Protein AF-A0A928RPJ3-F1 (afdb_monomer)

Foldseek 3Di:
DDDQDDDDDDDDPLLVVLLVLLVPDDLVLLLVLLVQLPDDPSPPDDSSVSSCSNSVCLVVVDATAQRDDDPDDPDPCVVVNQVVQVVNCVSSVHRRHNVVNPPDPPDPDDDDDDDDDQPPVQVVDQPDKDKAWAFWADPDPQWIWGQGPVPRAIETEHCVVPVLDDGLKIWIAIWGARDPVRHTYGDDTQDINPHGPVPDDNFFDDFDFDDFDDDQPPDGFLAEEEEADQDCLVVLVVLLVVQVSCVVVQAQEEEEEEQDEPVCPVVVVVSDHPYYNYHHNPDQLVVLVVSLVSVLVNLVSCSRRLGAYEYEYEDLVVSQVSPQV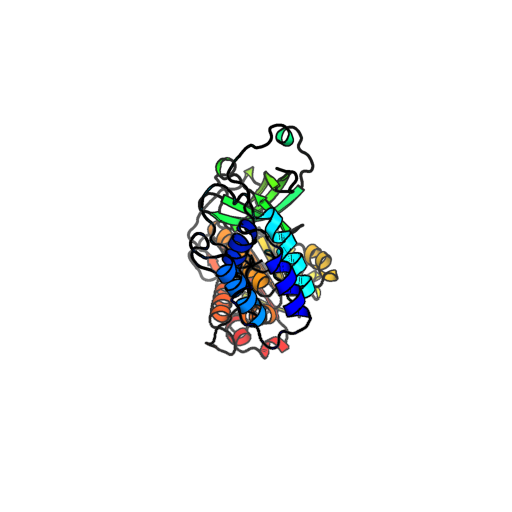VDPDDDDDQNGDPVSLVSLLSVNNSRGAGPSRHGYYYYYYDYPVLVVRPSCCVRRVVRHHYD

Mean predicted aligned error: 16.05 Å

Sequence (387 aa):
MAKPNYHYENLTKSQQECLALIESLGIYELRALARVFGGNSPTTLKRNDHIVIVMDKIISGEDLKPLPLRQGRPYKELSNIEGILTELSKIAGKDYTLNTNQSRPNSQFQKIVSFKQIEDKVVRQKLFPIEVRGIVCKKSETELYITNQDNGKMVLIENDRFSEIREYDYITGMAIIMNEDKEYLLDSITSINYQPADKYVCKEESYDMVVPSQKIDHILLGSRYLMPSKSFLEKSDEVKNLISKLKKNNVVCLALIPNVLYENFLSYASLGFSNCFLIKYDERPFAIYETLILFMEHIKRLQKQGVSVAAFIQDIPTLINTIDFSAKATSTFMGHNETTVEILKQLMLLARASENNYSTTLFSTFDDADMFDPLYVSSVYKISKKL

Secondary structure (DSSP, 8-state):
-PPP-----S--HHHHHHHHHHHHS-HHHHHHHHHHTT-S-TTSS-HHHHHHHHHHHHHHTPPPPPPP--SSSPPTTHHHHHHHHHHHHHHHTS---TTTTT-----S------S----TTTTTS--S-EEEEEEEEEEETTEEEEE-TTT--EEEE-TTT-TT--TT-EEEEEEEE-STT--EEEEEEEEETTEEGGG---------EE----EETTEETT-EEEEEBS-TTTTHHHHHHHHHHHHHTTPEEEEEEEEE-GGGHHHHHTT--SEEEEEETTS-HHHHHHHHHHHHHHHHHHHHTT--EEEEE--HHHHHHHHHHH---S-EETTEEHHHHHHHHHHHHT-EEETTS-EEEEEEEE-GGGGG-HHHHHHTGGGSEE-

pLDDT: mean 79.93, std 16.36, range [29.91, 97.94]

Nearest PDB structures (foldseek):
  6xav-assembly1_F  TM=6.182E-01  e=7.267E-16  Escherichia coli K-12
  5jji-assembly1_E  TM=6.262E-01  e=1.667E-15  Escherichia coli O157:H7
  3ice-assembly1_C  TM=5.863E-01  e=3.784E-16  Escherichia coli K-12
  6xav-assembly1_C  TM=6.063E-01  e=2.380E-15  Escherichia coli K-12
  7x2r-assembly1_D  TM=5.979E-01  e=3.605E-15  Escherichia coli 'BL21-Gold(DE3)pLysS AG'

Structure (mmCIF, N/CA/C/O backbone):
data_AF-A0A928RPJ3-F1
#
_entry.id   AF-A0A928RPJ3-F1
#
loop_
_atom_site.group_PDB
_atom_site.id
_atom_site.type_symbol
_atom_site.label_atom_id
_atom_site.label_alt_id
_atom_site.label_comp_id
_atom_site.label_asym_id
_atom_site.label_entity_id
_atom_site.label_seq_id
_atom_site.pdbx_PDB_ins_code
_atom_site.Cartn_x
_atom_site.Cartn_y
_atom_site.Cartn_z
_atom_site.occupancy
_atom_site.B_iso_or_equiv
_atom_site.auth_seq_id
_atom_site.auth_comp_id
_atom_site.auth_asym_id
_atom_site.auth_atom_id
_atom_site.pdbx_PDB_model_num
ATOM 1 N N . MET A 1 1 ? 7.965 51.926 53.973 1.00 41.88 1 MET A N 1
ATOM 2 C CA . MET A 1 1 ? 8.160 50.879 52.947 1.00 41.88 1 MET A CA 1
ATOM 3 C C . MET A 1 1 ? 9.657 50.687 52.767 1.00 41.88 1 MET A C 1
ATOM 5 O O . MET A 1 1 ? 10.344 51.668 52.516 1.00 41.88 1 MET A O 1
ATOM 9 N N . ALA A 1 2 ? 10.174 49.486 53.032 1.00 38.50 2 ALA A N 1
ATOM 10 C CA . ALA A 1 2 ? 11.599 49.187 52.881 1.00 38.50 2 ALA A CA 1
ATOM 11 C C . ALA A 1 2 ? 11.977 49.217 51.391 1.00 38.50 2 ALA A C 1
ATOM 13 O O . ALA A 1 2 ? 11.223 48.696 50.571 1.00 38.50 2 ALA A O 1
ATOM 14 N N . LYS A 1 3 ? 13.109 49.845 51.046 1.00 44.28 3 LYS A N 1
ATOM 15 C CA . LYS A 1 3 ? 13.616 49.875 49.668 1.00 44.28 3 LYS A CA 1
ATOM 16 C C . LYS A 1 3 ? 13.902 48.441 49.188 1.00 44.28 3 LYS A C 1
ATOM 18 O O . LYS A 1 3 ? 14.502 47.677 49.950 1.00 44.28 3 LYS A O 1
ATOM 23 N N . PRO A 1 4 ? 13.495 48.066 47.967 1.00 51.62 4 PRO A N 1
ATOM 24 C CA . PRO A 1 4 ? 13.903 46.798 47.382 1.00 51.62 4 PRO A CA 1
ATOM 25 C C . PRO A 1 4 ? 15.425 46.749 47.195 1.00 51.62 4 PRO A C 1
ATOM 27 O O . PRO A 1 4 ? 16.049 47.755 46.869 1.00 51.62 4 PRO A O 1
ATOM 30 N N . ASN A 1 5 ? 16.021 45.582 47.449 1.00 53.38 5 ASN A N 1
ATOM 31 C CA . ASN A 1 5 ? 17.474 45.374 47.473 1.00 53.38 5 ASN A CA 1
ATOM 32 C C . ASN A 1 5 ? 17.923 44.578 46.233 1.00 53.38 5 ASN A C 1
ATOM 34 O O . ASN A 1 5 ? 18.545 43.526 46.358 1.00 53.38 5 ASN A O 1
ATOM 38 N N . TYR A 1 6 ? 17.511 45.033 45.049 1.00 63.22 6 TYR A N 1
ATOM 39 C CA . TYR A 1 6 ? 17.921 44.502 43.747 1.00 63.22 6 TYR A CA 1
ATOM 40 C C . TYR A 1 6 ? 18.276 45.675 42.824 1.00 63.22 6 TYR A C 1
ATOM 42 O O . TYR A 1 6 ? 17.509 46.629 42.704 1.00 63.22 6 TYR A O 1
ATOM 50 N N . HIS A 1 7 ? 19.469 45.629 42.226 1.00 59.31 7 HIS A N 1
ATOM 51 C CA . HIS A 1 7 ? 20.034 46.715 41.422 1.00 59.31 7 HIS A CA 1
ATOM 52 C C . HIS A 1 7 ? 19.959 46.368 39.934 1.00 59.31 7 HIS A C 1
ATOM 54 O O . HIS A 1 7 ? 20.844 45.708 39.400 1.00 59.31 7 HIS A O 1
ATOM 60 N N . TYR A 1 8 ? 18.900 46.832 39.270 1.00 69.38 8 TYR A N 1
ATOM 61 C CA . TYR A 1 8 ? 18.801 46.820 37.813 1.00 69.38 8 TYR A CA 1
ATOM 62 C C . TYR A 1 8 ? 19.090 48.223 37.278 1.00 69.38 8 TYR A C 1
ATOM 64 O O . TYR A 1 8 ? 18.202 49.071 37.207 1.00 69.38 8 TYR A O 1
ATOM 72 N N . GLU A 1 9 ? 20.348 48.490 36.939 1.00 57.19 9 GLU A N 1
ATOM 73 C CA . GLU A 1 9 ? 20.735 49.731 36.267 1.00 57.19 9 GLU A CA 1
ATOM 74 C C . GLU A 1 9 ? 20.564 49.550 34.750 1.00 57.19 9 GLU A C 1
ATOM 76 O O . GLU A 1 9 ? 21.009 48.552 34.189 1.00 57.19 9 GLU A O 1
ATOM 81 N N . ASN A 1 10 ? 19.915 50.511 34.082 1.00 66.19 10 ASN A N 1
ATOM 82 C CA . ASN A 1 10 ? 19.700 50.539 32.623 1.00 66.19 10 ASN A CA 1
ATOM 83 C C . ASN A 1 10 ? 18.698 49.512 32.049 1.00 66.19 10 ASN A C 1
ATOM 85 O O . ASN A 1 10 ? 18.953 48.896 31.016 1.00 66.19 10 ASN A O 1
ATOM 89 N N . LEU A 1 11 ? 17.520 49.364 32.665 1.00 75.38 11 LEU A N 1
ATOM 90 C CA . LEU A 1 11 ? 16.413 48.612 32.057 1.00 75.38 11 LEU A CA 1
ATOM 91 C C . LEU A 1 11 ? 15.758 49.385 30.904 1.00 75.38 11 LEU A C 1
ATOM 93 O O . LEU A 1 11 ? 15.497 50.585 31.018 1.00 75.38 11 LEU A O 1
ATOM 97 N N . THR A 1 12 ? 15.413 48.674 29.829 1.00 79.62 12 THR A N 1
ATOM 98 C CA . THR A 1 12 ? 14.538 49.192 28.763 1.00 79.62 12 THR A CA 1
ATOM 99 C C . THR A 1 12 ? 13.136 49.497 29.300 1.00 79.62 12 THR A C 1
ATOM 101 O O . THR A 1 12 ? 12.725 48.964 30.330 1.00 79.62 12 THR A O 1
ATOM 104 N N . LYS A 1 13 ? 12.363 50.334 28.594 1.00 78.00 13 LYS A N 1
ATOM 105 C CA . LYS A 1 13 ? 11.001 50.709 29.015 1.00 78.00 13 LYS A CA 1
ATOM 106 C C . LYS A 1 13 ? 10.096 49.485 29.243 1.00 78.00 13 LYS A C 1
ATOM 108 O O . LYS A 1 13 ? 9.415 49.420 30.259 1.00 78.00 13 LYS A O 1
ATOM 113 N N . SER A 1 14 ? 10.161 48.488 28.362 1.00 76.19 14 SER A N 1
ATOM 114 C CA . SER A 1 14 ? 9.419 47.228 28.510 1.00 76.19 14 SER A CA 1
ATOM 115 C C . SER A 1 14 ? 9.875 46.416 29.727 1.00 76.19 14 SER A C 1
ATOM 117 O O . SER A 1 14 ? 9.049 45.878 30.455 1.00 76.19 14 SER A O 1
ATOM 119 N N . GLN A 1 15 ? 11.177 46.367 30.020 1.00 78.00 15 GLN A N 1
ATOM 120 C CA . GLN A 1 15 ? 11.690 45.688 31.217 1.00 78.00 15 GLN A CA 1
ATOM 121 C C . GLN A 1 15 ? 11.302 46.409 32.518 1.00 78.00 15 GLN A C 1
ATOM 123 O O . GLN A 1 15 ? 11.070 45.749 33.528 1.00 78.00 15 GLN A O 1
ATOM 128 N N . GLN A 1 16 ? 11.194 47.741 32.504 1.00 80.00 16 GLN A N 1
ATOM 129 C CA . GLN A 1 16 ? 10.686 48.516 33.643 1.00 80.00 16 GLN A CA 1
ATOM 130 C C . GLN A 1 16 ? 9.197 48.237 33.893 1.00 80.00 16 GLN A C 1
ATOM 132 O O . GLN A 1 16 ? 8.786 48.068 35.039 1.00 80.00 16 GLN A O 1
ATOM 137 N N . GLU A 1 17 ? 8.402 48.130 32.826 1.00 77.06 17 GLU A N 1
ATOM 138 C CA . GLU A 1 17 ? 6.983 47.765 32.899 1.00 77.06 17 GLU A CA 1
ATOM 139 C C . GLU A 1 17 ? 6.793 46.317 33.397 1.00 77.06 17 GLU A C 1
ATOM 141 O O . GLU A 1 17 ? 5.951 46.074 34.263 1.00 77.06 17 GLU A O 1
ATOM 146 N N . CYS A 1 18 ? 7.635 45.372 32.956 1.00 81.00 18 CYS A N 1
ATOM 147 C CA . CYS A 1 18 ? 7.667 44.008 33.498 1.00 81.00 18 CYS A CA 1
ATOM 148 C C . CYS A 1 18 ? 8.022 43.982 34.992 1.00 81.00 18 CYS A C 1
ATOM 150 O O . CYS A 1 18 ? 7.373 43.273 35.762 1.00 81.00 18 CYS A O 1
ATOM 152 N N . LEU A 1 19 ? 9.025 44.760 35.417 1.00 82.44 19 LEU A N 1
ATOM 153 C CA . LEU A 1 19 ? 9.426 44.840 36.823 1.00 82.44 19 LEU A CA 1
ATOM 154 C C . LEU A 1 19 ? 8.282 45.374 37.695 1.00 82.44 19 LEU A C 1
ATOM 156 O O . LEU A 1 19 ? 7.984 44.776 38.724 1.00 82.44 19 LEU A O 1
ATOM 160 N N . ALA A 1 20 ? 7.601 46.438 37.261 1.00 79.81 20 ALA A N 1
ATOM 161 C CA . ALA A 1 20 ? 6.464 47.007 37.985 1.00 79.81 20 ALA A CA 1
ATOM 162 C C . ALA A 1 20 ? 5.302 46.006 38.128 1.00 79.81 20 ALA A C 1
ATOM 164 O O . ALA A 1 20 ? 4.711 45.889 39.205 1.00 79.81 20 ALA A O 1
ATOM 165 N N . LEU A 1 21 ? 5.010 45.239 37.068 1.00 81.44 21 LEU A N 1
ATOM 166 C CA . LEU A 1 21 ? 4.014 44.168 37.113 1.00 81.44 21 LEU A CA 1
ATOM 167 C C . LEU A 1 21 ? 4.416 43.095 38.134 1.00 81.44 21 LEU A C 1
ATOM 169 O O . LEU A 1 21 ? 3.626 42.761 39.013 1.00 81.44 21 LEU A O 1
ATOM 173 N N . ILE A 1 22 ? 5.657 42.606 38.078 1.00 82.38 22 ILE A N 1
ATOM 174 C CA . ILE A 1 22 ? 6.170 41.563 38.978 1.00 82.38 22 ILE A CA 1
ATOM 175 C C . ILE A 1 22 ? 6.193 42.041 40.440 1.00 82.38 22 ILE A C 1
ATOM 177 O O . ILE A 1 22 ? 5.821 41.291 41.344 1.00 82.38 22 ILE A O 1
ATOM 181 N N . GLU A 1 23 ? 6.565 43.296 40.698 1.00 80.62 23 GLU A N 1
ATOM 182 C CA . GLU A 1 23 ? 6.556 43.886 42.041 1.00 80.62 23 GLU A CA 1
ATOM 183 C C . GLU A 1 23 ? 5.154 43.982 42.653 1.00 80.62 23 GLU A C 1
ATOM 185 O O . GLU A 1 23 ? 5.032 43.945 43.882 1.00 80.62 23 GLU A O 1
ATOM 190 N N 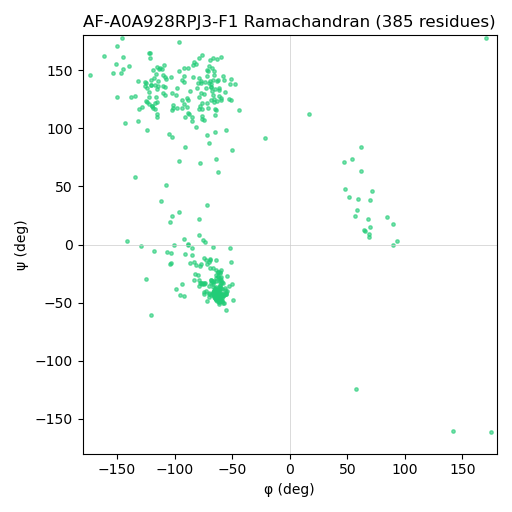. SER A 1 24 ? 4.107 44.054 41.826 1.00 80.06 24 SER A N 1
ATOM 191 C CA . SER A 1 24 ? 2.711 44.100 42.277 1.00 80.06 24 SER A CA 1
ATOM 192 C C . SER A 1 24 ? 2.148 42.733 42.702 1.00 80.06 24 SER A C 1
ATOM 194 O O . SER A 1 24 ? 1.183 42.681 43.465 1.00 80.06 24 SER A O 1
ATOM 196 N N . LEU A 1 25 ? 2.777 41.626 42.286 1.00 80.44 25 LEU A N 1
ATOM 197 C CA . LEU A 1 25 ? 2.265 40.265 42.496 1.00 80.44 25 LEU A CA 1
ATOM 198 C C . LEU A 1 25 ? 2.358 39.790 43.952 1.00 80.44 25 LEU A C 1
ATOM 200 O O . LEU A 1 25 ? 3.280 40.128 44.699 1.00 80.44 25 LEU A O 1
ATOM 204 N N . GLY A 1 26 ? 1.443 38.923 44.377 1.00 78.06 26 GLY A N 1
ATOM 205 C CA . GLY A 1 26 ? 1.494 38.261 45.679 1.00 78.06 26 GLY A CA 1
ATOM 206 C C . GLY A 1 26 ? 2.673 37.284 45.811 1.00 78.06 26 GLY A C 1
ATOM 207 O O . GLY A 1 26 ? 3.233 36.797 44.832 1.00 78.06 26 GLY A O 1
ATOM 208 N N . ILE A 1 27 ? 3.063 36.937 47.046 1.00 77.62 27 ILE A N 1
ATOM 209 C CA . ILE A 1 27 ? 4.177 35.992 47.281 1.00 77.62 27 ILE A CA 1
ATOM 210 C C . ILE A 1 27 ? 3.917 34.598 46.682 1.00 77.62 27 ILE A C 1
ATOM 212 O O . ILE A 1 27 ? 4.857 33.923 46.271 1.00 77.62 27 ILE A O 1
ATOM 216 N N . TYR A 1 28 ? 2.656 34.164 46.613 1.00 76.00 28 TYR A N 1
ATOM 217 C CA . TYR A 1 28 ? 2.278 32.880 46.016 1.00 76.00 28 TYR A CA 1
ATOM 218 C C . TYR A 1 28 ? 2.451 32.886 44.492 1.00 76.00 28 TYR A C 1
ATOM 220 O O . TYR A 1 28 ? 3.040 31.957 43.941 1.00 76.00 28 TYR A O 1
ATOM 228 N N . GLU A 1 29 ? 2.047 33.972 43.833 1.00 77.19 29 GLU A N 1
ATOM 229 C CA . GLU A 1 29 ? 2.198 34.170 42.387 1.00 77.19 29 GLU A CA 1
ATOM 230 C C . GLU A 1 29 ? 3.675 34.252 41.998 1.00 77.19 29 GLU A C 1
ATOM 232 O O . GLU A 1 29 ?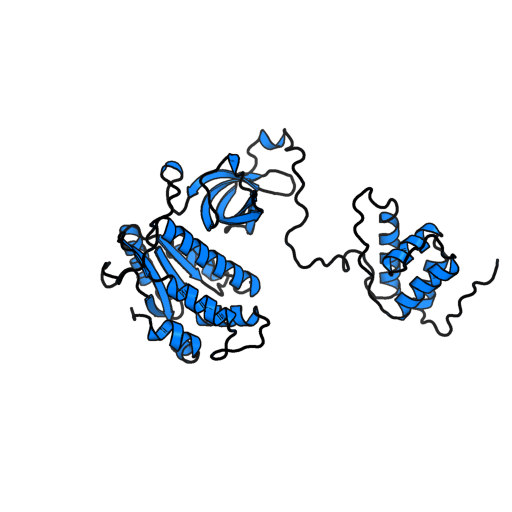 4.112 33.530 41.106 1.00 77.19 29 GLU A O 1
ATOM 237 N N . LEU A 1 30 ? 4.477 35.021 42.743 1.00 78.44 30 LEU A N 1
ATOM 238 C CA . LEU A 1 30 ? 5.928 35.113 42.539 1.00 78.44 30 LEU A CA 1
ATOM 239 C C . LEU A 1 30 ? 6.627 33.758 42.661 1.00 78.44 30 LEU A C 1
ATOM 241 O O . LEU A 1 30 ? 7.484 33.415 41.847 1.00 78.44 30 LEU A O 1
ATOM 245 N N . ARG A 1 31 ? 6.249 32.956 43.661 1.00 76.06 31 ARG A N 1
ATOM 246 C CA . ARG A 1 31 ? 6.790 31.602 43.835 1.00 76.06 31 ARG A CA 1
ATOM 247 C C . ARG A 1 31 ? 6.457 30.708 42.661 1.00 76.06 31 ARG A C 1
ATOM 249 O O . ARG A 1 31 ? 7.294 29.909 42.247 1.00 76.06 31 ARG A O 1
ATOM 256 N N . ALA A 1 32 ? 5.226 30.788 42.178 1.00 74.50 32 ALA A N 1
ATOM 257 C CA . ALA A 1 32 ? 4.769 29.939 41.103 1.00 74.50 32 ALA A CA 1
ATOM 258 C C . ALA A 1 32 ? 5.400 30.354 39.767 1.00 74.50 32 ALA A C 1
ATOM 260 O O . ALA A 1 32 ? 5.890 29.491 39.046 1.00 74.50 32 ALA A O 1
ATOM 261 N N . LEU A 1 33 ? 5.527 31.655 39.510 1.00 75.88 33 LEU A N 1
ATOM 262 C CA . LEU A 1 33 ? 6.205 32.201 38.339 1.00 75.88 33 LEU A CA 1
ATOM 263 C C . LEU A 1 33 ? 7.702 31.843 38.339 1.00 75.88 33 LEU A C 1
ATOM 265 O O . LEU A 1 33 ? 8.212 31.324 37.349 1.00 75.88 33 LEU A O 1
ATOM 269 N N . ALA A 1 34 ? 8.379 31.946 39.488 1.00 77.25 34 ALA A N 1
ATOM 270 C CA . ALA A 1 34 ? 9.760 31.484 39.637 1.00 77.25 34 ALA A CA 1
ATOM 271 C C . ALA A 1 34 ? 9.936 29.976 39.350 1.00 77.25 34 ALA A C 1
ATOM 273 O O . ALA A 1 34 ? 10.992 29.583 38.858 1.00 77.25 34 ALA A O 1
ATOM 274 N N . ARG A 1 35 ? 8.926 29.118 39.597 1.00 74.69 35 ARG A N 1
ATOM 275 C CA . ARG A 1 35 ? 8.983 27.694 39.185 1.00 74.69 35 ARG A CA 1
ATOM 276 C C . ARG A 1 35 ? 8.990 27.546 37.670 1.00 74.69 35 ARG A C 1
ATOM 278 O O . ARG A 1 35 ? 9.754 26.734 37.161 1.00 74.69 35 ARG A O 1
ATOM 285 N N . VAL A 1 36 ? 8.144 28.305 36.972 1.00 74.62 36 VAL A N 1
ATOM 286 C CA . VAL A 1 36 ? 8.021 28.244 35.506 1.00 74.62 36 VAL A CA 1
ATOM 287 C C . VAL A 1 36 ? 9.324 28.704 34.837 1.00 74.62 36 VAL A C 1
ATOM 289 O O . VAL A 1 36 ? 9.802 28.077 33.897 1.00 74.62 36 VAL A O 1
ATOM 292 N N . PHE A 1 37 ? 9.974 29.724 35.397 1.00 72.69 37 PHE A N 1
ATOM 293 C CA . PHE A 1 37 ? 11.289 30.200 34.951 1.00 72.69 37 PHE A CA 1
ATOM 294 C C . PHE A 1 37 ? 12.478 29.343 35.450 1.00 72.69 37 PHE A C 1
ATOM 296 O O . PHE A 1 37 ? 13.640 29.687 35.231 1.00 72.69 37 PHE A O 1
ATOM 303 N N . GLY A 1 38 ? 12.220 28.190 36.084 1.00 66.12 38 GLY A N 1
ATOM 304 C CA . GLY A 1 38 ? 13.245 27.190 36.398 1.00 66.12 38 GLY A CA 1
ATOM 305 C C . GLY A 1 38 ? 13.955 27.341 37.747 1.00 66.12 38 GLY A C 1
ATOM 306 O O . GLY A 1 38 ? 15.025 26.757 37.928 1.00 66.12 38 GLY A O 1
ATOM 307 N N . GLY A 1 39 ? 13.389 28.097 38.691 1.00 63.38 39 GLY A N 1
ATOM 308 C CA . GLY A 1 39 ? 13.894 28.214 40.058 1.00 63.38 39 GLY A CA 1
ATOM 309 C C . GLY A 1 39 ? 13.678 26.930 40.869 1.00 63.38 39 GLY A C 1
ATOM 310 O O . GLY A 1 39 ? 12.542 26.520 41.124 1.00 63.38 39 GLY A O 1
ATOM 311 N N . ASN A 1 40 ? 14.769 26.303 41.315 1.00 56.88 40 ASN A N 1
ATOM 312 C CA . ASN A 1 40 ? 14.716 25.138 42.201 1.00 56.88 40 ASN A CA 1
ATOM 313 C C . ASN A 1 40 ? 14.196 25.554 43.592 1.00 56.88 40 ASN A C 1
ATOM 315 O O . ASN A 1 40 ? 14.759 26.433 44.234 1.00 56.88 40 ASN A O 1
ATOM 319 N N . SER A 1 41 ? 13.131 24.899 44.068 1.00 57.41 41 SER A N 1
ATOM 320 C CA . SER A 1 41 ? 12.562 25.048 45.424 1.00 57.41 41 SER A CA 1
ATOM 321 C C . SER A 1 41 ? 12.201 26.485 45.864 1.00 57.41 41 SER A C 1
ATOM 323 O O . SER A 1 41 ? 12.810 27.042 46.774 1.00 57.41 41 SER A O 1
ATOM 325 N N . PRO A 1 42 ? 11.112 27.073 45.334 1.00 58.88 42 PRO A N 1
ATOM 326 C CA . PRO A 1 42 ? 10.729 28.453 45.641 1.00 58.88 42 PRO A CA 1
ATOM 327 C C . PRO A 1 42 ? 10.094 28.665 47.023 1.00 58.88 42 PRO A C 1
ATOM 329 O O . PRO A 1 42 ? 9.643 29.756 47.342 1.00 58.88 42 PRO A O 1
ATOM 332 N N . THR A 1 43 ? 9.997 27.648 47.874 1.00 60.22 43 THR A N 1
ATOM 333 C CA . THR A 1 43 ? 9.373 27.801 49.198 1.00 60.22 43 THR A CA 1
ATOM 334 C C . THR A 1 43 ? 10.306 28.403 50.248 1.00 60.22 43 THR A C 1
ATOM 336 O O . THR A 1 43 ? 9.811 28.894 51.258 1.00 60.22 43 THR A O 1
ATOM 339 N N . THR A 1 44 ? 11.623 28.399 50.017 1.00 62.84 44 THR A N 1
ATOM 340 C CA . THR A 1 44 ? 12.648 28.868 50.972 1.00 62.84 44 THR A CA 1
ATOM 341 C C . THR A 1 44 ? 13.224 30.250 50.652 1.00 62.84 44 THR A C 1
ATOM 343 O O . THR A 1 44 ? 13.981 30.786 51.456 1.00 62.84 44 THR A O 1
ATOM 346 N N . LEU A 1 45 ? 12.887 30.829 49.499 1.00 73.06 45 LEU A N 1
ATOM 347 C CA . LEU A 1 45 ? 13.436 32.102 49.023 1.00 73.06 45 LEU A CA 1
ATOM 348 C C . LEU A 1 45 ? 12.624 33.306 49.524 1.00 73.06 45 LEU A C 1
ATOM 350 O O . LEU A 1 45 ? 11.420 33.201 49.793 1.00 73.06 45 LEU A O 1
ATOM 354 N N . LYS A 1 46 ? 13.285 34.463 49.663 1.00 79.56 46 LYS A N 1
ATOM 355 C CA . LYS A 1 46 ? 12.610 35.723 50.002 1.00 79.56 46 LYS A CA 1
ATOM 356 C C . LYS A 1 46 ? 11.951 36.307 48.751 1.00 79.56 46 LYS A C 1
ATOM 358 O O . LYS A 1 46 ? 12.318 35.992 47.625 1.00 79.56 46 LYS A O 1
ATOM 363 N N . ARG A 1 47 ? 10.982 37.209 48.952 1.00 81.19 47 ARG A N 1
ATOM 364 C CA . ARG A 1 47 ? 10.260 37.898 47.864 1.00 81.19 47 ARG A CA 1
ATOM 365 C C . ARG A 1 47 ? 11.214 38.494 46.822 1.00 81.19 47 ARG A C 1
ATOM 367 O O . ARG A 1 47 ? 11.018 38.269 45.638 1.00 81.19 47 ARG A O 1
ATOM 374 N N . ASN A 1 48 ? 12.248 39.196 47.279 1.00 82.44 48 ASN A N 1
ATOM 375 C CA . ASN A 1 48 ? 13.231 39.843 46.410 1.00 82.44 48 ASN A CA 1
ATOM 376 C C . ASN A 1 48 ? 13.988 38.829 45.544 1.00 82.44 48 ASN A C 1
ATOM 378 O O . ASN A 1 48 ? 14.171 39.070 44.359 1.00 82.44 48 ASN A O 1
ATOM 382 N N . ASP A 1 49 ? 14.341 37.669 46.097 1.00 78.88 49 ASP A N 1
ATOM 383 C CA . ASP A 1 49 ? 15.053 36.622 45.359 1.00 78.88 49 ASP A CA 1
ATOM 384 C C . ASP A 1 49 ? 14.174 36.029 44.243 1.00 78.88 49 ASP A C 1
ATOM 386 O O . ASP A 1 49 ? 14.668 35.694 43.171 1.00 78.88 49 ASP A O 1
ATOM 390 N N . HIS A 1 50 ? 12.853 35.940 44.456 1.00 79.31 50 HIS A N 1
ATOM 391 C CA . HIS A 1 50 ? 11.919 35.531 43.401 1.00 79.31 50 HIS A CA 1
ATOM 392 C C . HIS A 1 50 ? 11.849 36.536 42.258 1.00 79.31 50 HIS A C 1
ATOM 394 O O . HIS A 1 50 ? 11.849 36.130 41.100 1.00 79.31 50 HIS A O 1
ATOM 400 N N . ILE A 1 51 ? 11.790 37.829 42.585 1.00 82.44 51 ILE A N 1
ATOM 401 C CA . ILE A 1 51 ? 11.758 38.903 41.588 1.00 82.44 51 ILE A CA 1
ATOM 402 C C . ILE A 1 51 ? 13.039 38.856 40.753 1.00 82.44 51 ILE A C 1
ATOM 404 O O . ILE A 1 51 ? 12.957 38.901 39.529 1.00 82.44 51 ILE A O 1
ATOM 408 N N . VAL A 1 52 ? 14.191 38.663 41.404 1.00 81.62 52 VAL A N 1
ATOM 409 C CA . VAL A 1 52 ? 15.488 38.584 40.724 1.00 81.62 52 VAL A CA 1
ATOM 410 C C . VAL A 1 52 ? 15.551 37.409 39.751 1.00 81.62 52 VAL A C 1
ATOM 412 O O . VAL A 1 52 ? 15.854 37.602 38.581 1.00 81.62 52 VAL A O 1
ATOM 415 N N . ILE A 1 53 ? 15.167 36.202 40.184 1.00 80.31 53 ILE A N 1
ATOM 416 C CA . ILE A 1 53 ? 15.177 35.007 39.318 1.00 80.31 53 ILE A CA 1
ATOM 417 C C . ILE A 1 53 ? 14.341 35.215 38.052 1.00 80.31 53 ILE A C 1
ATOM 419 O O . ILE A 1 53 ? 14.742 34.800 36.967 1.00 80.31 53 ILE A O 1
ATOM 423 N N . VAL A 1 54 ? 13.165 35.826 38.189 1.00 79.94 54 VAL A N 1
ATOM 424 C CA . VAL A 1 54 ? 12.261 36.054 37.060 1.00 79.94 54 VAL A CA 1
ATOM 425 C C . VAL A 1 54 ? 12.817 37.132 36.134 1.00 79.94 54 VAL A C 1
ATOM 427 O O . VAL A 1 54 ? 12.881 36.927 34.924 1.00 79.94 54 VAL A O 1
ATOM 430 N N . MET A 1 55 ? 13.239 38.265 36.693 1.00 81.62 55 MET A N 1
ATOM 431 C CA . MET A 1 55 ? 13.743 39.393 35.914 1.00 81.62 55 MET A CA 1
ATOM 432 C C . MET A 1 55 ? 15.046 39.059 35.192 1.00 81.62 55 MET A C 1
ATOM 434 O O . MET A 1 55 ? 15.175 39.396 34.019 1.00 81.62 55 MET A O 1
ATOM 438 N N . ASP A 1 56 ? 15.960 38.324 35.824 1.00 80.62 56 ASP A N 1
ATOM 439 C CA . ASP A 1 56 ? 17.206 37.885 35.191 1.00 80.62 56 ASP A CA 1
ATOM 440 C C . ASP A 1 56 ? 16.931 36.994 33.974 1.00 80.62 56 ASP A C 1
ATOM 442 O O . ASP A 1 56 ? 17.614 37.108 32.958 1.00 80.62 56 ASP A O 1
ATOM 446 N N . LYS A 1 57 ? 15.889 36.153 34.034 1.00 78.81 57 LYS A N 1
ATOM 447 C CA . LYS A 1 57 ? 15.475 35.293 32.914 1.00 78.81 57 LYS A CA 1
ATOM 448 C C . LYS A 1 57 ? 14.769 36.053 31.796 1.00 78.81 57 LYS A C 1
ATOM 450 O O . LYS A 1 57 ? 14.942 35.716 30.626 1.00 78.81 57 LYS A O 1
ATOM 455 N N . ILE A 1 58 ? 14.000 37.086 32.136 1.00 78.12 58 ILE A N 1
ATOM 456 C CA . ILE A 1 58 ? 13.404 37.992 31.145 1.00 78.12 58 ILE A CA 1
ATOM 457 C C . ILE A 1 58 ? 14.506 38.793 30.439 1.00 78.12 58 ILE A C 1
ATOM 459 O O . ILE A 1 58 ? 14.481 38.918 29.217 1.00 78.12 58 ILE A O 1
ATOM 463 N N . ILE A 1 59 ? 15.499 39.291 31.183 1.00 78.69 59 ILE A N 1
ATOM 464 C CA . ILE A 1 59 ? 16.638 40.040 30.633 1.00 78.69 59 ILE A CA 1
ATOM 465 C C . ILE A 1 59 ? 17.526 39.138 29.768 1.00 78.69 59 ILE A C 1
ATOM 467 O O . ILE A 1 59 ? 17.942 39.562 28.692 1.00 78.69 59 ILE A O 1
ATOM 471 N N . SER A 1 60 ? 17.798 37.901 30.199 1.00 74.12 60 SER A N 1
ATOM 472 C CA . SER A 1 60 ? 18.628 36.960 29.437 1.00 74.12 60 SER A CA 1
ATOM 473 C C . SER A 1 60 ? 17.934 36.390 28.199 1.00 74.12 60 SER A C 1
ATOM 475 O O . SER A 1 60 ? 18.595 35.793 27.350 1.00 74.12 60 SER A O 1
ATOM 477 N N . GLY A 1 61 ? 16.615 36.568 28.076 1.00 64.88 61 GLY A N 1
ATOM 478 C CA . GLY A 1 61 ? 15.840 36.058 26.951 1.00 64.88 61 GLY A CA 1
ATOM 479 C C . GLY A 1 61 ? 15.753 34.531 26.919 1.00 64.88 61 GLY A C 1
ATOM 480 O O . GLY A 1 61 ? 15.496 33.973 25.855 1.00 64.88 61 GLY A O 1
ATOM 481 N N . GLU A 1 62 ? 15.947 33.848 28.049 1.00 66.38 62 GLU A N 1
ATOM 482 C CA . GLU A 1 62 ? 15.808 32.390 28.139 1.00 66.38 62 GLU A CA 1
ATOM 483 C C . GLU A 1 62 ? 14.340 31.938 28.011 1.00 66.38 62 GLU A C 1
ATOM 485 O O . GLU A 1 62 ? 13.401 32.690 28.292 1.00 66.38 62 GLU A O 1
ATOM 490 N N . ASP A 1 63 ? 14.137 30.705 27.542 1.00 62.62 63 ASP A N 1
ATOM 491 C CA . ASP A 1 63 ? 12.816 30.075 27.446 1.00 62.62 63 ASP A CA 1
ATOM 492 C C . ASP A 1 63 ? 12.388 29.456 28.784 1.00 62.62 63 ASP A C 1
ATOM 494 O O . ASP A 1 63 ? 13.210 29.142 29.652 1.00 62.62 63 ASP A O 1
ATOM 498 N N . LEU A 1 64 ? 11.075 29.285 28.965 1.00 65.88 64 LEU A N 1
ATOM 499 C CA . LEU A 1 64 ? 10.531 28.693 30.185 1.00 65.88 64 LEU A CA 1
ATOM 500 C C . LEU A 1 64 ? 10.937 27.225 30.288 1.00 65.88 64 LEU A C 1
ATOM 502 O O . LEU A 1 64 ? 10.912 26.482 29.306 1.00 65.88 64 LEU A O 1
ATOM 506 N N . LYS A 1 65 ? 11.246 26.770 31.505 1.00 63.25 65 LYS A N 1
ATOM 507 C CA . LYS A 1 65 ? 11.513 25.347 31.715 1.00 63.25 65 LYS A CA 1
ATOM 508 C C . LYS A 1 65 ? 10.192 24.580 31.802 1.00 63.25 65 LYS A C 1
ATOM 510 O O . LYS A 1 65 ? 9.263 25.041 32.471 1.00 63.25 65 LYS A O 1
ATOM 515 N N . PRO A 1 66 ? 10.103 23.386 31.190 1.00 56.56 66 PRO A N 1
ATOM 516 C CA . PRO A 1 66 ? 8.918 22.553 31.303 1.00 56.56 66 PRO A CA 1
ATOM 517 C C . PRO A 1 66 ? 8.671 22.208 32.775 1.00 56.56 66 PRO A C 1
ATOM 519 O O . PRO A 1 66 ? 9.554 21.703 33.474 1.00 56.56 66 PRO A O 1
ATOM 522 N N . LEU A 1 67 ? 7.459 22.497 33.255 1.00 58.34 67 LEU A N 1
ATOM 523 C CA . LEU A 1 67 ? 7.048 22.151 34.612 1.00 58.34 67 LEU A CA 1
ATOM 524 C C . LEU A 1 67 ? 7.107 20.622 34.776 1.00 58.34 67 LEU A C 1
ATOM 526 O O . LEU A 1 67 ? 6.500 19.903 33.976 1.00 58.34 67 LEU A O 1
ATOM 530 N N . PRO A 1 68 ? 7.791 20.090 35.805 1.00 53.72 68 PRO A N 1
ATOM 531 C CA . PRO A 1 68 ? 7.808 18.654 36.033 1.00 53.72 68 PRO A CA 1
ATOM 532 C C . PRO A 1 68 ? 6.388 18.160 36.345 1.00 53.72 68 PRO A C 1
ATOM 534 O O . PRO A 1 68 ? 5.743 18.623 37.289 1.00 53.72 68 PRO A O 1
ATOM 537 N N . LEU A 1 69 ? 5.905 17.197 35.556 1.00 48.84 69 LEU A N 1
ATOM 538 C CA . LEU A 1 69 ? 4.647 16.490 35.798 1.00 48.84 69 LEU A CA 1
ATOM 539 C C . LEU A 1 69 ? 4.772 15.682 37.098 1.00 48.84 69 LEU A C 1
ATOM 541 O O . LEU A 1 69 ? 5.291 14.567 37.094 1.00 48.84 69 LEU A O 1
ATOM 545 N N . ARG A 1 70 ? 4.297 16.213 38.230 1.00 46.59 70 ARG A N 1
ATOM 546 C CA . ARG A 1 70 ? 4.085 15.375 39.418 1.00 46.59 70 ARG A CA 1
ATOM 547 C C . ARG A 1 70 ? 2.843 14.511 39.210 1.00 46.59 70 ARG A C 1
ATOM 549 O O . ARG A 1 70 ? 1.775 15.026 38.889 1.00 46.59 70 ARG A O 1
ATOM 556 N N . GLN A 1 71 ? 2.974 13.206 39.439 1.00 38.53 71 GLN A N 1
ATOM 557 C CA . GLN A 1 71 ? 1.823 12.320 39.596 1.00 38.53 71 GLN A CA 1
ATOM 558 C C . GLN A 1 71 ? 1.056 12.736 40.860 1.00 38.53 71 GLN A C 1
ATOM 560 O O . GLN A 1 71 ? 1.607 12.706 41.959 1.00 38.53 71 GLN A O 1
ATOM 565 N N . GLY A 1 72 ? -0.195 13.173 40.707 1.00 54.25 72 GLY A N 1
ATOM 566 C CA . GLY A 1 72 ? -1.053 13.556 41.827 1.00 54.25 72 GLY A CA 1
ATOM 567 C C . GLY A 1 72 ? -1.935 14.771 41.549 1.00 54.25 72 GLY A C 1
ATOM 568 O O . GLY A 1 72 ? -2.210 15.120 40.403 1.00 54.25 72 GLY A O 1
ATOM 569 N N . ARG A 1 73 ? -2.419 15.388 42.635 1.00 45.00 73 ARG A N 1
ATOM 570 C CA . ARG A 1 73 ? -3.408 16.476 42.624 1.00 45.00 73 ARG A CA 1
ATOM 571 C C . ARG A 1 73 ? -2.917 17.662 41.766 1.00 45.00 73 ARG A C 1
ATOM 573 O O . ARG A 1 73 ? -1.785 18.099 41.976 1.00 45.00 73 ARG A O 1
ATOM 580 N N . PRO A 1 74 ? -3.740 18.201 40.845 1.00 50.47 74 PRO A N 1
ATOM 581 C CA . PRO A 1 74 ? -3.357 19.352 40.029 1.00 50.47 74 PRO A CA 1
ATOM 582 C C . PRO A 1 74 ? -2.993 20.555 40.908 1.00 50.47 74 PRO A C 1
ATOM 584 O O . PRO A 1 74 ? -3.578 20.758 41.977 1.00 50.47 74 PRO A O 1
ATOM 587 N N . TYR A 1 75 ? -2.009 21.345 40.469 1.00 53.81 75 TYR A N 1
ATOM 588 C CA . TYR A 1 75 ? -1.613 22.565 41.170 1.00 53.81 75 TYR A CA 1
ATOM 589 C C . TYR A 1 75 ? -2.808 23.517 41.243 1.00 53.81 75 TYR A C 1
ATOM 591 O O . TYR A 1 75 ? -3.371 23.899 40.222 1.00 53.81 75 TYR A O 1
ATOM 599 N N . LYS A 1 76 ? -3.166 23.931 42.459 1.00 53.62 76 LYS A N 1
ATOM 600 C CA . LYS A 1 76 ? -4.333 24.780 42.746 1.00 53.62 76 LYS A CA 1
ATOM 601 C C . LYS A 1 76 ? -4.216 26.215 42.186 1.00 53.62 76 LYS A C 1
ATOM 603 O O . LYS A 1 76 ? -5.142 26.994 42.348 1.00 53.62 76 LYS A O 1
ATOM 608 N N . GLU A 1 77 ? -3.092 26.566 41.554 1.00 54.28 77 GLU A N 1
ATOM 609 C CA . GLU A 1 77 ? -2.692 27.954 41.260 1.00 54.28 77 GLU A CA 1
ATOM 610 C C . GLU A 1 77 ? -2.305 28.210 39.787 1.00 54.28 77 GLU A C 1
ATOM 612 O O . GLU A 1 77 ? -1.987 29.343 39.441 1.00 54.28 77 GLU A O 1
ATOM 617 N N . LEU A 1 78 ? -2.328 27.202 38.899 1.00 55.72 78 LEU A N 1
ATOM 618 C CA . LEU A 1 78 ? -1.869 27.372 37.504 1.00 55.72 78 LEU A CA 1
ATOM 619 C C . LEU A 1 78 ? -2.764 28.305 36.672 1.00 55.72 78 LEU A C 1
ATOM 621 O O . LEU A 1 78 ? -2.249 29.032 35.827 1.00 55.72 78 LEU A O 1
ATOM 625 N N . SER A 1 79 ? -4.068 28.343 36.953 1.00 55.44 79 SER A N 1
ATOM 626 C CA . SER A 1 79 ? -5.047 29.134 36.195 1.00 55.44 79 SER A CA 1
ATOM 627 C C . SER A 1 79 ? -4.802 30.646 36.277 1.00 55.44 79 SER A C 1
ATOM 629 O O . SER A 1 79 ? -5.064 31.363 35.319 1.00 55.44 79 SER A O 1
ATOM 631 N N . ASN A 1 80 ? -4.265 31.137 37.400 1.00 63.34 80 ASN A N 1
ATOM 632 C CA . ASN A 1 80 ? -3.974 32.565 37.576 1.00 63.34 80 ASN A CA 1
ATOM 633 C C . ASN A 1 80 ? -2.635 32.967 36.934 1.00 63.34 80 ASN A C 1
ATOM 635 O O . ASN A 1 80 ? -2.450 34.118 36.553 1.00 63.34 80 ASN A O 1
ATOM 639 N N . ILE A 1 81 ? -1.703 32.020 36.785 1.00 70.25 81 ILE A N 1
ATOM 640 C CA . ILE A 1 81 ? -0.358 32.281 36.250 1.00 70.25 81 ILE A CA 1
ATOM 641 C C . ILE A 1 81 ? -0.395 32.457 34.735 1.00 70.25 81 ILE A C 1
ATOM 643 O O . ILE A 1 81 ? 0.367 33.254 34.202 1.00 70.25 81 ILE A O 1
ATOM 647 N N . GLU A 1 82 ? -1.289 31.754 34.039 1.00 70.00 82 GLU A N 1
ATOM 648 C CA . GLU A 1 82 ? -1.441 31.882 32.587 1.00 70.00 82 GLU A CA 1
ATOM 649 C C . GLU A 1 82 ? -1.846 33.308 32.175 1.00 70.00 82 GLU A C 1
ATOM 651 O O . GLU A 1 82 ? -1.298 33.851 31.214 1.00 70.00 82 GLU A O 1
ATOM 656 N N . GLY A 1 83 ? -2.709 33.965 32.960 1.00 70.31 83 GLY A N 1
ATOM 657 C CA . GLY A 1 83 ? -3.043 35.381 32.776 1.00 70.31 83 GLY A CA 1
ATOM 658 C C . GLY A 1 83 ? -1.826 36.297 32.938 1.00 70.31 83 GLY A C 1
ATOM 659 O O . GLY A 1 83 ? -1.550 37.116 32.063 1.00 70.31 83 GLY A O 1
ATOM 660 N N . ILE A 1 84 ? -1.037 36.088 33.997 1.00 73.75 84 ILE A N 1
ATOM 661 C CA . ILE A 1 84 ? 0.177 36.874 34.280 1.00 73.75 84 ILE A CA 1
ATOM 662 C C . ILE A 1 84 ? 1.239 36.669 33.186 1.00 73.75 84 ILE A C 1
ATOM 664 O O . ILE A 1 84 ? 1.851 37.628 32.722 1.00 73.75 84 ILE A O 1
ATOM 668 N N . LEU A 1 85 ? 1.445 35.430 32.731 1.00 75.06 85 LEU A N 1
ATOM 669 C CA . LEU A 1 85 ? 2.375 35.113 31.642 1.00 75.06 85 LEU A CA 1
ATOM 670 C C . LEU A 1 85 ? 1.933 35.740 30.318 1.00 75.06 85 LEU A C 1
ATOM 672 O O . LEU A 1 85 ? 2.775 36.207 29.555 1.00 75.06 85 LEU A O 1
ATOM 676 N N . THR A 1 86 ? 0.627 35.799 30.056 1.00 76.38 86 THR A N 1
ATOM 677 C CA . THR A 1 86 ? 0.078 36.457 28.862 1.00 76.38 86 THR A CA 1
ATOM 678 C C . THR A 1 86 ? 0.339 37.964 28.889 1.00 76.38 86 THR A C 1
ATOM 680 O O . THR A 1 86 ? 0.721 38.540 27.871 1.00 76.38 86 THR A O 1
ATOM 683 N N . GLU A 1 87 ? 0.177 38.613 30.043 1.00 76.38 87 GLU A N 1
ATOM 684 C CA . GLU A 1 87 ? 0.503 40.036 30.202 1.00 76.38 87 GLU A CA 1
ATOM 685 C C . GLU A 1 87 ? 2.005 40.299 30.063 1.00 76.38 87 GLU A C 1
ATOM 687 O O . GLU A 1 87 ? 2.398 41.175 29.293 1.00 76.38 87 GLU A O 1
ATOM 692 N N . LEU A 1 88 ? 2.852 39.481 30.696 1.00 75.69 88 LEU A N 1
ATOM 693 C CA . LEU A 1 88 ? 4.306 39.557 30.525 1.00 75.69 88 LEU A CA 1
ATOM 694 C C . LEU A 1 88 ? 4.723 39.355 29.064 1.00 75.69 88 LEU A C 1
ATOM 696 O O . LEU A 1 88 ? 5.605 40.059 28.581 1.00 75.69 88 LEU A O 1
ATOM 700 N N . SER A 1 89 ? 4.059 38.450 28.341 1.00 76.75 89 SER A N 1
ATOM 701 C CA . SER A 1 89 ? 4.340 38.199 26.923 1.00 76.75 89 SER A CA 1
ATOM 702 C C . SER A 1 89 ? 4.031 39.409 26.047 1.00 76.75 89 SER A C 1
ATOM 704 O O . SER A 1 89 ? 4.795 39.736 25.139 1.00 76.75 89 SER A O 1
ATOM 706 N N . LYS A 1 90 ? 2.931 40.113 26.344 1.00 75.44 90 LYS A N 1
ATOM 707 C CA . LYS A 1 90 ? 2.554 41.351 25.648 1.00 75.44 90 LYS A CA 1
ATOM 708 C C . LYS A 1 90 ? 3.544 42.483 25.913 1.00 75.44 90 LYS A C 1
ATOM 710 O O . LYS A 1 90 ? 3.876 43.207 24.982 1.00 75.44 90 LYS A O 1
ATOM 715 N N . ILE A 1 91 ? 4.011 42.630 27.155 1.00 73.81 91 ILE A N 1
ATOM 716 C CA . ILE A 1 91 ? 4.928 43.713 27.549 1.00 73.81 91 ILE A CA 1
ATOM 717 C C . ILE A 1 91 ? 6.347 43.452 27.021 1.00 73.81 91 ILE A C 1
ATOM 719 O O . ILE A 1 91 ? 7.000 44.358 26.506 1.00 73.81 91 ILE A O 1
ATOM 723 N N . ALA A 1 92 ? 6.826 42.210 27.110 1.00 67.25 92 ALA A N 1
ATOM 724 C CA . ALA A 1 92 ? 8.175 41.833 26.694 1.00 67.25 92 ALA A CA 1
ATOM 725 C C . ALA A 1 92 ? 8.310 41.558 25.184 1.00 67.25 92 ALA A C 1
ATOM 727 O O . ALA A 1 92 ? 9.429 41.487 24.680 1.00 67.25 92 ALA A O 1
ATOM 728 N N . GLY A 1 93 ? 7.198 41.378 24.459 1.00 62.81 93 GLY A N 1
ATOM 729 C CA . GLY A 1 93 ? 7.201 41.045 23.029 1.00 62.81 93 GLY A CA 1
ATOM 730 C C . GLY A 1 93 ? 7.693 39.625 22.710 1.00 62.81 93 GLY A C 1
ATOM 731 O O . GLY A 1 93 ? 8.001 39.334 21.556 1.00 62.81 93 GLY A O 1
ATOM 732 N N . LYS A 1 94 ? 7.773 38.744 23.716 1.00 70.56 94 LYS A N 1
ATOM 733 C CA . LYS A 1 94 ? 8.187 37.337 23.603 1.00 70.56 94 LYS A CA 1
ATOM 734 C C . LYS A 1 94 ? 7.105 36.444 24.206 1.00 70.56 94 LYS A C 1
ATOM 736 O O . LYS A 1 94 ? 6.578 36.761 25.265 1.00 70.56 94 LYS A O 1
ATOM 741 N N . ASP A 1 95 ? 6.766 35.342 23.543 1.00 69.50 95 ASP A N 1
ATOM 742 C CA . ASP A 1 95 ? 5.710 34.436 24.004 1.00 69.50 95 ASP A CA 1
ATOM 743 C C . ASP A 1 95 ? 6.186 33.568 25.183 1.00 69.50 95 ASP A C 1
ATOM 745 O O . ASP A 1 95 ? 6.997 32.655 25.024 1.00 69.50 95 ASP A O 1
ATOM 749 N N . TYR A 1 96 ? 5.671 33.869 26.373 1.00 66.88 96 TYR A N 1
ATOM 750 C CA . TYR A 1 96 ? 5.866 33.118 27.612 1.00 66.88 96 TYR A CA 1
ATOM 751 C C . TYR A 1 96 ? 4.628 32.284 27.982 1.00 66.88 96 TYR A C 1
ATOM 753 O O . TYR A 1 96 ? 4.465 31.894 29.139 1.00 66.88 96 TYR A O 1
ATOM 761 N N . THR A 1 97 ? 3.721 31.999 27.043 1.00 65.44 97 THR A N 1
ATOM 762 C CA . THR A 1 97 ? 2.583 31.116 27.324 1.00 65.44 97 THR A CA 1
ATOM 763 C C . THR A 1 97 ? 3.047 29.685 27.620 1.00 65.44 97 THR A C 1
ATOM 765 O O . THR A 1 97 ? 4.057 29.187 27.121 1.00 65.44 97 THR A O 1
ATOM 768 N N . LEU A 1 98 ? 2.293 28.974 28.462 1.00 62.16 98 LEU A N 1
ATOM 769 C CA . LEU A 1 98 ? 2.602 27.581 28.812 1.00 62.16 98 LEU A CA 1
ATOM 770 C C . LEU A 1 98 ? 2.385 26.609 27.633 1.00 62.16 98 LEU A C 1
ATOM 772 O O . LEU A 1 98 ? 2.829 25.463 27.707 1.00 62.16 98 LEU A O 1
ATOM 776 N N . ASN A 1 99 ? 1.729 27.056 26.557 1.00 56.50 99 ASN A N 1
ATOM 777 C CA . ASN A 1 99 ? 1.370 26.236 25.399 1.00 56.50 99 ASN A CA 1
ATOM 778 C C . ASN A 1 99 ? 2.557 25.983 24.457 1.00 56.50 99 ASN A C 1
ATOM 780 O O . ASN A 1 99 ? 2.676 24.889 23.910 1.00 56.50 99 ASN A O 1
ATOM 784 N N . THR A 1 100 ? 3.482 26.935 24.316 1.00 49.38 100 THR A N 1
ATOM 785 C CA . THR A 1 100 ? 4.674 26.799 23.455 1.00 49.38 100 THR A CA 1
ATOM 786 C C . THR A 1 100 ? 5.741 25.877 24.057 1.00 49.38 100 THR A C 1
ATOM 788 O O . THR A 1 100 ? 6.379 25.104 23.337 1.00 49.38 100 THR A O 1
ATOM 791 N N . ASN A 1 101 ? 5.868 25.853 25.388 1.00 45.25 101 ASN A N 1
ATOM 792 C CA . ASN A 1 101 ? 6.808 24.981 26.114 1.00 45.25 101 ASN A CA 1
ATOM 793 C C . ASN A 1 101 ? 6.232 23.597 26.473 1.00 45.25 101 ASN A C 1
ATOM 795 O O . ASN A 1 101 ? 6.928 22.748 27.031 1.00 45.25 101 ASN A O 1
ATOM 799 N N . GLN A 1 102 ? 4.972 23.340 26.106 1.00 46.72 102 GLN A N 1
ATOM 800 C CA . GLN A 1 102 ? 4.399 21.997 25.992 1.00 46.72 102 GLN A CA 1
ATOM 801 C C . GLN A 1 102 ? 4.448 21.478 24.551 1.00 46.72 102 GLN A C 1
ATOM 803 O O . GLN A 1 102 ? 3.644 20.619 24.181 1.00 46.72 102 GLN A O 1
ATOM 808 N N . SER A 1 103 ? 5.421 21.932 23.751 1.00 37.41 103 SER A N 1
ATOM 809 C CA . SER A 1 103 ? 5.860 21.221 22.549 1.00 37.41 103 SER A CA 1
ATOM 810 C C . SER A 1 103 ? 6.472 19.877 22.954 1.00 37.41 103 SER A C 1
ATOM 812 O O . SER A 1 103 ? 7.674 19.626 22.927 1.00 37.41 103 SER A O 1
ATOM 814 N N . ARG A 1 104 ? 5.584 18.958 23.340 1.00 35.53 104 ARG A N 1
ATOM 815 C CA . ARG A 1 104 ? 5.822 17.537 23.176 1.00 35.53 104 ARG A CA 1
ATOM 816 C C . ARG A 1 104 ? 6.237 17.342 21.714 1.00 35.53 104 ARG A C 1
ATOM 818 O O . ARG A 1 104 ? 5.666 18.011 20.845 1.00 35.53 104 ARG A O 1
ATOM 825 N N . PRO A 1 105 ? 7.186 16.437 21.414 1.00 29.91 105 PRO A N 1
ATOM 826 C CA . PRO A 1 105 ? 7.312 15.952 20.044 1.00 29.91 105 PRO A CA 1
ATOM 827 C C . PRO A 1 105 ? 5.903 15.590 19.580 1.00 29.91 105 PRO A C 1
ATOM 829 O O . PRO A 1 105 ? 5.144 15.082 20.403 1.00 29.91 105 PRO A O 1
ATOM 832 N N . ASN A 1 106 ? 5.545 15.925 18.337 1.00 31.66 106 ASN A N 1
ATOM 833 C CA . ASN A 1 106 ? 4.259 15.605 17.714 1.00 31.66 106 ASN A CA 1
ATOM 834 C C . ASN A 1 106 ? 3.943 14.110 17.878 1.00 31.66 106 ASN A C 1
ATOM 836 O O . ASN A 1 106 ? 4.151 13.298 16.987 1.00 31.66 106 ASN A O 1
ATOM 840 N N . SER A 1 107 ? 3.439 13.752 19.044 1.00 30.78 107 SER A N 1
ATOM 841 C CA . SER A 1 107 ? 2.722 12.547 19.318 1.00 30.78 107 SER A CA 1
ATOM 842 C C . SER A 1 107 ? 1.287 12.961 19.066 1.00 30.78 107 SER A C 1
ATOM 844 O O . SER A 1 107 ? 0.708 13.701 19.863 1.00 30.78 107 SER A O 1
ATOM 846 N N . GLN A 1 108 ? 0.691 12.450 17.994 1.00 34.47 108 GLN A N 1
ATOM 847 C CA . GLN A 1 108 ? -0.768 12.381 17.852 1.00 34.47 108 GLN A CA 1
ATOM 848 C C . GLN A 1 108 ? -1.457 11.713 19.066 1.00 34.47 108 GLN A C 1
ATOM 850 O O . GLN A 1 108 ? -2.676 11.670 19.149 1.00 34.47 108 GLN A O 1
ATOM 855 N N . PHE A 1 109 ? -0.696 11.236 20.051 1.00 36.09 109 PHE A N 1
ATOM 856 C CA . PHE A 1 109 ? -1.144 10.791 21.359 1.00 36.09 109 PHE A CA 1
ATOM 857 C C . PHE A 1 109 ? -1.444 11.967 22.308 1.00 36.09 109 PHE A C 1
ATOM 859 O O . PHE A 1 109 ? -0.764 12.186 23.317 1.00 36.09 109 PHE A O 1
ATOM 866 N N . GLN A 1 110 ? -2.523 12.703 22.027 1.00 32.66 110 GLN A N 1
ATOM 867 C CA . GLN A 1 110 ? -3.306 13.255 23.131 1.00 32.66 110 GLN A CA 1
ATOM 868 C C . GLN A 1 110 ? -3.890 12.083 23.931 1.00 32.66 110 GLN A C 1
ATOM 870 O O . GLN A 1 110 ? -4.233 11.035 23.388 1.00 32.66 110 GLN A O 1
ATOM 875 N N . LYS A 1 111 ? -3.897 12.240 25.257 1.00 35.88 111 LYS A N 1
ATOM 876 C CA . LYS A 1 111 ? -4.415 11.269 26.222 1.00 35.88 111 LYS A CA 1
ATOM 877 C C . LYS A 1 111 ? -5.868 10.922 25.881 1.00 35.88 111 LYS A C 1
ATOM 879 O O . LYS A 1 111 ? -6.766 11.636 26.309 1.00 35.88 111 LYS A O 1
ATOM 884 N N . ILE A 1 112 ? -6.082 9.804 25.202 1.00 33.94 112 ILE A N 1
ATOM 885 C CA . ILE A 1 112 ? -7.387 9.152 25.174 1.00 33.94 112 ILE A CA 1
ATOM 886 C C . ILE A 1 112 ? -7.473 8.338 26.462 1.00 33.94 112 ILE A C 1
ATOM 888 O O . ILE A 1 112 ? -6.765 7.353 26.658 1.00 33.94 112 ILE A O 1
ATOM 892 N N . VAL A 1 113 ? -8.199 8.933 27.404 1.00 33.06 113 VAL A N 1
ATOM 893 C CA . VAL A 1 113 ? -8.987 8.334 28.482 1.00 33.06 113 VAL A CA 1
ATOM 894 C C . VAL A 1 113 ? -8.667 6.864 28.790 1.00 33.06 113 VAL A C 1
ATOM 896 O O . VAL A 1 113 ? -9.010 5.951 28.049 1.00 33.06 113 VAL A O 1
ATOM 899 N N . SER A 1 114 ? -8.090 6.620 29.970 1.00 33.94 114 SER A N 1
ATOM 900 C CA . SER A 1 114 ? -8.184 5.313 30.625 1.00 33.94 114 SER A CA 1
ATOM 901 C C . SER A 1 114 ? -9.659 4.925 30.722 1.00 33.94 114 SER A C 1
ATOM 903 O O . SER A 1 114 ? -10.397 5.722 31.303 1.00 33.94 114 SER A O 1
ATOM 905 N N . PHE A 1 115 ? -10.049 3.750 30.209 1.00 43.66 115 PHE A N 1
ATOM 906 C CA . PHE A 1 115 ? -11.371 3.119 30.355 1.00 43.66 115 PHE A CA 1
ATOM 907 C C . PHE A 1 115 ? -12.141 3.642 31.580 1.00 43.66 115 PHE A C 1
ATOM 909 O O . PHE A 1 115 ? -11.988 3.157 32.703 1.00 43.66 115 PHE A O 1
ATOM 916 N N . LYS A 1 116 ? -12.949 4.681 31.374 1.00 38.12 116 LYS A N 1
ATOM 917 C CA . LYS A 1 116 ? -13.878 5.207 32.365 1.00 38.12 116 LYS A CA 1
ATOM 918 C C . LYS A 1 116 ? -15.126 5.627 31.625 1.00 38.12 116 LYS A C 1
ATOM 920 O O . LYS A 1 116 ? -15.151 6.672 30.995 1.00 38.12 116 LYS A O 1
ATOM 925 N N . GLN A 1 117 ? -16.132 4.775 31.786 1.00 40.06 117 GLN A N 1
ATOM 926 C CA . GLN A 1 117 ? -17.535 5.052 31.523 1.00 40.06 117 GLN A CA 1
ATOM 927 C C . GLN A 1 117 ? -17.810 5.389 30.061 1.00 40.06 117 GLN A C 1
ATOM 929 O O . GLN A 1 117 ? -17.952 6.543 29.678 1.00 40.06 117 GLN A O 1
ATOM 934 N N . ILE A 1 118 ? -17.974 4.326 29.270 1.00 43.56 118 ILE A N 1
ATOM 935 C CA . ILE A 1 118 ? -18.944 4.344 28.177 1.00 43.56 118 ILE A CA 1
ATOM 936 C C . ILE A 1 118 ? -20.215 4.980 28.753 1.00 43.56 118 ILE A C 1
ATOM 938 O O . ILE A 1 118 ? -20.794 4.453 29.707 1.00 43.56 118 ILE A O 1
ATOM 942 N N . GLU A 1 119 ? -20.615 6.143 28.249 1.00 40.88 119 GLU A N 1
ATOM 943 C CA . GLU A 1 119 ? -21.910 6.693 28.612 1.00 40.88 119 GLU A CA 1
ATOM 944 C C . GLU A 1 119 ? -22.979 5.742 28.062 1.00 40.88 119 GLU A C 1
ATOM 946 O O . GLU A 1 119 ? -23.188 5.655 26.851 1.00 40.88 119 GLU A O 1
ATOM 951 N N . ASP A 1 120 ? -23.688 5.041 28.952 1.00 45.50 120 ASP A N 1
ATOM 952 C CA . ASP A 1 120 ? -24.782 4.104 28.628 1.00 45.50 120 ASP A CA 1
ATOM 953 C C . ASP A 1 120 ? -25.864 4.702 27.700 1.00 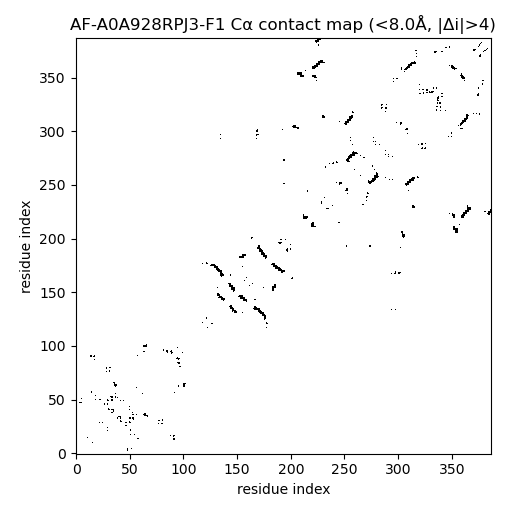45.50 120 ASP A C 1
ATOM 955 O O . ASP A 1 120 ? -26.696 3.980 27.141 1.00 45.50 120 ASP A O 1
ATOM 959 N N . LYS A 1 121 ? -25.884 6.031 27.533 1.00 41.81 121 LYS A N 1
ATOM 960 C CA . LYS A 1 121 ? -26.788 6.744 26.627 1.00 41.81 121 LYS A CA 1
ATOM 961 C C . LYS A 1 121 ? -26.309 6.788 25.171 1.00 41.81 121 LYS A C 1
ATOM 963 O O . LYS A 1 121 ? -27.172 6.763 24.297 1.00 41.81 121 LYS A O 1
ATOM 968 N N . VAL A 1 122 ? -25.003 6.789 24.892 1.00 45.28 122 VAL A N 1
ATOM 969 C CA . VAL A 1 122 ? -24.470 6.839 23.513 1.00 45.28 122 VAL A CA 1
ATOM 970 C C . VAL A 1 122 ? -24.604 5.474 22.826 1.00 45.28 122 VAL A C 1
ATOM 972 O O . VAL A 1 122 ? -24.977 5.400 21.660 1.00 45.28 122 VAL A O 1
ATOM 975 N N . VAL A 1 123 ? -24.466 4.375 23.578 1.00 46.56 123 VAL A N 1
ATOM 976 C CA . VAL A 1 123 ? -24.627 2.992 23.073 1.00 46.56 123 VAL A CA 1
ATOM 977 C C . VAL A 1 123 ? -26.046 2.703 22.557 1.00 46.56 123 VAL A C 1
ATOM 979 O O . VAL A 1 123 ? -26.247 1.822 21.722 1.00 46.56 123 VAL A O 1
ATOM 982 N N . ARG A 1 124 ? -27.064 3.441 23.021 1.00 44.31 124 ARG A N 1
ATOM 983 C CA . ARG A 1 124 ? -28.473 3.150 22.695 1.00 44.31 124 ARG A CA 1
ATOM 984 C C . ARG A 1 124 ? -28.963 3.746 21.382 1.00 44.31 124 ARG A C 1
ATOM 986 O O . ARG A 1 124 ? -30.052 3.387 20.939 1.00 44.31 124 ARG A O 1
ATOM 993 N N . GLN A 1 125 ? -28.188 4.606 20.732 1.00 45.34 125 GLN A N 1
ATOM 994 C CA . GLN A 1 125 ? -28.512 5.072 19.392 1.00 45.34 125 GLN A CA 1
ATOM 995 C C . GLN A 1 125 ? -27.264 4.920 18.530 1.00 45.34 125 GLN A C 1
ATOM 997 O O . GLN A 1 125 ? -26.256 5.561 18.791 1.00 45.34 125 GLN A O 1
ATOM 1002 N N . LYS A 1 126 ? -27.341 4.072 17.495 1.00 52.84 126 LYS A N 1
ATOM 1003 C CA . LYS A 1 126 ? -26.363 3.971 16.398 1.00 52.84 126 LYS A CA 1
ATOM 1004 C C . LYS A 1 126 ? -26.302 5.298 15.626 1.00 52.84 126 LYS A C 1
ATOM 1006 O O . LYS A 1 126 ? -26.723 5.377 14.475 1.00 52.84 126 LYS A O 1
ATOM 1011 N N . LEU A 1 127 ? -25.898 6.375 16.284 1.00 60.25 127 LEU A N 1
ATOM 1012 C CA . LEU A 1 127 ? -25.864 7.704 15.710 1.00 60.25 127 LEU A CA 1
ATOM 1013 C C . LEU A 1 127 ? -24.618 7.794 14.836 1.00 60.25 127 LEU A C 1
ATOM 1015 O O . LEU A 1 127 ? -23.493 7.681 15.309 1.00 60.25 127 LEU A O 1
ATOM 1019 N N . PHE A 1 128 ? -24.866 7.993 13.543 1.00 70.25 128 PHE A N 1
ATOM 1020 C CA . PHE A 1 128 ? -23.876 8.284 12.504 1.00 70.25 128 PHE A CA 1
ATOM 1021 C C . PHE A 1 128 ? -22.825 7.184 12.285 1.00 70.25 128 PHE A C 1
ATOM 1023 O O . PHE A 1 128 ? -21.630 7.436 12.466 1.00 70.25 128 PHE A O 1
ATOM 1030 N N . PRO A 1 129 ? -23.244 5.975 11.860 1.00 82.44 129 PRO A N 1
ATOM 1031 C CA . PRO A 1 129 ? -22.291 4.976 11.417 1.00 82.44 129 PRO A CA 1
ATOM 1032 C C . PRO A 1 129 ? -21.527 5.515 10.200 1.00 82.44 129 PRO A C 1
ATOM 1034 O O . PRO A 1 129 ? -22.124 6.067 9.274 1.00 82.44 129 PRO A O 1
ATOM 1037 N N . ILE A 1 130 ? -20.207 5.372 10.219 1.00 87.94 130 ILE A N 1
ATOM 1038 C CA . ILE A 1 130 ? -19.343 5.707 9.088 1.00 87.94 130 ILE A CA 1
ATOM 1039 C C . ILE A 1 130 ? -18.809 4.428 8.463 1.00 87.94 130 ILE A C 1
ATOM 1041 O O . ILE A 1 130 ? -18.509 3.465 9.171 1.00 87.94 130 ILE A O 1
ATOM 1045 N N . GLU A 1 131 ? -18.660 4.435 7.143 1.00 91.06 131 GLU A N 1
ATOM 1046 C CA . GLU A 1 131 ? -17.869 3.416 6.464 1.00 91.06 131 GLU A CA 1
ATOM 1047 C C . GLU A 1 131 ? -16.397 3.597 6.834 1.00 91.06 131 GLU A C 1
ATOM 1049 O O . GLU A 1 131 ? -15.864 4.715 6.887 1.00 91.06 131 GLU A O 1
ATOM 1054 N N . VAL A 1 132 ? -15.748 2.479 7.130 1.00 92.06 132 VAL A N 1
ATOM 1055 C CA . VAL A 1 132 ? -14.335 2.431 7.485 1.00 92.06 132 VAL A CA 1
ATOM 1056 C C . VAL A 1 132 ? -13.622 1.525 6.518 1.00 92.06 132 VAL A C 1
ATOM 1058 O O . VAL A 1 132 ? -14.058 0.399 6.277 1.00 92.06 132 VAL A O 1
ATOM 1061 N N . ARG A 1 133 ? -12.506 2.026 5.996 1.00 93.56 133 ARG A N 1
ATOM 1062 C CA . ARG A 1 133 ? -11.570 1.280 5.166 1.00 93.56 133 ARG A CA 1
ATOM 1063 C C . ARG A 1 133 ? -10.156 1.632 5.584 1.00 93.56 133 ARG A C 1
ATOM 1065 O O . ARG A 1 133 ? -9.810 2.809 5.648 1.00 93.56 133 ARG A O 1
ATOM 1072 N N . GLY A 1 134 ? -9.334 0.637 5.877 1.00 93.38 134 GLY A N 1
ATOM 1073 C CA . GLY A 1 134 ? -7.940 0.891 6.215 1.00 93.38 134 GLY A CA 1
ATOM 1074 C C . GLY A 1 134 ? -7.211 -0.330 6.740 1.00 93.38 134 GLY A C 1
ATOM 1075 O O . GLY A 1 134 ? -7.778 -1.416 6.856 1.00 93.38 134 GLY A O 1
ATOM 1076 N N . ILE A 1 135 ? -5.926 -0.138 7.017 1.00 93.88 135 ILE A N 1
ATOM 1077 C CA . ILE A 1 135 ? -5.060 -1.176 7.567 1.00 93.88 135 ILE A CA 1
ATOM 1078 C C . ILE A 1 135 ? -5.064 -1.087 9.090 1.00 93.88 135 ILE A C 1
ATOM 1080 O O . ILE A 1 135 ? -5.023 0.003 9.661 1.00 93.88 135 ILE A O 1
ATOM 1084 N N . VAL A 1 136 ? -5.091 -2.252 9.724 1.00 93.06 136 VAL A N 1
ATOM 1085 C CA . VAL A 1 136 ? -4.953 -2.412 11.165 1.00 93.06 136 VAL A CA 1
ATOM 1086 C C . VAL A 1 136 ? -3.517 -2.137 11.589 1.00 93.06 136 VAL A C 1
ATOM 1088 O O . VAL A 1 136 ? -2.584 -2.823 11.174 1.00 93.06 136 VAL A O 1
ATOM 1091 N N . CYS A 1 137 ? -3.360 -1.176 12.482 1.00 90.00 137 CYS A N 1
ATOM 1092 C CA . CYS A 1 137 ? -2.116 -0.836 13.142 1.00 90.00 137 CYS A CA 1
ATOM 1093 C C . CYS A 1 137 ? -2.203 -1.202 14.624 1.00 90.00 137 CYS A C 1
ATOM 1095 O O . CYS A 1 137 ? -3.271 -1.163 15.243 1.00 90.00 137 CYS A O 1
ATOM 1097 N N . LYS A 1 138 ? -1.055 -1.524 15.216 1.00 85.44 138 LYS A N 1
ATOM 1098 C CA . LYS A 1 138 ? -0.943 -1.802 16.644 1.00 85.44 138 LYS A CA 1
ATOM 1099 C C . LYS A 1 138 ? -0.431 -0.566 17.377 1.00 85.44 138 LYS A C 1
ATOM 1101 O O . LYS A 1 138 ? 0.573 0.022 16.986 1.00 85.44 138 LYS A O 1
ATOM 1106 N N . LYS A 1 139 ? -1.122 -0.154 18.442 1.00 77.19 139 LYS A N 1
ATOM 1107 C CA . LYS A 1 139 ? -0.696 0.969 19.300 1.00 77.19 139 LYS A CA 1
ATOM 1108 C C . LYS A 1 139 ? 0.001 0.485 20.568 1.00 77.19 139 LYS A C 1
ATOM 1110 O O . LYS A 1 139 ? 0.967 1.092 21.021 1.00 77.19 139 LYS A O 1
ATOM 1115 N N . SER A 1 140 ? -0.496 -0.605 21.140 1.00 73.50 140 SER A N 1
ATOM 1116 C CA . SER A 1 140 ? 0.051 -1.273 22.322 1.00 73.50 140 SER A CA 1
ATOM 1117 C C . SER A 1 140 ? -0.169 -2.781 22.198 1.00 73.50 140 SER A C 1
ATOM 1119 O O . SER A 1 140 ? -0.770 -3.240 21.228 1.00 73.50 140 SER A O 1
ATOM 1121 N N . GLU A 1 141 ? 0.301 -3.583 23.156 1.00 69.06 141 GLU A N 1
ATOM 1122 C CA . GLU A 1 141 ? 0.083 -5.038 23.131 1.00 69.06 141 GLU A CA 1
ATOM 1123 C C . GLU A 1 141 ? -1.393 -5.439 23.011 1.00 69.06 141 GLU A C 1
ATOM 1125 O O . GLU A 1 141 ? -1.687 -6.484 22.433 1.00 69.06 141 GLU A O 1
ATOM 1130 N N . THR A 1 142 ? -2.301 -4.584 23.484 1.00 69.19 142 THR A N 1
ATOM 1131 C CA . THR A 1 142 ? -3.732 -4.865 23.622 1.00 69.19 142 THR A CA 1
ATOM 1132 C C . THR A 1 142 ? -4.634 -3.967 22.779 1.00 69.19 142 THR A C 1
ATOM 1134 O O . THR A 1 142 ? -5.839 -4.184 22.775 1.00 69.19 142 THR A O 1
ATOM 1137 N N . GLU A 1 143 ? -4.099 -2.954 22.091 1.00 80.81 143 GLU A N 1
ATOM 1138 C CA . GLU A 1 143 ? -4.905 -1.980 21.342 1.00 80.81 143 GLU A CA 1
ATOM 1139 C C . GLU A 1 143 ? -4.579 -2.012 19.849 1.00 80.81 143 GLU A C 1
ATOM 1141 O O . GLU A 1 143 ? -3.463 -1.676 19.427 1.00 80.81 143 GLU A O 1
ATOM 1146 N N . LEU A 1 144 ? -5.591 -2.369 19.059 1.00 88.62 144 LEU A N 1
ATOM 1147 C CA . LEU A 1 144 ? -5.589 -2.274 17.606 1.00 88.62 144 LEU A CA 1
ATOM 1148 C C . LEU A 1 144 ? -6.421 -1.066 17.158 1.00 88.62 144 LEU A C 1
ATOM 1150 O O . LEU A 1 144 ? -7.441 -0.724 17.761 1.00 88.62 144 LEU A O 1
ATOM 1154 N N . TYR A 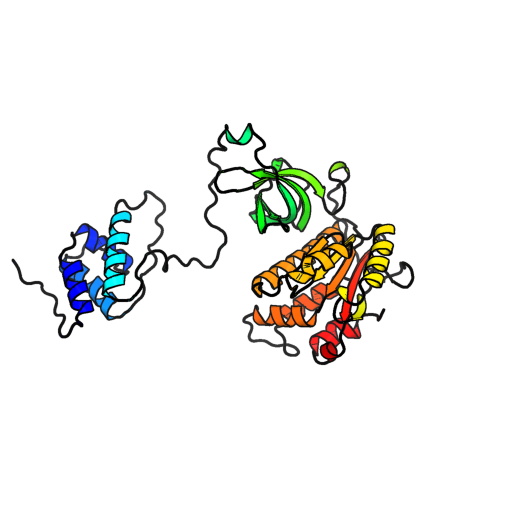1 145 ? -5.979 -0.410 16.091 1.00 91.19 145 TYR A N 1
ATOM 1155 C CA . TYR A 1 145 ? -6.683 0.726 15.503 1.00 91.19 145 TYR A CA 1
ATOM 1156 C C . TYR A 1 145 ? -6.535 0.745 13.982 1.00 91.19 145 TYR A C 1
ATOM 1158 O O . TYR A 1 145 ? -5.632 0.127 13.428 1.00 91.19 145 TYR A O 1
ATOM 1166 N N . ILE A 1 146 ? -7.416 1.474 13.306 1.00 91.38 146 ILE A N 1
ATOM 1167 C CA . ILE A 1 146 ? -7.350 1.759 11.872 1.00 91.38 146 ILE A CA 1
ATOM 1168 C C . ILE A 1 146 ? -7.365 3.271 11.687 1.00 91.38 146 ILE A C 1
ATOM 1170 O O . ILE A 1 146 ? -8.207 3.961 12.262 1.00 91.38 146 ILE A O 1
ATOM 1174 N N . THR A 1 147 ? -6.487 3.787 10.833 1.00 88.19 147 THR A N 1
ATOM 1175 C CA . THR A 1 147 ? -6.654 5.131 10.267 1.00 88.19 147 THR A CA 1
ATOM 1176 C C . THR A 1 147 ? -7.510 5.008 9.013 1.00 88.19 147 THR A C 1
ATOM 1178 O O . THR A 1 147 ? -7.091 4.395 8.031 1.00 88.19 147 THR A O 1
ATOM 1181 N N . ASN A 1 148 ? -8.731 5.544 9.051 1.00 85.31 148 ASN A N 1
ATOM 1182 C CA . ASN A 1 148 ? -9.672 5.438 7.941 1.00 85.31 148 ASN A CA 1
ATOM 1183 C C . ASN A 1 148 ? -9.149 6.212 6.723 1.00 85.31 148 ASN A C 1
ATOM 1185 O O . ASN A 1 148 ? -8.926 7.420 6.802 1.00 85.31 148 ASN A O 1
ATOM 1189 N N . GLN A 1 149 ? -8.987 5.530 5.591 1.00 85.12 149 GLN A N 1
ATOM 1190 C CA . GLN A 1 149 ? -8.461 6.103 4.351 1.00 85.12 149 GLN A CA 1
ATOM 1191 C C . GLN A 1 149 ? -9.350 7.223 3.792 1.00 85.12 149 GLN A C 1
ATOM 1193 O O . GLN A 1 149 ? -8.849 8.138 3.144 1.00 85.12 149 GLN A O 1
ATOM 1198 N N . ASP A 1 150 ? -10.656 7.186 4.071 1.00 81.38 150 ASP A N 1
ATOM 1199 C CA . ASP A 1 150 ? -11.615 8.122 3.478 1.00 81.38 150 ASP A CA 1
ATOM 1200 C C . ASP A 1 150 ? -11.614 9.502 4.144 1.00 81.38 150 ASP A C 1
ATOM 1202 O O . ASP A 1 150 ? -11.917 10.512 3.511 1.00 81.38 150 ASP A O 1
ATOM 1206 N N . ASN A 1 151 ? -11.299 9.566 5.439 1.00 79.25 151 ASN A N 1
ATOM 1207 C CA . ASN A 1 151 ? -11.420 10.799 6.221 1.00 79.25 151 ASN A CA 1
ATOM 1208 C C . ASN A 1 151 ? -10.295 11.021 7.244 1.00 79.25 151 ASN A C 1
ATOM 1210 O O . ASN A 1 151 ? -10.348 11.992 7.997 1.00 79.25 151 ASN A O 1
ATOM 1214 N N . GLY A 1 152 ? -9.296 10.137 7.289 1.00 82.19 152 GLY A N 1
ATOM 1215 C CA . GLY A 1 152 ? -8.147 10.211 8.193 1.00 82.19 152 GLY A CA 1
ATOM 1216 C C . GLY A 1 152 ? -8.474 9.980 9.669 1.00 82.19 152 GLY A C 1
ATOM 1217 O O . GLY A 1 152 ? -7.606 10.170 10.519 1.00 82.19 152 GLY A O 1
ATOM 1218 N N . LYS A 1 153 ? -9.713 9.608 10.011 1.00 84.94 153 LYS A N 1
ATOM 1219 C CA . LYS A 1 153 ? -10.124 9.432 11.406 1.00 84.94 153 LYS A CA 1
ATOM 1220 C C . LYS A 1 153 ? -9.636 8.102 11.958 1.00 84.94 153 LYS A C 1
ATOM 1222 O O . LYS A 1 153 ? -9.650 7.091 11.259 1.00 84.94 153 LYS A O 1
ATOM 1227 N N . MET A 1 154 ? -9.257 8.105 13.232 1.00 86.62 154 MET A N 1
ATOM 1228 C CA . MET A 1 154 ? -8.878 6.885 13.936 1.00 86.62 154 MET A CA 1
ATOM 1229 C C . MET A 1 154 ? -10.115 6.117 14.400 1.00 86.62 154 MET A C 1
ATOM 1231 O O . MET A 1 154 ? -11.050 6.692 14.958 1.00 86.62 154 MET A O 1
ATOM 1235 N N . VAL A 1 155 ? -10.087 4.811 14.169 1.00 89.25 155 VAL A N 1
ATOM 1236 C CA . VAL A 1 155 ? -11.129 3.857 14.537 1.00 89.25 155 VAL A CA 1
ATOM 1237 C C . VAL A 1 155 ? -10.494 2.797 15.421 1.00 89.25 155 VAL A C 1
ATOM 1239 O O . VAL A 1 155 ? -9.544 2.134 15.012 1.00 89.25 155 VAL A O 1
ATOM 1242 N N . LEU A 1 156 ? -11.002 2.648 16.635 1.00 89.56 156 LEU A N 1
ATOM 1243 C CA . LEU A 1 156 ? -10.525 1.672 17.603 1.00 89.56 156 LEU A CA 1
ATOM 1244 C C . LEU A 1 156 ? -11.165 0.306 17.355 1.00 89.56 156 LEU A C 1
ATOM 1246 O O . LEU A 1 156 ? -12.335 0.211 16.976 1.00 89.56 156 LEU A O 1
ATOM 1250 N N . ILE A 1 157 ? -10.384 -0.748 17.578 1.00 87.75 157 ILE A N 1
ATOM 1251 C CA . ILE A 1 157 ? -10.816 -2.139 17.462 1.00 87.75 157 ILE A CA 1
ATOM 1252 C C . ILE A 1 157 ? -10.739 -2.782 18.845 1.00 87.75 157 ILE A C 1
ATOM 1254 O O . ILE A 1 157 ? -9.673 -2.842 19.457 1.00 87.75 157 ILE A O 1
ATOM 1258 N N . GLU A 1 158 ? -11.867 -3.300 19.321 1.00 80.94 158 GLU A N 1
ATOM 1259 C CA . GLU A 1 158 ? -11.906 -4.133 20.521 1.00 80.94 158 GLU A CA 1
ATOM 1260 C C . GLU A 1 158 ? -11.384 -5.537 20.201 1.00 80.94 158 GLU A C 1
ATOM 1262 O O . GLU A 1 158 ? -12.038 -6.311 19.496 1.00 80.94 158 GLU A O 1
ATOM 1267 N N . ASN A 1 159 ? -10.209 -5.875 20.739 1.00 71.38 159 ASN A N 1
ATOM 1268 C CA . ASN A 1 159 ? -9.556 -7.166 20.499 1.00 71.38 159 ASN A CA 1
ATOM 1269 C C . ASN A 1 159 ? -10.435 -8.368 20.876 1.00 71.38 159 ASN A C 1
ATOM 1271 O O . ASN A 1 159 ? -10.430 -9.368 20.161 1.00 71.38 159 ASN A O 1
ATOM 1275 N N . ASP A 1 160 ? -11.213 -8.267 21.957 1.00 74.06 160 ASP A N 1
ATOM 1276 C CA . ASP A 1 160 ? -12.057 -9.369 22.438 1.00 74.06 160 ASP A CA 1
ATOM 1277 C C . ASP A 1 160 ? -13.195 -9.702 21.462 1.00 74.06 160 ASP A C 1
ATOM 1279 O O . ASP A 1 160 ? -13.588 -10.861 21.328 1.00 74.06 160 ASP A O 1
ATOM 1283 N N . ARG A 1 161 ? -13.710 -8.693 20.745 1.00 72.50 161 ARG A N 1
ATOM 1284 C CA . ARG A 1 161 ? -14.809 -8.851 19.780 1.00 72.50 161 ARG A CA 1
ATOM 1285 C C . ARG A 1 161 ? -14.326 -9.399 18.438 1.00 72.50 161 ARG A C 1
ATOM 1287 O O . ARG A 1 161 ? -15.101 -10.035 17.728 1.00 72.50 161 ARG A O 1
ATOM 1294 N N . PHE A 1 162 ? -13.059 -9.172 18.098 1.00 80.19 162 PHE A N 1
ATOM 1295 C CA . PHE A 1 162 ? -12.488 -9.516 16.799 1.00 80.19 162 PHE A CA 1
ATOM 1296 C C . PHE A 1 162 ? -11.119 -10.197 16.931 1.00 80.19 162 PHE A C 1
ATOM 1298 O O . PHE A 1 162 ? -10.112 -9.751 16.378 1.00 80.19 162 PHE A O 1
ATOM 1305 N N . SER A 1 163 ? -11.093 -11.317 17.650 1.00 78.56 163 SER A N 1
ATOM 1306 C CA . SER A 1 163 ? -9.871 -12.049 18.008 1.00 78.56 163 SER A CA 1
ATOM 1307 C C . SER A 1 163 ? -9.089 -12.630 16.821 1.00 78.56 163 SER A C 1
ATOM 1309 O O . SER A 1 163 ? -7.937 -13.036 16.986 1.00 78.56 163 SER A O 1
ATOM 1311 N N . GLU A 1 164 ? -9.673 -12.669 15.625 1.00 84.19 164 GLU A N 1
ATOM 1312 C CA . GLU A 1 164 ? -9.041 -13.161 14.394 1.00 84.19 164 GLU A CA 1
ATOM 1313 C C . GLU A 1 164 ? -8.240 -12.084 13.649 1.00 84.19 164 GLU A C 1
ATOM 1315 O O . GLU A 1 164 ? -7.413 -12.415 12.796 1.00 84.19 164 GLU A O 1
ATOM 1320 N N . ILE A 1 165 ? -8.449 -10.806 13.979 1.00 88.44 165 ILE A N 1
ATOM 1321 C CA . ILE A 1 165 ? -7.728 -9.695 13.358 1.00 88.44 165 ILE A CA 1
ATOM 1322 C C . ILE A 1 165 ? -6.271 -9.708 13.813 1.00 88.44 165 ILE A C 1
ATOM 1324 O O . ILE A 1 165 ? -5.947 -9.924 14.986 1.00 88.44 165 ILE A O 1
ATOM 1328 N N . ARG A 1 166 ? -5.369 -9.449 12.873 1.00 89.69 166 ARG A N 1
ATOM 1329 C CA . ARG A 1 166 ? -3.944 -9.258 13.119 1.00 89.69 166 ARG A CA 1
ATOM 1330 C C . ARG A 1 166 ? -3.490 -7.899 12.609 1.00 89.69 166 ARG A C 1
ATOM 1332 O O . ARG A 1 166 ? -4.170 -7.227 11.836 1.00 89.69 166 ARG A O 1
ATOM 1339 N N . GLU A 1 167 ? -2.310 -7.502 13.068 1.00 91.69 167 GLU A N 1
ATOM 1340 C CA . GLU A 1 167 ? -1.635 -6.321 12.548 1.00 91.69 167 GLU A CA 1
ATOM 1341 C C . GLU A 1 167 ? -1.432 -6.453 11.032 1.00 91.69 167 GLU A C 1
ATOM 1343 O O . GLU A 1 167 ? -1.146 -7.537 10.514 1.00 91.69 167 GLU A O 1
ATOM 1348 N N . TYR A 1 168 ? -1.608 -5.334 10.337 1.00 94.44 168 TYR A N 1
ATOM 1349 C CA . TYR A 1 168 ? -1.525 -5.194 8.888 1.00 94.44 168 TYR A CA 1
ATOM 1350 C C . TYR A 1 168 ? -2.644 -5.863 8.078 1.00 94.44 168 TYR A C 1
ATOM 1352 O O . TYR A 1 168 ? -2.574 -5.882 6.847 1.00 94.44 168 TYR A O 1
ATOM 1360 N N . ASP A 1 169 ? -3.703 -6.362 8.723 1.00 94.31 169 ASP A N 1
ATOM 1361 C CA . ASP A 1 169 ? -4.922 -6.762 8.017 1.00 94.31 169 ASP A CA 1
ATOM 1362 C C . ASP A 1 169 ? -5.637 -5.525 7.445 1.00 94.31 169 ASP A C 1
ATOM 1364 O O . ASP A 1 169 ? -5.737 -4.488 8.099 1.00 94.31 169 ASP A O 1
ATOM 1368 N N . TYR A 1 170 ? -6.149 -5.620 6.217 1.00 95.44 170 TYR A N 1
ATOM 1369 C CA . TYR A 1 170 ? -7.017 -4.595 5.635 1.00 95.44 170 TYR A CA 1
ATOM 1370 C C . TYR A 1 170 ? -8.473 -4.893 5.968 1.00 95.44 170 TYR A C 1
ATOM 1372 O O . TYR A 1 170 ? -8.964 -5.983 5.673 1.00 95.44 170 TYR A O 1
ATOM 1380 N N . ILE A 1 171 ? -9.175 -3.926 6.548 1.00 94.88 171 ILE A N 1
ATOM 1381 C CA . ILE A 1 171 ? -10.551 -4.090 7.014 1.00 94.88 171 ILE A CA 1
ATOM 1382 C C . ILE A 1 171 ? -11.463 -3.108 6.298 1.00 94.88 171 ILE A C 1
ATOM 1384 O O . ILE A 1 171 ? -11.134 -1.929 6.149 1.00 94.88 171 ILE A O 1
ATOM 1388 N N . THR A 1 172 ? -12.635 -3.604 5.898 1.00 95.12 172 THR A N 1
ATOM 1389 C CA . THR A 1 172 ? -13.775 -2.763 5.528 1.00 95.12 172 THR A CA 1
ATOM 1390 C C . THR A 1 172 ? -14.969 -3.081 6.418 1.00 95.12 172 THR A C 1
ATOM 1392 O O . THR A 1 172 ? -15.187 -4.242 6.777 1.00 95.12 172 THR A O 1
ATOM 1395 N N . GLY A 1 173 ? -15.736 -2.065 6.804 1.00 93.75 173 GLY A N 1
ATOM 1396 C CA . GLY A 1 173 ? -16.846 -2.243 7.733 1.00 93.75 173 GLY A CA 1
ATOM 1397 C C . GLY A 1 173 ? -17.507 -0.936 8.144 1.00 93.75 173 GLY A C 1
ATOM 1398 O O . GLY A 1 173 ? -17.336 0.092 7.487 1.00 93.75 173 GLY A O 1
ATOM 1399 N N . MET A 1 174 ? -18.240 -0.982 9.255 1.00 92.50 174 MET A N 1
ATOM 1400 C CA . MET A 1 174 ? -18.906 0.181 9.839 1.00 92.50 174 MET A CA 1
ATOM 1401 C C . MET A 1 174 ? -18.344 0.475 11.225 1.00 92.50 174 MET A C 1
ATOM 1403 O O . MET A 1 174 ? -18.193 -0.435 12.044 1.00 92.50 174 MET A O 1
ATOM 1407 N N . ALA A 1 175 ? -18.106 1.752 11.511 1.00 90.94 175 ALA A N 1
ATOM 1408 C CA . ALA A 1 175 ? -17.774 2.226 12.848 1.00 90.94 175 ALA A CA 1
ATOM 1409 C C . ALA A 1 175 ? -18.804 3.222 13.370 1.00 90.94 175 ALA A C 1
ATOM 1411 O O . ALA A 1 175 ? -19.410 3.970 12.603 1.00 90.94 175 ALA A O 1
ATOM 1412 N N . ILE A 1 176 ? -18.973 3.239 14.686 1.00 88.12 176 ILE A N 1
ATOM 1413 C CA . ILE A 1 176 ? -19.897 4.113 15.410 1.00 88.12 176 ILE A CA 1
ATOM 1414 C C . ILE A 1 176 ? -19.120 5.110 16.262 1.00 88.12 176 ILE A C 1
ATOM 1416 O O . ILE A 1 176 ? -18.003 4.831 16.693 1.00 88.12 176 ILE A O 1
ATOM 1420 N N . ILE A 1 177 ? -19.709 6.278 16.496 1.00 84.81 177 ILE A N 1
ATOM 1421 C CA . ILE A 1 177 ? -19.126 7.290 17.373 1.00 84.81 177 ILE A CA 1
ATOM 1422 C C . ILE A 1 177 ? -19.232 6.851 18.843 1.00 84.81 177 ILE A C 1
ATOM 1424 O O . ILE A 1 177 ? -20.283 6.382 19.276 1.00 84.81 177 ILE A O 1
ATOM 1428 N N . MET A 1 178 ? -18.149 6.992 19.605 1.00 75.25 178 MET A N 1
ATOM 1429 C CA . MET A 1 178 ? -18.108 6.650 21.032 1.00 75.25 178 MET A CA 1
ATOM 1430 C C . MET A 1 178 ? -18.399 7.837 21.944 1.00 75.25 178 MET A C 1
ATOM 1432 O O . MET A 1 178 ? -18.964 7.662 23.020 1.00 75.25 178 MET A O 1
ATOM 1436 N N . ASN A 1 179 ? -17.983 9.036 21.542 1.00 71.44 179 ASN A N 1
ATOM 1437 C CA . ASN A 1 179 ? -18.041 10.237 22.367 1.00 71.44 179 ASN A CA 1
ATOM 1438 C C . ASN A 1 179 ? -18.215 11.504 21.522 1.00 71.44 179 ASN A C 1
ATOM 1440 O O . ASN A 1 179 ? -18.106 11.491 20.295 1.00 71.44 179 ASN A O 1
ATOM 1444 N N . GLU A 1 180 ? -18.472 12.622 22.198 1.00 67.44 180 GLU A N 1
ATOM 1445 C CA . GLU A 1 180 ? -18.597 13.940 21.565 1.00 67.44 180 GLU A CA 1
ATOM 1446 C C . GLU A 1 180 ? -17.311 14.368 20.831 1.00 67.44 180 GLU A C 1
ATOM 1448 O O . GLU A 1 180 ? -17.380 15.108 19.846 1.00 67.44 180 GLU A O 1
ATOM 1453 N N . ASP A 1 181 ? -16.162 13.811 21.229 1.00 67.88 181 ASP A N 1
ATOM 1454 C CA . ASP A 1 181 ? -14.847 14.030 20.615 1.00 67.88 181 ASP A CA 1
ATOM 1455 C C . ASP A 1 181 ? -14.668 13.324 19.256 1.00 67.88 181 ASP A C 1
ATOM 1457 O O . ASP A 1 181 ? -13.620 13.442 18.618 1.00 67.88 181 ASP A O 1
ATOM 1461 N N . LYS A 1 182 ? -15.707 12.639 18.755 1.00 70.06 182 LYS A N 1
ATOM 1462 C CA . LYS A 1 182 ? -15.697 11.914 17.474 1.00 70.06 182 LYS A CA 1
ATOM 1463 C C . LYS A 1 182 ? -14.623 10.831 17.421 1.00 70.06 182 LYS A C 1
ATOM 1465 O O . LYS A 1 182 ? -14.014 10.613 16.373 1.00 70.06 182 LYS A O 1
ATOM 1470 N N . GLU A 1 183 ? -14.414 10.126 18.522 1.00 80.25 183 GLU A N 1
ATOM 1471 C CA . GLU A 1 183 ? -13.701 8.855 18.499 1.00 80.25 183 GLU A CA 1
ATOM 1472 C C . GLU A 1 183 ? -14.631 7.770 17.960 1.00 80.25 183 GLU A C 1
ATOM 1474 O O . GLU A 1 183 ? -15.830 7.765 18.245 1.00 80.25 183 GLU A O 1
ATOM 1479 N N . TYR A 1 184 ? -14.088 6.864 17.152 1.00 86.25 184 TYR A N 1
ATOM 1480 C CA . TYR A 1 184 ? -14.869 5.832 16.482 1.00 86.25 184 TYR A CA 1
ATOM 1481 C C . TYR A 1 184 ? -14.485 4.450 16.988 1.00 86.25 184 TYR A C 1
ATOM 1483 O O . TYR A 1 184 ? -13.304 4.163 17.174 1.00 86.25 184 TYR A O 1
ATOM 1491 N N . LEU A 1 185 ? -15.482 3.586 17.150 1.00 89.19 185 LEU A N 1
ATOM 1492 C CA . LEU A 1 185 ? -15.317 2.173 17.464 1.00 89.19 185 LEU A CA 1
ATOM 1493 C C . LEU A 1 185 ? -15.822 1.322 16.310 1.00 89.19 185 LEU A C 1
ATOM 1495 O O . LEU A 1 185 ? -16.916 1.561 15.795 1.00 89.19 185 LEU A O 1
ATOM 1499 N N . LEU A 1 186 ? -15.042 0.317 15.924 1.00 90.19 186 LEU A N 1
ATOM 1500 C CA . LEU A 1 186 ? -15.448 -0.658 14.922 1.00 90.19 186 LEU A CA 1
ATOM 1501 C C . LEU A 1 186 ? -16.652 -1.468 15.433 1.00 90.19 186 LEU A C 1
ATOM 1503 O O . LEU A 1 186 ? -16.546 -2.204 16.411 1.00 90.19 186 LEU A O 1
ATOM 1507 N N . ASP A 1 187 ? -17.800 -1.339 14.763 1.00 89.62 187 ASP A N 1
ATOM 1508 C CA . ASP A 1 187 ? -19.028 -2.053 15.134 1.00 89.62 187 ASP A CA 1
ATOM 1509 C C . ASP A 1 187 ? -19.198 -3.344 14.331 1.00 89.62 187 ASP A C 1
ATOM 1511 O O . ASP A 1 187 ? -19.549 -4.389 14.871 1.00 89.62 187 ASP A O 1
ATOM 1515 N N . SER A 1 188 ? -18.942 -3.301 13.026 1.00 91.31 188 SER A N 1
ATOM 1516 C CA . SER A 1 188 ? -19.094 -4.476 12.167 1.00 91.31 188 SER A CA 1
ATOM 1517 C C . SER A 1 188 ? -18.050 -4.507 11.068 1.00 91.31 188 SER A C 1
ATOM 1519 O O . SER A 1 188 ? -17.571 -3.467 10.620 1.00 91.31 188 SER A O 1
ATOM 1521 N N . ILE A 1 189 ? -17.713 -5.721 10.639 1.00 93.88 189 ILE A N 1
ATOM 1522 C CA . ILE A 1 189 ? -16.729 -5.984 9.594 1.00 93.88 189 ILE A CA 1
ATOM 1523 C C . ILE A 1 189 ? -17.438 -6.642 8.422 1.00 93.88 189 ILE A C 1
ATOM 1525 O O . ILE A 1 189 ? -18.114 -7.655 8.581 1.00 93.88 189 ILE A O 1
ATOM 1529 N N . THR A 1 190 ? -17.252 -6.062 7.245 1.00 94.38 190 THR A N 1
ATOM 1530 C CA . THR A 1 190 ? -17.769 -6.576 5.977 1.00 94.38 190 THR A CA 1
ATOM 1531 C C . THR A 1 190 ? -16.742 -7.489 5.316 1.00 94.38 190 THR A C 1
ATOM 1533 O O . THR A 1 190 ? -17.082 -8.570 4.833 1.00 94.38 190 THR A O 1
ATOM 1536 N N . SER A 1 191 ? -15.471 -7.080 5.307 1.00 94.44 191 SER A N 1
ATOM 1537 C CA . SER A 1 191 ? -14.391 -7.864 4.708 1.00 94.44 191 SER A CA 1
ATOM 1538 C C . SER A 1 191 ? -13.074 -7.697 5.451 1.00 94.44 191 SER A C 1
ATOM 1540 O O . SER A 1 191 ? -12.748 -6.587 5.877 1.00 94.44 191 SER A O 1
ATOM 1542 N N . ILE A 1 192 ? -12.272 -8.757 5.472 1.00 94.69 192 ILE A N 1
ATOM 1543 C CA . ILE A 1 192 ? -10.889 -8.754 5.950 1.00 94.69 192 ILE A CA 1
ATOM 1544 C C . ILE A 1 192 ? -10.001 -9.243 4.804 1.00 94.69 192 ILE A C 1
ATOM 1546 O O . ILE A 1 192 ? -10.275 -10.279 4.204 1.00 94.69 192 ILE A O 1
ATOM 1550 N N . ASN A 1 193 ? -8.964 -8.478 4.458 1.00 93.88 193 ASN A N 1
ATOM 1551 C CA . ASN A 1 193 ? -8.016 -8.783 3.380 1.00 93.88 193 ASN A CA 1
ATOM 1552 C C . ASN A 1 193 ? -8.696 -9.190 2.068 1.00 93.88 193 ASN A C 1
ATOM 1554 O O . ASN A 1 193 ? -8.330 -10.175 1.427 1.00 93.88 193 ASN A O 1
ATOM 1558 N N . TYR A 1 194 ? -9.697 -8.401 1.666 1.00 93.31 194 TYR A N 1
ATOM 1559 C CA . TYR A 1 194 ? -10.460 -8.583 0.424 1.00 93.31 194 TYR A CA 1
ATOM 1560 C C . TYR A 1 194 ? -11.293 -9.877 0.375 1.00 93.31 194 TYR A C 1
ATOM 1562 O O . TYR A 1 194 ? -11.830 -10.222 -0.677 1.00 93.31 194 TYR A O 1
ATOM 1570 N N . GLN A 1 195 ? -11.445 -10.567 1.508 1.00 91.81 195 GLN A N 1
ATOM 1571 C CA . GLN A 1 195 ? -12.338 -11.708 1.682 1.00 91.81 195 GLN A CA 1
ATOM 1572 C C . GLN A 1 195 ? -13.536 -11.299 2.547 1.00 91.81 195 GLN A C 1
ATOM 1574 O O . GLN A 1 195 ? -13.364 -10.528 3.494 1.00 91.81 195 GLN A O 1
ATOM 1579 N N . PRO A 1 196 ? -14.750 -11.795 2.257 1.00 92.75 196 PRO A N 1
ATOM 1580 C CA . PRO A 1 196 ? -15.892 -11.643 3.154 1.00 92.75 196 PRO A CA 1
ATOM 1581 C C . PRO A 1 196 ? -15.551 -12.105 4.576 1.00 92.75 196 PRO A C 1
ATOM 1583 O O . PRO A 1 196 ? -14.876 -13.122 4.742 1.00 92.75 196 PRO A O 1
ATOM 1586 N N . ALA A 1 197 ? -15.994 -11.357 5.590 1.00 90.44 197 ALA A N 1
ATOM 1587 C CA . ALA A 1 197 ? -15.624 -11.613 6.985 1.00 90.44 197 ALA A CA 1
ATOM 1588 C C . ALA A 1 197 ? -15.999 -13.029 7.464 1.00 90.44 197 ALA A C 1
ATOM 1590 O O . ALA A 1 197 ? -15.265 -13.630 8.235 1.00 90.44 197 ALA A O 1
ATOM 1591 N N . ASP A 1 198 ? -17.098 -13.589 6.954 1.00 88.00 198 ASP A N 1
ATOM 1592 C CA . ASP A 1 198 ? -17.579 -14.950 7.230 1.00 88.00 198 ASP A CA 1
ATOM 1593 C C . ASP A 1 198 ? -16.698 -16.057 6.629 1.00 88.00 198 ASP A C 1
ATOM 1595 O O . ASP A 1 198 ? -16.766 -17.209 7.053 1.00 88.00 198 ASP A O 1
ATOM 1599 N N . LYS A 1 199 ? -15.885 -15.722 5.625 1.00 88.62 199 LYS A N 1
ATOM 1600 C CA . LYS A 1 199 ? -14.985 -16.651 4.925 1.00 88.62 199 LYS A CA 1
ATOM 1601 C C . LYS A 1 199 ? -13.524 -16.451 5.291 1.00 88.62 199 LYS A C 1
ATOM 1603 O O . LYS A 1 199 ? -12.679 -17.218 4.829 1.00 88.62 199 LYS A O 1
ATOM 1608 N N . TYR A 1 200 ? -13.226 -15.415 6.065 1.00 89.31 200 TYR A N 1
ATOM 1609 C CA . TYR A 1 200 ? -11.871 -15.111 6.471 1.00 89.31 200 TYR A CA 1
ATOM 1610 C C . TYR A 1 200 ? -11.351 -16.203 7.405 1.00 89.31 200 TYR A C 1
ATOM 1612 O O . TYR A 1 200 ? -12.016 -16.612 8.350 1.00 89.31 200 TYR A O 1
ATOM 1620 N N . VAL A 1 201 ? -10.139 -16.679 7.128 1.00 84.25 201 VAL A N 1
ATOM 1621 C CA . VAL A 1 201 ? -9.426 -17.596 8.015 1.00 84.25 201 VAL A CA 1
ATOM 1622 C C . VAL A 1 201 ? -8.044 -17.019 8.244 1.00 84.25 201 VAL A C 1
ATOM 1624 O O . VAL A 1 201 ? -7.256 -16.883 7.306 1.00 84.25 201 VAL A O 1
ATOM 1627 N N . CYS A 1 202 ? -7.728 -16.708 9.500 1.00 83.25 202 CYS A N 1
ATOM 1628 C CA . CYS A 1 202 ? -6.397 -16.252 9.878 1.00 83.25 202 CYS A CA 1
ATOM 1629 C C . CYS A 1 202 ? -5.395 -17.415 9.780 1.00 83.25 202 CYS A C 1
ATOM 1631 O O . CYS A 1 202 ? -5.136 -18.119 10.755 1.00 83.25 202 CYS A O 1
ATOM 1633 N N . LYS A 1 203 ? -4.828 -17.612 8.587 1.00 83.56 203 LYS A N 1
ATOM 1634 C CA . LYS A 1 203 ? -3.735 -18.555 8.337 1.00 83.56 203 LYS A CA 1
ATOM 1635 C C . LYS A 1 203 ? -2.384 -17.848 8.386 1.00 83.56 203 LYS A C 1
ATOM 1637 O O . LYS A 1 203 ? -2.268 -16.668 8.041 1.00 83.56 203 LYS A O 1
ATOM 1642 N N . GLU A 1 204 ? -1.375 -18.598 8.808 1.00 83.00 204 GLU A N 1
ATOM 1643 C CA . GLU A 1 204 ? 0.034 -18.246 8.665 1.00 83.00 204 GLU A CA 1
ATOM 1644 C C . GLU A 1 204 ? 0.728 -19.386 7.926 1.00 83.00 204 GLU A C 1
ATOM 1646 O O . GLU A 1 204 ? 1.031 -20.429 8.500 1.00 83.00 204 GLU A O 1
ATOM 1651 N N . GLU A 1 205 ? 0.916 -19.208 6.625 1.00 77.44 205 GLU A N 1
ATOM 1652 C CA . GLU A 1 205 ? 1.674 -20.128 5.788 1.00 77.44 205 GLU A CA 1
ATOM 1653 C C . GLU A 1 205 ? 3.145 -19.702 5.727 1.00 77.44 205 GLU A C 1
ATOM 1655 O O . GLU A 1 205 ? 3.469 -18.505 5.726 1.00 77.44 205 GLU A O 1
ATOM 1660 N N . SER A 1 206 ? 4.052 -20.683 5.658 1.00 75.31 206 SER A N 1
ATOM 1661 C CA . SER A 1 206 ? 5.440 -20.406 5.304 1.00 75.31 206 SER A CA 1
ATOM 1662 C C . SER A 1 206 ? 5.487 -19.929 3.854 1.00 75.31 206 SER A C 1
ATOM 1664 O O . SER A 1 206 ? 4.919 -20.537 2.948 1.00 75.31 206 SER A O 1
ATOM 1666 N N . TYR A 1 207 ? 6.144 -18.793 3.626 1.00 75.25 207 TYR A N 1
ATOM 1667 C CA . TYR A 1 207 ? 6.318 -18.258 2.280 1.00 75.25 207 TYR A CA 1
ATOM 1668 C C . TYR A 1 207 ? 7.682 -18.682 1.737 1.00 75.25 207 TYR A C 1
ATOM 1670 O O . TYR A 1 207 ? 8.614 -17.876 1.654 1.00 75.25 207 TYR A O 1
ATOM 1678 N N . ASP A 1 208 ? 7.798 -19.966 1.408 1.00 81.50 208 ASP A N 1
ATOM 1679 C CA . ASP A 1 208 ? 9.025 -20.544 0.866 1.00 81.50 208 ASP A CA 1
ATOM 1680 C C . ASP A 1 208 ? 9.188 -20.144 -0.602 1.00 81.50 208 ASP A C 1
ATOM 1682 O O . ASP A 1 208 ? 8.297 -20.340 -1.430 1.00 81.50 208 ASP A O 1
ATOM 1686 N N . MET A 1 209 ? 10.309 -19.489 -0.907 1.00 84.00 209 MET A N 1
ATOM 1687 C CA . MET A 1 209 ? 10.526 -18.846 -2.198 1.00 84.00 209 MET A CA 1
ATOM 1688 C C . MET A 1 209 ? 10.911 -19.864 -3.270 1.00 84.00 209 MET A C 1
ATOM 1690 O O . MET A 1 209 ? 11.921 -20.552 -3.149 1.00 84.00 209 MET A O 1
ATOM 1694 N N . VAL A 1 210 ? 10.173 -19.853 -4.380 1.00 88.12 210 VAL A N 1
ATOM 1695 C CA . VAL A 1 210 ? 10.482 -20.638 -5.582 1.00 88.12 210 VAL A CA 1
ATOM 1696 C C . VAL A 1 210 ? 10.673 -19.768 -6.809 1.00 88.12 210 VAL A C 1
ATOM 1698 O O . VAL A 1 210 ? 10.291 -18.596 -6.855 1.00 88.12 210 VAL A O 1
ATOM 1701 N N . VAL A 1 211 ? 11.263 -20.370 -7.841 1.00 86.31 211 VAL A N 1
ATOM 1702 C CA . VAL A 1 211 ? 11.369 -19.749 -9.159 1.00 86.31 211 VAL A CA 1
ATOM 1703 C C . VAL A 1 211 ? 9.961 -19.592 -9.759 1.00 86.31 211 VAL A C 1
ATOM 1705 O O . VAL A 1 211 ? 9.249 -20.588 -9.898 1.00 86.31 211 VAL A O 1
ATOM 1708 N N . PRO A 1 212 ? 9.559 -18.370 -10.157 1.00 86.88 212 PRO A N 1
ATOM 1709 C CA . PRO A 1 212 ? 8.299 -18.112 -10.846 1.00 86.88 212 PRO A CA 1
ATOM 1710 C C . PRO A 1 212 ? 8.069 -19.012 -12.068 1.00 86.88 212 PRO A C 1
ATOM 1712 O O . PRO A 1 212 ? 8.873 -19.008 -13.002 1.00 86.88 212 PRO A O 1
ATOM 1715 N N . SER A 1 213 ? 6.946 -19.732 -12.100 1.00 87.00 213 SER A N 1
ATOM 1716 C CA . SER A 1 213 ? 6.577 -20.632 -13.208 1.00 87.00 213 SER A CA 1
ATOM 1717 C C . SER A 1 213 ? 5.203 -20.324 -13.817 1.00 87.00 213 SER A C 1
ATOM 1719 O O . SER A 1 213 ? 4.997 -20.523 -15.016 1.00 87.00 213 SER A O 1
ATOM 1721 N N . GLN A 1 214 ? 4.275 -19.790 -13.024 1.00 89.12 214 GLN A N 1
ATOM 1722 C CA . GLN A 1 214 ? 2.905 -19.517 -13.448 1.00 89.12 214 GLN A CA 1
ATOM 1723 C C . GLN A 1 214 ? 2.790 -18.270 -14.317 1.00 89.12 214 GLN A C 1
ATOM 1725 O O . GLN A 1 214 ? 3.379 -17.233 -14.011 1.00 89.12 214 GLN A O 1
ATOM 1730 N N . LYS A 1 215 ? 1.969 -18.347 -15.368 1.00 91.25 215 LYS A N 1
ATOM 1731 C CA . LYS A 1 215 ? 1.724 -17.229 -16.280 1.00 91.25 215 LYS A CA 1
ATOM 1732 C C . LYS A 1 215 ? 0.244 -16.906 -16.402 1.00 91.25 215 LYS A C 1
ATOM 1734 O O . LYS A 1 215 ? -0.580 -17.803 -16.549 1.00 91.25 215 LYS A O 1
ATOM 1739 N N . ILE A 1 216 ? -0.058 -15.614 -16.429 1.00 89.38 216 ILE A N 1
ATOM 1740 C CA . ILE A 1 216 ? -1.325 -15.068 -16.904 1.00 89.38 216 ILE A CA 1
ATOM 1741 C C . ILE A 1 216 ? -0.984 -14.244 -18.140 1.00 89.38 216 ILE A C 1
ATOM 1743 O O . ILE A 1 216 ? -0.320 -13.216 -18.023 1.00 89.38 216 ILE A O 1
ATOM 1747 N N . ASP A 1 217 ? -1.422 -14.693 -19.320 1.00 86.25 217 ASP A N 1
ATOM 1748 C CA . ASP A 1 217 ? -1.059 -14.052 -20.592 1.00 86.25 217 ASP A CA 1
ATOM 1749 C C . ASP A 1 217 ? 0.487 -14.022 -20.750 1.00 86.25 217 ASP A C 1
ATOM 1751 O O . ASP A 1 217 ? 1.147 -15.059 -20.630 1.00 86.25 217 ASP A O 1
ATOM 1755 N N . HIS A 1 218 ? 1.087 -12.851 -20.952 1.00 87.31 218 HIS A N 1
ATOM 1756 C CA . HIS A 1 218 ? 2.536 -12.637 -21.029 1.00 87.31 218 HIS A CA 1
ATOM 1757 C C . HIS A 1 218 ? 3.200 -12.367 -19.660 1.00 87.31 218 HIS A C 1
ATOM 1759 O O . HIS A 1 218 ? 4.419 -12.190 -19.575 1.00 87.31 218 HIS A O 1
ATOM 1765 N N . ILE A 1 219 ? 2.428 -12.365 -18.569 1.00 93.06 219 ILE A N 1
ATOM 1766 C CA . ILE A 1 219 ? 2.894 -12.005 -17.226 1.00 93.06 219 ILE A CA 1
ATOM 1767 C C . ILE A 1 219 ? 3.218 -13.265 -16.434 1.00 93.06 219 ILE A C 1
ATOM 1769 O O . ILE A 1 219 ? 2.347 -14.075 -16.139 1.00 93.06 219 ILE A O 1
ATOM 1773 N N . LEU A 1 220 ? 4.485 -13.408 -16.054 1.00 93.81 220 LEU A N 1
ATOM 1774 C CA . LEU A 1 220 ? 4.995 -14.437 -15.160 1.00 93.81 220 LEU A CA 1
ATOM 1775 C C . LEU A 1 220 ? 4.802 -13.977 -13.713 1.00 93.81 220 LEU A C 1
ATOM 1777 O O . LEU A 1 220 ? 5.485 -13.061 -13.244 1.00 93.81 220 LEU A O 1
ATOM 1781 N N . LEU A 1 221 ? 3.882 -14.626 -13.015 1.00 93.31 221 LEU A N 1
ATOM 1782 C CA . LEU A 1 221 ? 3.511 -14.286 -11.652 1.00 93.31 221 LEU A CA 1
ATOM 1783 C C . LEU A 1 221 ? 4.674 -14.501 -10.684 1.00 93.31 221 LEU A C 1
ATOM 1785 O O . LEU A 1 221 ? 5.345 -15.525 -10.739 1.00 93.31 221 LEU A O 1
ATOM 1789 N N . GLY A 1 222 ? 4.928 -13.530 -9.808 1.00 92.81 222 GLY A N 1
ATOM 1790 C CA . GLY A 1 222 ? 6.110 -13.512 -8.939 1.00 92.81 222 GLY A CA 1
ATOM 1791 C C . GLY A 1 222 ? 7.302 -12.743 -9.519 1.00 92.81 222 GLY A C 1
ATOM 1792 O O . GLY A 1 222 ? 8.374 -12.726 -8.918 1.00 92.81 222 GLY A O 1
ATOM 1793 N N . SER A 1 223 ? 7.145 -12.131 -10.700 1.00 95.06 223 SER A N 1
ATOM 1794 C CA . SER A 1 223 ? 8.183 -11.314 -11.348 1.00 95.06 223 SER A CA 1
ATOM 1795 C C . SER A 1 223 ? 8.020 -9.812 -11.070 1.00 95.06 223 SER A C 1
ATOM 1797 O O . SER A 1 223 ? 7.039 -9.359 -10.481 1.00 95.06 223 SER A O 1
ATOM 1799 N N . ARG A 1 224 ? 9.004 -9.035 -11.535 1.00 95.75 224 ARG A N 1
ATOM 1800 C CA . ARG A 1 224 ? 9.016 -7.567 -11.537 1.00 95.75 224 ARG A CA 1
ATOM 1801 C C . ARG A 1 224 ? 8.889 -7.074 -12.971 1.00 95.75 224 ARG A C 1
ATOM 1803 O O . ARG A 1 224 ? 9.568 -7.611 -13.851 1.00 95.75 224 ARG A O 1
ATOM 1810 N N . TYR A 1 225 ? 8.061 -6.067 -13.190 1.00 96.12 225 TYR A N 1
ATOM 1811 C CA . TYR A 1 225 ? 7.760 -5.506 -14.496 1.00 96.12 225 TYR A CA 1
ATOM 1812 C C . TYR A 1 225 ? 7.868 -3.985 -14.484 1.00 96.12 225 TYR A C 1
ATOM 1814 O O . TYR A 1 225 ? 7.440 -3.338 -13.532 1.00 96.12 225 TYR A O 1
ATOM 1822 N N . LEU A 1 226 ? 8.405 -3.433 -15.568 1.00 94.69 226 LEU A N 1
ATOM 1823 C CA . LEU A 1 226 ? 8.429 -2.009 -15.865 1.00 94.69 226 LEU A CA 1
ATOM 1824 C C . LEU A 1 226 ? 7.471 -1.696 -17.003 1.00 94.69 226 LEU A C 1
ATOM 1826 O O . LEU A 1 226 ? 7.542 -2.316 -18.065 1.00 94.69 226 LEU A O 1
ATOM 1830 N N . MET A 1 227 ? 6.610 -0.713 -16.773 1.00 93.81 227 MET A N 1
ATOM 1831 C CA . MET A 1 227 ? 5.705 -0.145 -17.760 1.00 93.81 227 MET A CA 1
ATOM 1832 C C . MET A 1 227 ? 6.293 1.181 -18.256 1.00 93.81 227 MET A C 1
ATOM 1834 O O . MET A 1 227 ? 6.421 2.096 -17.443 1.00 93.81 227 MET A O 1
ATOM 1838 N N . PRO A 1 228 ? 6.634 1.318 -19.553 1.00 90.69 228 PRO A N 1
ATOM 1839 C CA . PRO A 1 228 ? 7.181 2.562 -20.098 1.00 90.69 228 PRO A CA 1
ATOM 1840 C C . PRO A 1 228 ? 6.063 3.609 -20.171 1.00 90.69 228 PRO A C 1
ATOM 1842 O O . PRO A 1 228 ? 5.233 3.574 -21.085 1.00 90.69 228 PRO A O 1
ATOM 1845 N N . SER A 1 229 ? 5.971 4.435 -19.133 1.00 90.50 229 SER A N 1
ATOM 1846 C CA . SER A 1 229 ? 4.910 5.413 -18.867 1.00 90.50 229 SER A CA 1
ATOM 1847 C C . SER A 1 229 ? 5.314 6.238 -17.651 1.00 90.50 229 SER A C 1
ATOM 1849 O O . SER A 1 229 ? 5.871 5.669 -16.712 1.00 90.50 229 SER A O 1
ATOM 1851 N N . LYS A 1 230 ? 4.970 7.529 -17.599 1.00 88.25 230 LYS A N 1
ATOM 1852 C CA . LYS A 1 230 ? 5.231 8.359 -16.405 1.00 88.25 230 LYS A CA 1
ATOM 1853 C C . LYS A 1 230 ? 4.222 8.082 -15.302 1.00 88.25 230 LYS A C 1
ATOM 1855 O O . LYS A 1 230 ? 4.529 8.137 -14.116 1.00 88.25 230 LYS A O 1
ATOM 1860 N N . SER A 1 231 ? 2.996 7.760 -15.703 1.00 91.81 231 SER A N 1
ATOM 1861 C CA . SER A 1 231 ? 1.901 7.443 -14.794 1.00 91.81 231 SER A CA 1
ATOM 1862 C C . SER A 1 231 ? 1.071 6.275 -15.309 1.00 91.81 231 SER A C 1
ATOM 1864 O O . SER A 1 231 ? 0.949 6.059 -16.516 1.00 91.81 231 SER A O 1
ATOM 1866 N N . PHE A 1 232 ? 0.431 5.549 -14.392 1.00 93.69 232 PHE A N 1
ATOM 1867 C CA . PHE A 1 232 ? -0.597 4.571 -14.748 1.00 93.69 232 PHE A CA 1
ATOM 1868 C C . PHE A 1 232 ? -1.832 5.210 -15.405 1.00 93.69 232 PHE A C 1
ATOM 1870 O O . PHE A 1 232 ? -2.557 4.521 -16.121 1.00 93.69 232 PHE A O 1
ATOM 1877 N N . LEU A 1 233 ? -2.074 6.511 -15.202 1.00 93.31 233 LEU A N 1
ATOM 1878 C CA . LEU A 1 233 ? -3.188 7.223 -15.836 1.00 93.31 233 LEU A CA 1
ATOM 1879 C C . LEU A 1 233 ? -2.985 7.416 -17.341 1.00 93.31 233 LEU A C 1
ATOM 1881 O O . LEU A 1 233 ? -3.952 7.308 -18.093 1.00 93.31 233 LEU A O 1
ATOM 1885 N N . GLU A 1 234 ? -1.747 7.635 -17.793 1.00 92.81 234 GLU A N 1
ATOM 1886 C CA . GLU A 1 234 ? -1.427 7.787 -19.223 1.00 92.81 234 GLU A CA 1
ATOM 1887 C C . GLU A 1 234 ? -1.779 6.523 -20.020 1.00 92.81 234 GLU A C 1
ATOM 1889 O O . GLU A 1 234 ? -2.204 6.606 -21.169 1.00 92.81 234 GLU A O 1
ATOM 1894 N N . LYS A 1 235 ? -1.678 5.354 -19.377 1.00 92.31 235 LYS A N 1
ATOM 1895 C CA . LYS A 1 235 ? -2.042 4.043 -19.931 1.00 92.31 235 LYS A CA 1
ATOM 1896 C C . LYS A 1 235 ? -3.267 3.439 -19.245 1.00 92.31 235 LYS A C 1
ATOM 1898 O O . LYS A 1 235 ? -3.334 2.229 -19.028 1.00 92.31 235 LYS A O 1
ATOM 1903 N N . SER A 1 236 ? -4.241 4.277 -18.886 1.00 93.56 236 SER A N 1
ATOM 1904 C CA . SER A 1 236 ? -5.380 3.862 -18.057 1.00 93.56 236 SER A CA 1
ATOM 1905 C C . SER A 1 236 ? -6.151 2.658 -18.610 1.00 93.56 236 SER A C 1
ATOM 1907 O O . SER A 1 236 ? -6.499 1.770 -17.834 1.00 93.56 236 SER A O 1
ATOM 1909 N N . ASP A 1 237 ? -6.373 2.570 -19.924 1.00 94.00 237 ASP A N 1
ATOM 1910 C CA . ASP A 1 237 ? -7.082 1.440 -20.540 1.00 94.00 237 ASP A CA 1
ATOM 1911 C C . ASP A 1 237 ? -6.282 0.133 -20.464 1.00 94.00 237 ASP A C 1
ATOM 1913 O O . ASP A 1 237 ? -6.827 -0.916 -20.111 1.00 94.00 237 ASP A O 1
ATOM 1917 N N . GLU A 1 238 ? -4.976 0.181 -20.734 1.00 93.38 238 GLU A N 1
ATOM 1918 C CA . GLU A 1 238 ? -4.084 -0.978 -20.602 1.00 93.38 238 GLU A CA 1
ATOM 1919 C C . GLU A 1 238 ? -4.023 -1.456 -19.148 1.00 93.38 238 GLU A C 1
ATOM 1921 O O . GLU A 1 238 ? -4.165 -2.651 -18.877 1.00 93.38 238 GLU A O 1
ATOM 1926 N N . VAL A 1 239 ? -3.887 -0.518 -18.206 1.00 95.31 239 VAL A N 1
ATOM 1927 C CA . VAL A 1 239 ? -3.842 -0.791 -16.765 1.00 95.31 239 VAL A CA 1
ATOM 1928 C C . VAL A 1 239 ? -5.166 -1.385 -16.281 1.00 95.31 239 VAL A C 1
ATOM 1930 O O . VAL A 1 239 ? -5.155 -2.420 -15.616 1.00 95.31 239 VAL A O 1
ATOM 1933 N N . LYS A 1 240 ? -6.316 -0.816 -16.665 1.00 96.19 240 LYS A N 1
ATOM 1934 C CA . LYS A 1 240 ? -7.647 -1.363 -16.342 1.00 96.19 240 LYS A CA 1
ATOM 1935 C C . LYS A 1 240 ? -7.822 -2.775 -16.892 1.00 96.19 240 LYS A C 1
ATOM 1937 O O . LYS A 1 240 ? -8.271 -3.672 -16.174 1.00 96.19 240 LYS A O 1
ATOM 1942 N N . ASN A 1 241 ? -7.434 -2.996 -18.147 1.00 95.12 241 ASN A N 1
ATOM 1943 C CA . ASN A 1 241 ? -7.499 -4.311 -18.775 1.00 95.12 241 ASN A CA 1
ATOM 1944 C C . ASN A 1 241 ? -6.623 -5.324 -18.032 1.00 95.12 241 ASN A C 1
ATOM 1946 O O . ASN A 1 241 ? -7.088 -6.426 -17.728 1.00 95.12 241 ASN A O 1
ATOM 1950 N N . LEU A 1 242 ? -5.398 -4.942 -17.674 1.00 95.25 242 LEU A N 1
ATOM 1951 C CA . LEU A 1 242 ? -4.483 -5.767 -16.897 1.00 95.25 242 LEU A CA 1
ATOM 1952 C C . LEU A 1 242 ? -5.048 -6.108 -15.509 1.00 95.25 242 LEU A C 1
ATOM 1954 O O . LEU A 1 242 ? -5.135 -7.284 -15.153 1.00 95.25 242 LEU A O 1
ATOM 1958 N N . ILE A 1 243 ? -5.502 -5.108 -14.753 1.00 96.44 243 ILE A N 1
ATOM 1959 C CA . ILE A 1 243 ? -6.119 -5.298 -13.434 1.00 96.44 243 ILE A CA 1
ATOM 1960 C C . ILE A 1 243 ? -7.322 -6.240 -13.536 1.00 96.44 243 ILE A C 1
ATOM 1962 O O . ILE A 1 243 ? -7.457 -7.162 -12.733 1.00 96.44 243 ILE A O 1
ATOM 1966 N N . SER A 1 244 ? -8.174 -6.069 -14.552 1.00 95.81 244 SER A N 1
ATOM 1967 C CA . SER A 1 244 ? -9.341 -6.934 -14.750 1.00 95.81 244 SER A CA 1
ATOM 1968 C C . SER A 1 244 ? -8.950 -8.398 -14.994 1.00 95.81 244 SER A C 1
ATOM 1970 O O . SER A 1 244 ? -9.581 -9.304 -14.447 1.00 95.81 244 SER A O 1
ATOM 1972 N N . LYS A 1 245 ? -7.885 -8.648 -15.771 1.00 95.44 245 LYS A N 1
ATOM 1973 C CA . LYS A 1 245 ? -7.354 -9.995 -16.029 1.00 95.44 245 LYS A CA 1
ATOM 1974 C C . LYS A 1 245 ? -6.781 -10.617 -14.755 1.00 95.44 245 LYS A C 1
ATOM 1976 O O . LYS A 1 245 ? -7.053 -11.783 -14.478 1.00 95.44 245 LYS A O 1
ATOM 1981 N N . LEU A 1 246 ? -6.029 -9.848 -13.968 1.00 95.38 246 LEU A N 1
ATOM 1982 C CA . LEU A 1 246 ? -5.447 -10.302 -12.703 1.00 95.38 246 LEU A CA 1
ATOM 1983 C C . LEU A 1 246 ? -6.536 -10.645 -11.676 1.00 95.38 246 LEU A C 1
ATOM 1985 O O . LEU A 1 246 ? -6.532 -11.744 -11.121 1.00 95.38 246 LEU A O 1
ATOM 1989 N N . LYS A 1 247 ? -7.538 -9.775 -11.508 1.00 94.62 247 LYS A N 1
ATOM 1990 C CA . LYS A 1 247 ? -8.674 -10.018 -10.605 1.00 94.62 247 LYS A CA 1
ATOM 1991 C C . LYS A 1 247 ? -9.486 -11.257 -10.986 1.00 94.62 247 LYS A C 1
ATOM 1993 O O . LYS A 1 247 ? -9.874 -12.015 -10.103 1.00 94.62 247 LYS A O 1
ATOM 1998 N N . LYS A 1 248 ? -9.692 -11.520 -12.285 1.00 94.50 248 LYS A N 1
ATOM 1999 C CA . LYS A 1 248 ? -10.345 -12.758 -12.770 1.00 94.50 248 LYS A CA 1
ATOM 2000 C C . LYS A 1 248 ? -9.601 -14.038 -12.371 1.00 94.50 248 LYS A C 1
ATOM 2002 O O . LYS A 1 248 ? -10.216 -15.096 -12.333 1.00 94.50 248 LYS A O 1
ATOM 2007 N N . ASN A 1 249 ? -8.308 -13.941 -12.069 1.00 92.25 249 ASN A N 1
ATOM 2008 C CA . ASN A 1 249 ? -7.472 -15.044 -11.595 1.00 92.25 249 ASN A CA 1
ATOM 2009 C C . ASN A 1 249 ? -7.226 -14.975 -10.075 1.00 92.25 249 ASN A C 1
ATOM 2011 O O . ASN A 1 249 ? -6.226 -15.496 -9.591 1.00 92.25 249 ASN A O 1
ATOM 2015 N N . ASN A 1 250 ? -8.118 -14.322 -9.318 1.00 92.38 250 ASN A N 1
ATOM 2016 C CA . ASN A 1 250 ? -8.040 -14.178 -7.858 1.00 92.38 250 ASN A CA 1
ATOM 2017 C C . ASN A 1 250 ? -6.754 -13.496 -7.355 1.00 92.38 250 ASN A C 1
ATOM 2019 O O . ASN A 1 250 ? -6.294 -13.766 -6.247 1.00 92.38 250 ASN A O 1
ATOM 2023 N N . VAL A 1 251 ? -6.170 -12.602 -8.158 1.00 95.00 251 VAL A N 1
ATOM 2024 C CA . VAL A 1 251 ? -5.030 -11.780 -7.740 1.00 95.00 251 VAL A CA 1
ATOM 2025 C C . VAL A 1 251 ? -5.539 -10.447 -7.196 1.00 95.00 251 VAL A C 1
ATOM 2027 O O . VAL A 1 251 ? -6.244 -9.705 -7.885 1.00 95.00 251 VAL A O 1
ATOM 2030 N N . VAL A 1 252 ? -5.151 -10.116 -5.967 1.00 96.81 252 VAL A N 1
ATOM 2031 C CA . VAL A 1 252 ? -5.450 -8.829 -5.335 1.00 96.81 252 VAL A CA 1
ATOM 2032 C C . VAL A 1 252 ? -4.532 -7.759 -5.917 1.00 96.81 252 VAL A C 1
ATOM 2034 O O . VAL A 1 252 ? -3.318 -7.806 -5.747 1.00 96.81 252 VAL A O 1
ATOM 2037 N N . CYS A 1 253 ? -5.102 -6.767 -6.598 1.00 97.50 253 CYS A N 1
ATOM 2038 C CA . CYS A 1 253 ? -4.337 -5.640 -7.137 1.00 97.50 253 CYS A CA 1
ATOM 2039 C C . CYS A 1 253 ? -4.289 -4.487 -6.128 1.00 97.50 253 CYS A C 1
ATOM 2041 O O . CYS A 1 253 ? -5.348 -3.964 -5.778 1.00 97.50 253 CYS A O 1
ATOM 2043 N N . LEU A 1 254 ? -3.097 -4.077 -5.700 1.00 97.69 254 LEU A N 1
ATOM 2044 C CA . LEU A 1 254 ? -2.858 -2.949 -4.795 1.00 97.69 254 LEU A CA 1
ATOM 2045 C C . LEU A 1 254 ? -2.025 -1.890 -5.508 1.00 97.69 254 LEU A C 1
ATOM 2047 O O . LEU A 1 254 ? -1.117 -2.254 -6.252 1.00 97.69 254 LEU A O 1
ATOM 2051 N N . ALA A 1 255 ? -2.290 -0.610 -5.258 1.00 96.94 255 ALA A N 1
ATOM 2052 C CA . ALA A 1 255 ? -1.510 0.482 -5.834 1.00 96.94 255 ALA A CA 1
ATOM 2053 C C . ALA A 1 255 ? -0.856 1.354 -4.761 1.00 96.94 255 ALA A C 1
ATOM 2055 O O . ALA A 1 255 ? -1.523 1.711 -3.798 1.00 96.94 255 ALA A O 1
ATOM 2056 N N . LEU A 1 256 ? 0.406 1.734 -4.951 1.00 95.94 256 LEU A N 1
ATOM 2057 C CA . LEU A 1 256 ? 1.114 2.764 -4.194 1.00 95.94 256 LEU A CA 1
ATOM 2058 C C . LEU A 1 256 ? 1.486 3.889 -5.155 1.00 95.94 256 LEU A C 1
ATOM 2060 O O . LEU A 1 256 ? 2.226 3.667 -6.114 1.00 95.94 256 LEU A O 1
ATOM 2064 N N . ILE A 1 257 ? 0.939 5.079 -4.922 1.00 94.50 257 ILE A N 1
ATOM 2065 C CA . ILE A 1 257 ? 1.042 6.193 -5.862 1.00 94.50 257 ILE A CA 1
ATOM 2066 C C . ILE A 1 257 ? 1.466 7.444 -5.085 1.00 94.50 257 ILE A C 1
ATOM 2068 O O . ILE A 1 257 ? 0.652 7.988 -4.333 1.00 94.50 257 ILE A O 1
ATOM 2072 N N . PRO A 1 258 ? 2.732 7.880 -5.223 1.00 92.06 258 PRO A N 1
ATOM 2073 C CA . PRO A 1 258 ? 3.233 9.095 -4.604 1.00 92.06 258 PRO A CA 1
ATOM 2074 C C . PRO A 1 258 ? 2.755 10.356 -5.330 1.00 92.06 258 PRO A C 1
ATOM 2076 O O . PRO A 1 258 ? 2.353 10.300 -6.493 1.00 92.06 258 PRO A O 1
ATOM 2079 N N . ASN A 1 259 ? 2.871 11.503 -4.653 1.00 88.31 259 ASN A N 1
ATOM 2080 C CA . ASN A 1 259 ? 2.722 12.842 -5.231 1.00 88.31 259 ASN A CA 1
ATOM 2081 C C . ASN A 1 259 ? 1.433 13.053 -6.041 1.00 88.31 259 ASN A C 1
ATOM 2083 O O . ASN A 1 259 ? 1.422 13.688 -7.097 1.00 88.31 259 ASN A O 1
ATOM 2087 N N . VAL A 1 260 ? 0.319 12.528 -5.537 1.00 90.88 260 VAL A N 1
ATOM 2088 C CA . VAL A 1 260 ? -0.979 12.639 -6.198 1.00 90.88 260 VAL A CA 1
ATOM 2089 C C . VAL A 1 260 ? -1.554 14.035 -5.966 1.00 90.88 260 VAL A C 1
ATOM 2091 O O . VAL A 1 260 ? -1.811 14.444 -4.832 1.00 90.88 260 VAL A O 1
ATOM 2094 N N . LEU A 1 261 ? -1.782 14.761 -7.061 1.00 90.69 261 LEU A N 1
ATOM 2095 C CA . LEU A 1 261 ? -2.548 16.007 -7.062 1.00 90.69 261 LEU A CA 1
ATOM 2096 C C . LEU A 1 261 ? -4.038 15.727 -6.829 1.00 90.69 261 LEU A C 1
ATOM 2098 O O . LEU A 1 261 ? -4.545 14.677 -7.233 1.00 90.69 261 LEU A O 1
ATOM 2102 N N . TYR A 1 262 ? -4.746 16.669 -6.203 1.00 87.94 262 TYR A N 1
ATOM 2103 C CA . TYR A 1 262 ? -6.143 16.495 -5.788 1.00 87.94 262 TYR A CA 1
ATOM 2104 C C . TYR A 1 262 ? -7.068 16.090 -6.950 1.00 87.94 262 TYR A C 1
ATOM 2106 O O . TYR A 1 262 ? -7.891 15.186 -6.812 1.00 87.94 262 TYR A O 1
ATOM 2114 N N . GLU A 1 263 ? -6.880 16.688 -8.125 1.00 89.88 263 GLU A N 1
ATOM 2115 C CA . GLU A 1 263 ? -7.636 16.406 -9.348 1.00 89.88 263 GLU A CA 1
ATOM 2116 C C . GLU A 1 263 ? -7.513 14.954 -9.838 1.00 89.88 263 GLU A C 1
ATOM 2118 O O . GLU A 1 263 ? -8.419 14.439 -10.494 1.00 89.88 263 GLU A O 1
ATOM 2123 N N . ASN A 1 264 ? -6.427 14.261 -9.487 1.00 90.94 264 ASN A N 1
ATOM 2124 C CA . ASN A 1 264 ? -6.147 12.912 -9.971 1.00 90.94 264 ASN A CA 1
ATOM 2125 C C . ASN A 1 264 ? -6.700 11.808 -9.058 1.00 90.94 264 ASN A C 1
ATOM 2127 O O . ASN A 1 264 ? -6.696 10.641 -9.453 1.00 90.94 264 ASN A O 1
ATOM 2131 N N . PHE A 1 265 ? -7.220 12.141 -7.869 1.00 87.56 265 PHE A N 1
ATOM 2132 C CA . PHE A 1 265 ? -7.732 11.156 -6.904 1.00 87.56 265 PHE A CA 1
ATOM 2133 C C . PHE A 1 265 ? -8.832 10.272 -7.496 1.00 87.56 265 PHE A C 1
ATOM 2135 O O . PHE A 1 265 ? -8.758 9.043 -7.432 1.00 87.56 265 PHE A O 1
ATOM 2142 N N . LEU A 1 266 ? -9.838 10.899 -8.112 1.00 88.00 266 LEU A N 1
ATOM 2143 C CA . LEU A 1 266 ? -10.961 10.184 -8.722 1.00 88.00 266 LEU A CA 1
ATOM 2144 C C . LEU A 1 266 ? -10.501 9.328 -9.907 1.00 88.00 266 LEU A C 1
ATOM 2146 O O . LEU A 1 266 ? -10.966 8.200 -10.079 1.00 88.00 266 LEU A O 1
ATOM 2150 N N . SER A 1 267 ? -9.543 9.831 -10.685 1.00 92.94 267 SER A N 1
ATOM 2151 C CA . SER A 1 267 ? -8.971 9.118 -11.825 1.00 92.94 267 SER A CA 1
ATOM 2152 C C . SER A 1 267 ? -8.275 7.832 -11.381 1.00 92.94 267 SER A C 1
ATOM 2154 O O . SER A 1 267 ? -8.567 6.768 -11.929 1.00 92.94 267 SER A O 1
ATOM 2156 N N . TYR A 1 268 ? -7.438 7.885 -10.338 1.00 92.06 268 TYR A N 1
ATOM 2157 C CA . TYR A 1 268 ? -6.788 6.690 -9.789 1.00 92.06 268 TYR A CA 1
ATOM 2158 C C . TYR A 1 268 ? -7.781 5.714 -9.155 1.00 92.06 268 TYR A C 1
ATOM 2160 O O . TYR A 1 268 ? -7.664 4.506 -9.366 1.00 92.06 268 TYR A O 1
ATO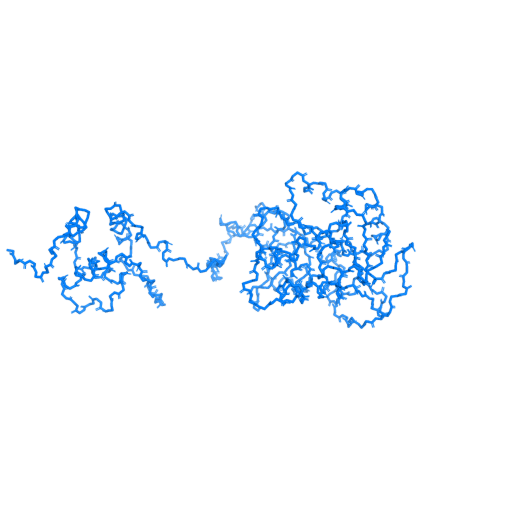M 2168 N N . ALA A 1 269 ? -8.794 6.211 -8.438 1.00 86.56 269 ALA A N 1
ATOM 2169 C CA . ALA A 1 269 ? -9.859 5.364 -7.898 1.00 86.56 269 ALA A CA 1
ATOM 2170 C C . ALA A 1 269 ? -10.618 4.610 -9.011 1.00 86.56 269 ALA A C 1
ATOM 2172 O O . ALA A 1 269 ? -11.012 3.457 -8.833 1.00 86.56 269 ALA A O 1
ATOM 2173 N N . SER A 1 270 ? -10.761 5.221 -10.194 1.00 90.81 270 SER A N 1
ATOM 2174 C CA . SER A 1 270 ? -11.453 4.622 -11.343 1.00 90.81 270 SER A CA 1
ATOM 2175 C C . SER A 1 270 ? -10.670 3.520 -12.073 1.00 90.81 270 SER A C 1
ATOM 2177 O O . SER A 1 270 ? -11.250 2.817 -12.903 1.00 90.81 270 SER A O 1
ATOM 2179 N N . LEU A 1 271 ? -9.371 3.337 -11.792 1.00 93.56 271 LEU A N 1
ATOM 2180 C CA . LEU A 1 271 ? -8.541 2.305 -12.439 1.00 93.56 271 LEU A CA 1
ATOM 2181 C C . LEU A 1 271 ? -8.917 0.880 -12.009 1.00 93.56 271 LEU A C 1
ATOM 2183 O O . LEU A 1 271 ? -8.548 -0.086 -12.673 1.00 93.56 271 LEU A O 1
ATOM 2187 N N . GLY A 1 272 ? -9.688 0.741 -10.928 1.00 92.88 272 GLY A N 1
ATOM 2188 C CA . GLY A 1 272 ? -10.239 -0.540 -10.507 1.00 92.88 272 GLY A CA 1
ATOM 2189 C C . GLY A 1 272 ? -9.288 -1.381 -9.663 1.00 92.88 272 GLY A C 1
ATOM 2190 O O . GLY A 1 272 ? -9.460 -2.598 -9.610 1.00 92.88 272 GLY A O 1
ATOM 2191 N N . PHE A 1 273 ? -8.312 -0.775 -8.982 1.00 95.81 273 PHE A N 1
ATOM 2192 C CA . PHE A 1 273 ? -7.527 -1.448 -7.941 1.00 95.81 273 PHE A CA 1
ATOM 2193 C C . PHE A 1 273 ? -8.419 -1.961 -6.798 1.00 95.81 273 PHE A C 1
ATOM 2195 O O . PHE A 1 273 ? -9.581 -1.587 -6.666 1.00 95.81 273 PHE A O 1
ATOM 2202 N N . SER A 1 274 ? -7.910 -2.896 -5.999 1.00 94.44 274 SER A N 1
ATOM 2203 C CA . SER A 1 274 ? -8.607 -3.383 -4.794 1.00 94.44 274 SER A CA 1
ATOM 2204 C C . SER A 1 274 ? -8.448 -2.394 -3.641 1.00 94.44 274 SER A C 1
ATOM 2206 O O . SER A 1 274 ? -9.380 -2.202 -2.871 1.00 94.44 274 SER A O 1
ATOM 2208 N N . ASN A 1 275 ? -7.282 -1.749 -3.560 1.00 94.06 275 ASN A N 1
ATOM 2209 C CA . ASN A 1 275 ? -6.991 -0.645 -2.655 1.00 94.06 275 ASN A CA 1
ATOM 2210 C C . ASN A 1 275 ? -5.883 0.237 -3.261 1.00 94.06 275 ASN A C 1
ATOM 2212 O O . ASN A 1 275 ? -4.997 -0.273 -3.957 1.00 94.06 275 ASN A O 1
ATOM 2216 N N . CYS A 1 276 ? -5.938 1.539 -2.984 1.00 93.06 276 CYS A N 1
ATOM 2217 C CA . CYS A 1 276 ? -4.968 2.532 -3.434 1.00 93.06 276 CYS A CA 1
ATOM 2218 C C . CYS A 1 276 ? -4.384 3.283 -2.236 1.00 93.06 276 CYS A C 1
ATOM 2220 O O . CYS A 1 276 ? -5.102 3.951 -1.496 1.00 93.06 276 CYS A O 1
ATOM 2222 N N . PHE A 1 277 ? -3.066 3.232 -2.102 1.00 93.12 277 PHE A N 1
ATOM 2223 C CA . PHE A 1 277 ? -2.268 4.046 -1.197 1.00 93.12 277 PHE A CA 1
ATOM 2224 C C . PHE A 1 277 ? -1.855 5.299 -1.957 1.00 93.12 277 PHE A C 1
ATOM 2226 O O . PHE A 1 277 ? -0.808 5.339 -2.604 1.00 93.12 277 PHE A O 1
ATOM 2233 N N . LEU A 1 278 ? -2.757 6.280 -1.960 1.00 91.38 278 LEU A N 1
ATOM 2234 C CA . LEU A 1 278 ? -2.535 7.573 -2.594 1.00 91.38 278 LEU A CA 1
ATOM 2235 C C . LEU A 1 278 ? -1.887 8.504 -1.578 1.00 91.38 278 LEU A C 1
ATOM 2237 O O . LEU A 1 278 ? -2.490 8.808 -0.552 1.00 91.38 278 LEU A O 1
ATOM 2241 N N . ILE A 1 279 ? -0.682 8.956 -1.887 1.00 90.25 279 ILE A N 1
ATOM 2242 C CA . ILE A 1 279 ? 0.065 9.902 -1.066 1.00 90.25 279 ILE A CA 1
ATOM 2243 C C . ILE A 1 279 ? -0.088 11.267 -1.722 1.00 90.25 279 ILE A C 1
ATOM 2245 O O . ILE A 1 279 ? 0.263 11.439 -2.895 1.00 90.25 279 ILE A O 1
ATOM 2249 N N . LYS A 1 280 ? -0.656 12.229 -0.995 1.00 88.94 280 LYS A N 1
ATOM 2250 C CA . LYS A 1 280 ? -0.904 13.566 -1.545 1.00 88.94 280 LYS A CA 1
ATOM 2251 C C . LYS A 1 280 ? 0.399 14.303 -1.817 1.00 88.94 280 LYS A C 1
ATOM 2253 O O . LYS A 1 280 ? 1.397 14.113 -1.132 1.00 88.94 280 LYS A O 1
ATOM 2258 N N . TYR A 1 281 ? 0.358 15.204 -2.791 1.00 86.44 281 TYR A N 1
ATOM 2259 C CA . TYR A 1 281 ? 1.494 16.066 -3.115 1.00 86.44 281 TYR A CA 1
ATOM 2260 C C . TYR A 1 281 ? 1.966 16.946 -1.939 1.00 86.44 281 TYR A C 1
ATOM 2262 O O . TYR A 1 281 ? 3.152 17.237 -1.828 1.00 86.44 281 TYR A O 1
ATOM 2270 N N . ASP A 1 282 ? 1.058 17.367 -1.056 1.00 85.00 282 ASP A N 1
ATOM 2271 C CA . ASP A 1 282 ? 1.350 18.226 0.099 1.00 85.00 282 ASP A CA 1
ATOM 2272 C C . ASP A 1 282 ? 1.669 17.448 1.390 1.00 85.00 282 ASP A C 1
ATOM 2274 O O . ASP A 1 282 ? 1.852 18.047 2.455 1.00 85.00 282 ASP A O 1
ATOM 2278 N N . GLU A 1 283 ? 1.748 16.116 1.325 1.00 84.88 283 GLU A N 1
ATOM 2279 C CA . GLU A 1 283 ? 2.065 15.302 2.493 1.00 84.88 283 GLU A CA 1
ATOM 2280 C C . GLU A 1 283 ? 3.526 15.435 2.925 1.00 84.88 283 GLU A C 1
ATOM 2282 O O . GLU A 1 283 ? 4.462 15.573 2.137 1.00 84.88 283 GLU A O 1
ATOM 2287 N N . ARG A 1 284 ? 3.736 15.376 4.244 1.00 85.19 284 ARG A N 1
ATOM 2288 C CA . ARG A 1 284 ? 5.079 15.473 4.818 1.00 85.19 284 ARG A CA 1
ATOM 2289 C C . ARG A 1 284 ? 5.879 14.210 4.479 1.00 85.19 284 ARG A C 1
ATOM 2291 O O . ARG A 1 284 ? 5.344 13.121 4.669 1.00 85.19 284 ARG A O 1
ATOM 2298 N N . PRO A 1 285 ? 7.182 14.317 4.159 1.00 81.19 285 PRO A N 1
ATOM 2299 C CA . PRO A 1 285 ? 8.036 13.174 3.809 1.00 81.19 285 PRO A CA 1
ATOM 2300 C C . PRO A 1 285 ? 7.988 11.996 4.793 1.00 81.19 285 PRO A C 1
ATOM 2302 O O . PRO A 1 285 ? 8.032 10.838 4.393 1.00 81.19 285 PRO A O 1
ATOM 2305 N N . PHE A 1 286 ? 7.827 12.275 6.088 1.00 82.19 286 PHE A N 1
ATOM 2306 C CA .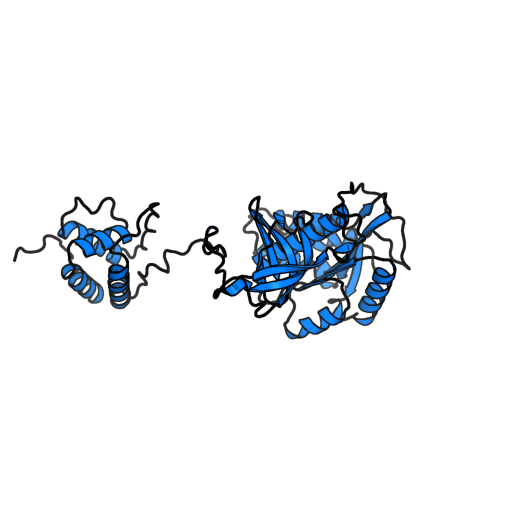 PHE A 1 286 ? 7.670 11.233 7.104 1.00 82.19 286 PHE A CA 1
ATOM 2307 C C . PHE A 1 286 ? 6.374 10.409 6.948 1.00 82.19 286 PHE A C 1
ATOM 2309 O O . PHE A 1 286 ? 6.406 9.197 7.112 1.00 82.19 286 PHE A O 1
ATOM 2316 N N . ALA A 1 287 ? 5.253 11.030 6.567 1.00 81.81 287 ALA A N 1
ATOM 2317 C CA . ALA A 1 287 ? 3.996 10.314 6.317 1.00 81.81 287 ALA A CA 1
ATOM 2318 C C . ALA A 1 287 ? 4.084 9.420 5.064 1.00 81.81 287 ALA A C 1
ATOM 2320 O O . ALA A 1 287 ? 3.482 8.346 5.006 1.00 81.81 287 ALA A O 1
ATOM 2321 N N . ILE A 1 288 ? 4.889 9.836 4.081 1.00 84.12 288 ILE A N 1
ATOM 2322 C CA . ILE A 1 288 ? 5.183 9.061 2.866 1.00 84.12 288 ILE A CA 1
ATOM 2323 C C . ILE A 1 288 ? 5.936 7.782 3.241 1.00 84.12 288 ILE A C 1
ATOM 2325 O O . ILE A 1 288 ? 5.560 6.688 2.818 1.00 84.12 288 ILE A O 1
ATOM 2329 N N . TYR A 1 289 ? 6.949 7.915 4.101 1.00 85.69 289 TYR A N 1
ATOM 2330 C CA . TYR A 1 289 ? 7.674 6.784 4.673 1.00 85.69 289 TYR A CA 1
ATOM 2331 C C . TYR A 1 289 ? 6.742 5.823 5.426 1.00 85.69 289 TYR A C 1
ATOM 2333 O O . TYR A 1 289 ? 6.748 4.625 5.147 1.00 85.69 289 TYR A O 1
ATOM 2341 N N . GLU A 1 290 ? 5.902 6.330 6.333 1.00 85.88 290 GLU A N 1
ATOM 2342 C CA . GLU A 1 290 ? 4.947 5.500 7.084 1.00 85.88 290 GLU A CA 1
ATOM 2343 C C . GLU A 1 290 ? 3.987 4.749 6.153 1.00 85.88 290 GLU A C 1
ATOM 2345 O O . GLU A 1 290 ? 3.758 3.554 6.336 1.00 85.88 290 GLU A O 1
ATOM 2350 N N . THR A 1 291 ? 3.484 5.416 5.111 1.00 90.06 291 THR A N 1
ATOM 2351 C CA . THR A 1 291 ? 2.583 4.808 4.122 1.00 90.06 291 THR A CA 1
ATOM 2352 C C . THR A 1 291 ? 3.271 3.703 3.324 1.00 90.06 291 THR A C 1
ATOM 2354 O O . THR A 1 291 ? 2.673 2.653 3.086 1.00 90.06 291 THR A O 1
ATOM 2357 N N . LEU A 1 292 ? 4.535 3.897 2.939 1.00 91.12 292 LEU A N 1
ATOM 2358 C CA . LEU A 1 292 ? 5.319 2.871 2.255 1.00 91.12 292 LEU A CA 1
ATOM 2359 C C . LEU A 1 292 ? 5.550 1.645 3.148 1.00 91.12 292 LEU A C 1
ATOM 2361 O O . LEU A 1 292 ? 5.346 0.518 2.696 1.00 91.12 292 LEU A O 1
ATOM 2365 N N . ILE A 1 293 ? 5.934 1.845 4.411 1.00 90.81 293 ILE A N 1
ATOM 2366 C CA . ILE A 1 293 ? 6.116 0.738 5.359 1.00 90.81 293 ILE A CA 1
ATOM 2367 C C . ILE A 1 293 ? 4.797 -0.010 5.563 1.00 90.81 293 ILE A C 1
ATOM 2369 O O . ILE A 1 293 ? 4.763 -1.234 5.451 1.00 90.81 293 ILE A O 1
ATOM 2373 N N . LEU A 1 294 ? 3.698 0.717 5.768 1.00 92.12 294 LEU A N 1
ATOM 2374 C CA . LEU A 1 294 ? 2.361 0.145 5.911 1.00 92.12 294 LEU A CA 1
ATOM 2375 C C . LEU A 1 294 ? 1.965 -0.693 4.681 1.00 92.12 294 LEU A C 1
ATOM 2377 O O . LEU A 1 294 ? 1.455 -1.805 4.820 1.00 92.12 294 LEU A O 1
ATOM 2381 N N . PHE A 1 295 ? 2.240 -0.188 3.476 1.00 95.44 295 PHE A N 1
ATOM 2382 C CA . PHE A 1 295 ? 2.012 -0.902 2.221 1.00 95.44 295 PHE A CA 1
ATOM 2383 C C . PHE A 1 295 ? 2.824 -2.202 2.141 1.00 95.44 295 PHE A C 1
ATOM 2385 O O . PHE A 1 295 ? 2.282 -3.260 1.812 1.00 95.44 295 PHE A O 1
ATOM 2392 N N . MET A 1 296 ? 4.117 -2.142 2.468 1.00 95.06 296 MET A N 1
ATOM 2393 C CA . MET A 1 296 ? 5.006 -3.303 2.435 1.00 95.06 296 MET A CA 1
ATOM 2394 C C . MET A 1 296 ? 4.599 -4.370 3.456 1.00 95.06 296 MET A C 1
ATOM 2396 O O . MET A 1 296 ? 4.552 -5.554 3.115 1.00 95.06 296 MET A O 1
ATOM 2400 N N . GLU A 1 297 ? 4.279 -3.972 4.687 1.00 94.94 297 GLU A N 1
ATOM 2401 C CA . GLU A 1 297 ? 3.838 -4.894 5.737 1.00 94.94 297 GLU A CA 1
ATOM 2402 C C . GLU A 1 297 ? 2.481 -5.526 5.416 1.00 94.94 297 GLU A C 1
ATOM 2404 O O . GLU A 1 297 ? 2.297 -6.730 5.610 1.00 94.94 297 GLU A O 1
ATOM 2409 N N . HIS A 1 298 ? 1.564 -4.776 4.804 1.00 95.75 298 HIS A N 1
ATOM 2410 C CA . HIS A 1 298 ? 0.305 -5.336 4.320 1.00 95.75 298 HIS A CA 1
ATOM 2411 C C . HIS A 1 298 ? 0.514 -6.394 3.231 1.00 95.75 298 HIS A C 1
ATOM 2413 O O . HIS A 1 298 ? -0.084 -7.468 3.288 1.00 95.75 298 HIS A O 1
ATOM 2419 N N . ILE A 1 299 ? 1.418 -6.161 2.273 1.00 95.81 299 ILE A N 1
ATOM 2420 C CA . ILE A 1 299 ? 1.76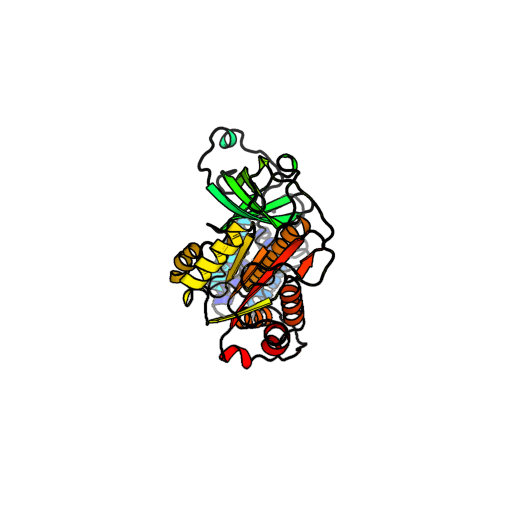4 -7.184 1.274 1.00 95.81 299 ILE A CA 1
ATOM 2421 C C . ILE A 1 299 ? 2.358 -8.424 1.948 1.00 95.81 299 ILE A C 1
ATOM 2423 O O . ILE A 1 299 ? 1.961 -9.541 1.618 1.00 95.81 299 ILE A O 1
ATOM 2427 N N . LYS A 1 300 ? 3.272 -8.259 2.913 1.00 93.69 300 LYS A N 1
ATOM 2428 C CA . LYS A 1 300 ? 3.829 -9.390 3.677 1.00 93.69 300 LYS A CA 1
ATOM 2429 C C . LYS A 1 300 ? 2.732 -10.152 4.423 1.00 93.69 300 LYS A C 1
ATOM 2431 O O . LYS A 1 300 ? 2.782 -11.381 4.486 1.00 93.69 300 LYS A O 1
ATOM 2436 N N . ARG A 1 301 ? 1.730 -9.454 4.964 1.00 93.38 301 ARG A N 1
ATOM 2437 C CA . ARG A 1 301 ? 0.578 -10.076 5.624 1.00 93.38 301 ARG A CA 1
ATOM 2438 C C . ARG A 1 301 ? -0.257 -10.904 4.649 1.00 93.38 301 ARG A C 1
ATOM 2440 O O . ARG A 1 301 ? -0.533 -12.064 4.947 1.00 93.38 301 ARG A O 1
ATOM 2447 N N . LEU A 1 302 ? -0.572 -10.362 3.473 1.00 93.75 302 LEU A N 1
ATOM 2448 C CA . LEU A 1 302 ? -1.277 -11.086 2.407 1.00 93.75 302 LEU A CA 1
ATOM 2449 C C . LEU A 1 302 ? -0.488 -12.308 1.917 1.00 93.75 302 LEU A C 1
ATOM 2451 O O . LEU A 1 302 ? -1.061 -13.376 1.710 1.00 93.75 302 LEU A O 1
ATOM 2455 N N . GLN A 1 303 ? 0.836 -12.188 1.797 1.00 92.31 303 GLN A N 1
ATOM 2456 C CA . GLN A 1 303 ? 1.713 -13.312 1.465 1.00 92.31 303 GLN A CA 1
ATOM 2457 C C . GLN A 1 303 ? 1.606 -14.436 2.500 1.00 92.31 303 GLN A C 1
ATOM 2459 O O . GLN A 1 303 ? 1.401 -15.586 2.125 1.00 92.31 303 GLN A O 1
ATOM 2464 N N . LYS A 1 304 ? 1.679 -14.109 3.797 1.00 90.81 304 LYS A N 1
ATOM 2465 C CA . LYS A 1 304 ? 1.512 -15.088 4.889 1.00 90.81 304 LYS A CA 1
ATOM 2466 C C . LYS A 1 304 ? 0.125 -15.737 4.912 1.00 90.81 304 LYS A C 1
ATOM 2468 O O . LYS A 1 304 ? -0.019 -16.826 5.449 1.00 90.81 304 LYS A O 1
ATOM 2473 N N . GLN A 1 305 ? -0.889 -15.086 4.351 1.00 90.12 305 GLN A N 1
ATOM 2474 C CA . GLN A 1 305 ? -2.240 -15.640 4.228 1.00 90.12 305 GLN A CA 1
ATOM 2475 C C . GLN A 1 305 ? -2.431 -16.529 2.995 1.00 90.12 305 GLN A C 1
ATOM 2477 O O . GLN A 1 305 ? -3.526 -17.055 2.804 1.00 90.12 305 GLN A O 1
ATOM 2482 N N . GLY A 1 306 ? -1.411 -16.673 2.145 1.00 89.50 306 GLY A N 1
ATOM 2483 C CA . GLY A 1 306 ? -1.552 -17.383 0.877 1.00 89.50 306 GLY A CA 1
ATOM 2484 C C . GLY A 1 306 ? -2.416 -16.613 -0.124 1.00 89.50 306 GLY A C 1
ATOM 2485 O O . GLY A 1 306 ? -3.232 -17.192 -0.831 1.00 89.50 306 GLY A O 1
ATOM 2486 N N . VAL A 1 307 ? -2.294 -15.284 -0.174 1.00 91.25 307 VAL A N 1
ATOM 2487 C CA . VAL A 1 307 ? -3.003 -14.455 -1.157 1.00 91.25 307 VAL A CA 1
ATOM 2488 C C . VAL A 1 307 ? -2.042 -14.039 -2.265 1.00 91.25 307 VAL A C 1
ATOM 2490 O O . VAL A 1 307 ? -0.951 -13.526 -2.008 1.00 91.25 307 VAL A O 1
ATOM 2493 N N . SER A 1 308 ? -2.457 -14.231 -3.520 1.00 94.19 308 SER A N 1
ATOM 2494 C CA . SER A 1 308 ? -1.721 -13.714 -4.673 1.00 94.19 308 SER A CA 1
ATOM 2495 C C . SER A 1 308 ? -1.958 -12.214 -4.834 1.00 94.19 308 SER A C 1
ATOM 2497 O O . SER A 1 308 ? -3.100 -11.757 -4.865 1.00 94.19 308 SER A O 1
ATOM 2499 N N . VAL A 1 309 ? -0.880 -11.446 -4.978 1.00 96.69 309 VAL A N 1
ATOM 2500 C CA . VAL A 1 309 ? -0.897 -9.979 -4.997 1.00 96.69 309 VAL A CA 1
ATOM 2501 C C . VAL A 1 309 ? -0.227 -9.444 -6.261 1.00 96.69 309 VAL A C 1
ATOM 2503 O O . VAL A 1 309 ? 0.814 -9.931 -6.698 1.00 96.69 309 VAL A O 1
ATOM 2506 N N . ALA A 1 310 ? -0.803 -8.400 -6.840 1.00 97.50 310 ALA A N 1
ATOM 2507 C CA . ALA A 1 310 ? -0.173 -7.566 -7.849 1.00 97.50 310 ALA A CA 1
ATOM 2508 C C . ALA A 1 310 ? -0.001 -6.156 -7.277 1.00 97.50 310 ALA A C 1
ATOM 2510 O O . ALA A 1 310 ? -0.986 -5.451 -7.062 1.00 97.50 310 ALA A O 1
ATOM 2511 N N . ALA A 1 311 ? 1.242 -5.768 -7.008 1.00 97.94 311 ALA A N 1
ATOM 2512 C CA . ALA A 1 311 ? 1.605 -4.462 -6.479 1.00 97.94 311 ALA A CA 1
ATOM 2513 C C . ALA A 1 311 ? 1.961 -3.518 -7.633 1.00 97.94 311 ALA A C 1
ATOM 2515 O O . ALA A 1 311 ? 2.914 -3.768 -8.365 1.00 97.94 311 ALA A O 1
ATOM 2516 N N . PHE A 1 312 ? 1.199 -2.443 -7.789 1.00 97.69 312 PHE A N 1
ATOM 2517 C CA . PHE A 1 312 ? 1.422 -1.389 -8.772 1.00 97.69 312 PHE A CA 1
ATOM 2518 C C . PHE A 1 312 ? 2.036 -0.189 -8.067 1.00 97.69 312 PHE A C 1
ATOM 2520 O O . PHE A 1 312 ? 1.416 0.395 -7.186 1.00 97.69 312 PHE A O 1
ATOM 2527 N N . ILE A 1 313 ? 3.259 0.168 -8.423 1.00 96.56 313 ILE A N 1
ATOM 2528 C CA . ILE A 1 313 ? 4.021 1.218 -7.758 1.00 96.56 313 ILE A CA 1
ATOM 2529 C C . ILE A 1 313 ? 4.320 2.285 -8.791 1.00 96.56 313 ILE A C 1
ATOM 2531 O O . ILE A 1 313 ? 4.942 2.009 -9.811 1.00 96.56 313 ILE A O 1
ATOM 2535 N N . GLN A 1 314 ? 3.840 3.495 -8.559 1.00 93.94 314 GLN A N 1
ATOM 2536 C CA . GLN A 1 314 ? 4.173 4.603 -9.435 1.00 93.94 314 GLN A CA 1
ATOM 2537 C C . GLN A 1 314 ? 5.389 5.344 -8.889 1.00 93.94 314 GLN A C 1
ATOM 2539 O O . GLN A 1 314 ? 5.508 5.529 -7.682 1.00 93.94 314 GLN A O 1
ATOM 2544 N N . ASP A 1 315 ? 6.253 5.763 -9.809 1.00 88.00 315 ASP A N 1
ATOM 2545 C CA . ASP A 1 315 ? 7.370 6.684 -9.596 1.00 88.00 315 ASP A CA 1
ATOM 2546 C C . ASP A 1 315 ? 8.229 6.345 -8.362 1.00 88.00 315 ASP A C 1
ATOM 2548 O O . ASP A 1 315 ? 8.222 7.011 -7.321 1.00 88.00 315 ASP A O 1
ATOM 2552 N N . ILE A 1 316 ? 8.980 5.249 -8.498 1.00 92.62 316 ILE A N 1
ATOM 2553 C CA . ILE A 1 316 ? 9.963 4.829 -7.500 1.00 92.62 316 ILE A CA 1
ATOM 2554 C C . ILE A 1 316 ? 11.022 5.920 -7.235 1.00 92.62 316 ILE A C 1
ATOM 2556 O O . ILE A 1 316 ? 11.321 6.130 -6.058 1.00 92.62 316 ILE A O 1
ATOM 2560 N N . PRO A 1 317 ? 11.583 6.632 -8.235 1.00 90.75 317 PRO A N 1
ATOM 2561 C CA . PRO A 1 317 ? 12.527 7.724 -7.972 1.00 90.75 317 PRO A CA 1
ATOM 2562 C C . PRO A 1 317 ? 11.967 8.803 -7.040 1.00 90.75 317 PRO A C 1
ATOM 2564 O O . PRO A 1 317 ? 12.641 9.223 -6.097 1.00 90.75 317 PRO A O 1
ATOM 2567 N N . THR A 1 318 ? 10.710 9.210 -7.221 1.00 88.88 318 THR A N 1
ATOM 2568 C CA . THR A 1 318 ? 10.047 10.141 -6.297 1.00 88.88 318 THR A CA 1
ATOM 2569 C C . THR A 1 318 ? 9.947 9.580 -4.875 1.00 88.88 318 THR A C 1
ATOM 2571 O O . THR A 1 318 ? 10.206 10.309 -3.910 1.00 88.88 318 THR A O 1
ATOM 2574 N N . LEU A 1 319 ? 9.608 8.294 -4.716 1.00 89.38 319 LEU A N 1
ATOM 2575 C CA . LEU A 1 319 ? 9.574 7.646 -3.398 1.00 89.38 319 LEU A CA 1
ATOM 2576 C C . LEU A 1 319 ? 10.956 7.666 -2.735 1.00 89.38 319 LEU A C 1
ATOM 2578 O O . LEU A 1 319 ? 11.068 8.076 -1.582 1.00 89.38 319 LEU A O 1
ATOM 2582 N N . ILE A 1 320 ? 11.997 7.276 -3.474 1.00 89.38 320 ILE A N 1
ATOM 2583 C CA . ILE A 1 320 ? 13.392 7.258 -3.014 1.00 89.38 320 ILE A CA 1
ATOM 2584 C C . ILE A 1 320 ? 13.799 8.644 -2.500 1.00 89.38 320 ILE A C 1
ATOM 2586 O O . ILE A 1 320 ? 14.156 8.788 -1.330 1.00 89.38 320 ILE A O 1
ATOM 2590 N N . ASN A 1 321 ? 13.657 9.674 -3.337 1.00 87.00 321 ASN A N 1
ATOM 2591 C CA . ASN A 1 321 ? 14.075 11.039 -3.008 1.00 87.00 321 ASN A CA 1
ATOM 2592 C C . ASN A 1 321 ? 13.347 11.596 -1.777 1.00 87.00 321 ASN A C 1
ATOM 2594 O O . ASN A 1 321 ? 13.920 12.318 -0.958 1.00 87.00 321 ASN A O 1
ATOM 2598 N N . THR A 1 322 ? 12.073 11.243 -1.620 1.00 84.69 322 THR A N 1
ATOM 2599 C CA . THR A 1 322 ? 11.272 11.674 -0.473 1.00 84.69 322 THR A CA 1
ATOM 2600 C C . THR A 1 322 ? 11.725 11.003 0.823 1.00 84.69 322 THR A C 1
ATOM 2602 O O . THR A 1 322 ? 11.821 11.655 1.867 1.00 84.69 322 THR A O 1
ATOM 2605 N N . ILE A 1 323 ? 12.026 9.704 0.772 1.00 84.69 323 ILE A N 1
ATOM 2606 C CA . ILE A 1 323 ? 12.528 8.967 1.936 1.00 84.69 323 ILE A CA 1
ATOM 2607 C C . ILE A 1 323 ? 13.901 9.502 2.330 1.00 84.69 323 ILE A C 1
ATOM 2609 O O . ILE A 1 323 ? 14.139 9.725 3.519 1.00 84.69 323 ILE A O 1
ATOM 2613 N N . ASP A 1 324 ? 14.764 9.798 1.359 1.00 84.88 324 ASP A N 1
ATOM 2614 C CA . ASP A 1 324 ? 16.061 10.411 1.630 1.00 84.88 324 ASP A CA 1
ATOM 2615 C C . ASP A 1 324 ? 15.932 11.736 2.363 1.00 84.88 324 ASP A C 1
ATOM 2617 O O . ASP A 1 324 ? 16.620 11.955 3.356 1.00 84.88 324 ASP A O 1
ATOM 2621 N N . PHE A 1 325 ? 15.002 12.589 1.937 1.00 79.81 325 PHE A N 1
ATOM 2622 C CA . PHE A 1 325 ? 14.745 13.844 2.631 1.00 79.81 325 PHE A CA 1
ATOM 2623 C C . PHE A 1 325 ? 14.294 13.628 4.087 1.00 79.81 325 PHE A C 1
ATOM 2625 O O . PHE A 1 325 ? 14.618 14.421 4.974 1.00 79.81 325 PHE A O 1
ATOM 2632 N N . SER A 1 326 ? 13.541 12.558 4.357 1.00 75.69 326 SER A N 1
ATOM 2633 C CA . SER A 1 326 ? 13.077 12.229 5.711 1.00 75.69 326 SER A CA 1
ATOM 2634 C C . SER A 1 326 ? 14.189 11.670 6.612 1.00 75.69 326 SER A C 1
ATOM 2636 O O . SER A 1 326 ? 14.204 11.929 7.821 1.00 75.69 326 SER A O 1
ATOM 2638 N N . ALA A 1 327 ? 15.140 10.930 6.037 1.00 69.75 327 ALA A N 1
ATOM 2639 C CA . ALA A 1 327 ? 16.231 10.296 6.755 1.00 69.75 327 ALA A CA 1
ATOM 2640 C C . ALA A 1 327 ? 17.390 11.290 6.944 1.00 69.75 327 ALA A C 1
ATOM 2642 O O . ALA A 1 327 ? 18.145 11.597 6.030 1.00 69.75 327 ALA A O 1
ATOM 2643 N N . LYS A 1 328 ? 17.577 11.787 8.173 1.00 63.97 328 LYS A N 1
ATOM 2644 C CA . LYS A 1 328 ? 18.690 12.685 8.555 1.00 63.97 328 LYS A CA 1
ATOM 2645 C C . LYS A 1 328 ? 20.059 11.971 8.624 1.00 63.97 328 LYS A C 1
ATOM 2647 O O . LYS A 1 328 ? 20.849 12.261 9.522 1.00 63.97 328 LYS A O 1
ATOM 2652 N N . ALA A 1 329 ? 20.312 10.982 7.770 1.00 62.53 329 ALA A N 1
ATOM 2653 C CA . ALA A 1 329 ? 21.521 10.164 7.819 1.00 62.53 329 ALA A CA 1
ATOM 2654 C C . ALA A 1 329 ? 22.702 10.837 7.096 1.00 62.53 329 ALA A C 1
ATOM 2656 O O . ALA A 1 329 ? 22.527 11.682 6.223 1.00 62.53 329 ALA A O 1
ATOM 2657 N N . THR A 1 330 ? 23.920 10.484 7.512 1.00 58.53 330 THR A N 1
ATOM 2658 C CA . THR A 1 330 ? 25.183 11.020 6.975 1.00 58.53 330 THR A CA 1
ATOM 2659 C C . THR A 1 330 ? 25.905 10.046 6.040 1.00 58.53 330 THR A C 1
ATOM 2661 O O . THR A 1 330 ? 26.779 10.475 5.287 1.00 58.53 330 THR A O 1
ATOM 2664 N N . SER A 1 331 ? 25.562 8.752 6.064 1.00 62.25 331 SER A N 1
ATOM 2665 C CA . SER A 1 331 ? 26.106 7.735 5.158 1.00 62.25 331 SER A CA 1
ATOM 2666 C C . SER A 1 331 ? 25.270 7.651 3.883 1.00 62.25 331 SER A C 1
ATOM 2668 O O . SER A 1 331 ? 24.058 7.437 3.921 1.00 62.25 331 SER A O 1
ATOM 2670 N N . THR A 1 332 ? 25.937 7.811 2.739 1.00 75.19 332 THR A N 1
ATOM 2671 C CA . THR A 1 332 ? 25.305 7.711 1.422 1.00 75.19 332 THR A CA 1
ATOM 2672 C C . THR A 1 332 ? 25.853 6.515 0.653 1.00 75.19 332 THR A C 1
ATOM 2674 O O . THR A 1 332 ? 27.059 6.270 0.608 1.00 75.19 332 THR A O 1
ATOM 2677 N N . PHE A 1 333 ? 24.958 5.769 0.017 1.00 71.19 333 PHE A N 1
ATOM 2678 C CA . PHE A 1 333 ? 25.269 4.697 -0.913 1.00 71.19 333 PHE A CA 1
ATOM 2679 C C . PHE A 1 333 ? 24.550 4.983 -2.231 1.00 71.19 333 PHE A C 1
ATOM 2681 O O . PHE A 1 333 ? 23.339 5.172 -2.258 1.00 71.19 333 PHE A O 1
ATOM 2688 N N . MET A 1 334 ? 25.305 5.052 -3.332 1.00 74.50 334 MET A N 1
ATOM 2689 C CA . MET A 1 334 ? 24.788 5.455 -4.654 1.00 74.50 334 MET A CA 1
ATOM 2690 C C . MET A 1 334 ? 24.108 6.839 -4.683 1.00 74.50 334 MET A C 1
ATOM 2692 O O . MET A 1 334 ? 23.296 7.091 -5.561 1.00 74.50 334 MET A O 1
ATOM 2696 N N . GLY A 1 335 ? 24.456 7.739 -3.757 1.00 77.50 335 GLY A N 1
ATOM 2697 C CA . GLY A 1 335 ? 23.855 9.077 -3.660 1.00 77.50 335 GLY A CA 1
ATOM 2698 C C . GLY A 1 335 ? 22.612 9.164 -2.769 1.00 77.50 335 GLY A C 1
ATOM 2699 O O . GLY A 1 335 ? 22.104 10.262 -2.579 1.00 77.50 335 GLY A O 1
ATOM 2700 N N . HIS A 1 336 ? 22.182 8.047 -2.175 1.00 85.06 336 HIS A N 1
ATOM 2701 C CA . HIS A 1 336 ? 20.989 7.949 -1.327 1.00 85.06 336 HIS A CA 1
ATOM 2702 C C . HIS A 1 336 ? 21.350 7.451 0.074 1.00 85.06 336 HIS A C 1
ATOM 2704 O O . HIS A 1 336 ? 22.405 6.843 0.269 1.00 85.06 336 HIS A O 1
ATOM 2710 N N . ASN A 1 337 ? 20.485 7.674 1.059 1.00 85.81 337 ASN A N 1
ATOM 2711 C CA . ASN A 1 337 ? 20.688 7.163 2.411 1.00 85.81 337 ASN A CA 1
ATOM 2712 C C . ASN A 1 337 ? 20.620 5.630 2.437 1.00 85.81 337 ASN A C 1
ATOM 2714 O O . ASN A 1 337 ? 19.818 5.011 1.735 1.00 85.81 337 ASN A O 1
ATOM 2718 N N . GLU A 1 338 ? 21.416 4.998 3.301 1.00 84.06 338 GLU A N 1
ATOM 2719 C CA . GLU A 1 338 ? 21.436 3.531 3.441 1.00 84.06 338 GLU A CA 1
ATOM 2720 C C . GLU A 1 338 ? 20.049 2.951 3.761 1.00 84.06 338 GLU A C 1
ATOM 2722 O O . GLU A 1 338 ? 19.654 1.941 3.178 1.00 84.06 338 GLU A O 1
ATOM 2727 N N . THR A 1 339 ? 19.275 3.634 4.610 1.00 84.50 339 THR A N 1
ATOM 2728 C CA . THR A 1 339 ? 17.885 3.276 4.929 1.00 84.50 339 THR A CA 1
ATOM 2729 C C . THR A 1 339 ? 17.005 3.231 3.678 1.00 84.50 339 THR A C 1
ATOM 2731 O O . THR A 1 339 ? 16.230 2.295 3.496 1.00 84.50 339 THR A O 1
ATOM 2734 N N . THR A 1 340 ? 17.142 4.212 2.784 1.00 87.94 340 THR A N 1
ATOM 2735 C CA . THR A 1 340 ? 16.384 4.283 1.528 1.00 87.94 340 THR A CA 1
ATOM 2736 C C . THR A 1 340 ? 16.747 3.124 0.608 1.00 87.94 340 THR A C 1
ATOM 2738 O O . THR A 1 340 ? 15.869 2.468 0.044 1.00 87.94 340 THR A O 1
ATOM 2741 N N . VAL A 1 341 ? 18.043 2.815 0.508 1.00 88.12 341 VAL A N 1
ATOM 2742 C CA . VAL A 1 341 ? 18.546 1.675 -0.268 1.00 88.12 341 VAL A CA 1
ATOM 2743 C C . VAL A 1 341 ? 17.995 0.356 0.275 1.00 88.12 341 VAL A C 1
ATOM 2745 O O . VAL A 1 341 ? 17.593 -0.513 -0.503 1.00 88.12 341 VAL A O 1
ATOM 2748 N N . GLU A 1 342 ? 17.973 0.182 1.597 1.00 88.50 342 GLU A N 1
ATOM 2749 C CA . GLU A 1 342 ? 17.434 -1.019 2.232 1.00 88.50 342 GLU A CA 1
ATOM 2750 C C . GLU A 1 342 ? 15.934 -1.171 1.965 1.00 88.50 342 GLU A C 1
ATOM 2752 O O . GLU A 1 342 ? 15.494 -2.233 1.522 1.00 88.50 342 GLU A O 1
ATOM 2757 N N . ILE A 1 343 ? 15.160 -0.103 2.155 1.00 90.06 343 ILE A N 1
ATOM 2758 C CA . ILE A 1 343 ? 13.712 -0.108 1.931 1.00 90.06 343 ILE A CA 1
ATOM 2759 C C . ILE A 1 343 ? 13.383 -0.414 0.478 1.00 90.06 343 ILE A C 1
ATOM 2761 O O . ILE A 1 343 ? 12.525 -1.256 0.214 1.00 90.06 343 ILE A O 1
ATOM 2765 N N . LEU A 1 344 ? 14.097 0.192 -0.472 1.00 91.88 344 LEU A N 1
ATOM 2766 C CA . LEU A 1 344 ? 13.900 -0.101 -1.886 1.00 91.88 344 LEU A CA 1
ATOM 2767 C C . LEU A 1 344 ? 14.182 -1.575 -2.194 1.00 91.88 344 LEU A C 1
ATOM 2769 O O . LEU A 1 344 ? 13.403 -2.228 -2.887 1.00 91.88 344 LEU A O 1
ATOM 2773 N N . LYS A 1 345 ? 15.271 -2.138 -1.660 1.00 91.31 345 LYS A N 1
ATOM 2774 C CA . LYS A 1 345 ? 15.567 -3.566 -1.831 1.00 91.31 345 LYS A CA 1
ATOM 2775 C C . LYS A 1 345 ? 14.464 -4.431 -1.236 1.00 91.31 345 LYS A C 1
ATOM 2777 O O . LYS A 1 345 ? 14.024 -5.369 -1.894 1.00 91.31 345 LYS A O 1
ATOM 2782 N N . GLN A 1 346 ? 13.991 -4.113 -0.034 1.00 92.88 346 GLN A N 1
ATOM 2783 C CA . GLN A 1 346 ? 12.889 -4.834 0.599 1.00 92.88 346 GLN A CA 1
ATOM 2784 C C . GLN A 1 346 ? 11.603 -4.752 -0.240 1.00 92.88 346 GLN A C 1
ATOM 2786 O O . GLN A 1 346 ? 10.958 -5.778 -0.445 1.00 92.88 346 GLN A O 1
ATOM 2791 N N . LEU A 1 347 ? 11.272 -3.577 -0.786 1.00 94.56 347 LEU A N 1
ATOM 2792 C CA . LEU A 1 347 ? 10.137 -3.363 -1.688 1.00 94.56 347 LEU A CA 1
ATOM 2793 C C . LEU A 1 347 ? 10.247 -4.248 -2.933 1.00 94.56 347 LEU A C 1
ATOM 2795 O O . LEU A 1 347 ? 9.315 -4.973 -3.277 1.00 94.56 347 LEU A O 1
ATOM 2799 N N . MET A 1 348 ? 11.417 -4.260 -3.574 1.00 94.12 348 MET A N 1
ATOM 2800 C CA . MET A 1 348 ? 11.657 -5.090 -4.752 1.00 94.12 348 MET A CA 1
ATOM 2801 C C . MET A 1 348 ? 11.681 -6.588 -4.416 1.00 94.12 348 MET A C 1
ATOM 2803 O O . MET A 1 348 ? 11.293 -7.405 -5.254 1.00 94.12 348 MET A O 1
ATOM 2807 N N . LEU A 1 349 ? 12.101 -6.982 -3.212 1.00 92.50 349 LEU A N 1
ATOM 2808 C CA . LEU A 1 349 ? 12.082 -8.369 -2.727 1.00 92.50 349 LEU A CA 1
ATOM 2809 C C . LEU A 1 349 ? 10.674 -8.886 -2.420 1.00 92.50 349 LEU A C 1
ATOM 2811 O O . LEU A 1 349 ? 10.485 -10.103 -2.378 1.00 92.50 349 LEU A O 1
ATOM 2815 N N . LEU A 1 350 ? 9.676 -8.004 -2.283 1.00 93.44 350 LEU A N 1
ATOM 2816 C CA . LEU A 1 350 ? 8.282 -8.435 -2.183 1.00 93.44 350 LEU A CA 1
ATOM 2817 C C . LEU A 1 350 ? 7.844 -9.220 -3.417 1.00 93.44 350 LEU A C 1
ATOM 2819 O O . LEU A 1 350 ? 6.976 -10.074 -3.287 1.00 93.44 350 LEU A O 1
ATOM 2823 N N . ALA A 1 351 ? 8.437 -8.973 -4.590 1.00 93.94 351 ALA A N 1
ATOM 2824 C CA . ALA A 1 351 ? 8.142 -9.744 -5.790 1.00 93.94 351 ALA A CA 1
ATOM 2825 C C . ALA A 1 351 ? 8.780 -11.143 -5.734 1.00 93.94 351 ALA A C 1
ATOM 2827 O O . ALA A 1 351 ? 10.002 -11.293 -5.862 1.00 93.94 351 ALA A O 1
ATOM 2828 N N . ARG A 1 352 ? 7.948 -12.166 -5.532 1.00 92.69 352 ARG A N 1
ATOM 2829 C CA . ARG A 1 352 ? 8.356 -13.570 -5.387 1.00 92.69 352 ARG A CA 1
ATOM 2830 C C . ARG A 1 352 ? 7.180 -14.518 -5.621 1.00 92.69 352 ARG A C 1
ATOM 2832 O O . ARG A 1 352 ? 6.026 -14.098 -5.591 1.00 92.69 352 ARG A O 1
ATOM 2839 N N . ALA A 1 353 ? 7.485 -15.786 -5.869 1.00 91.69 353 ALA A N 1
ATOM 2840 C CA . ALA A 1 353 ? 6.513 -16.873 -5.944 1.00 91.69 353 ALA A CA 1
ATOM 2841 C C . ALA A 1 353 ? 6.741 -17.855 -4.786 1.00 91.69 353 ALA A C 1
ATOM 2843 O O . ALA A 1 353 ? 7.872 -17.995 -4.316 1.00 91.69 353 ALA 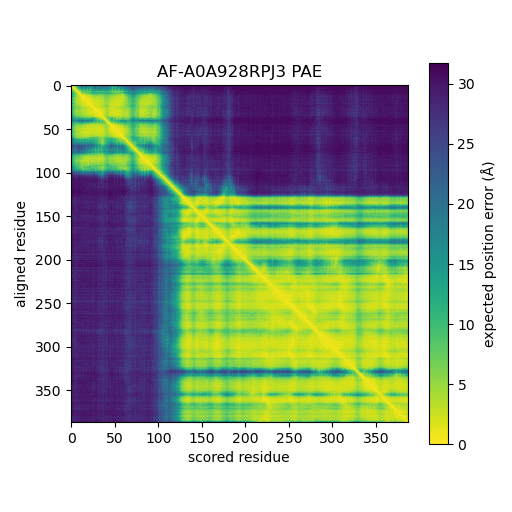A O 1
ATOM 2844 N N . SER A 1 354 ? 5.671 -18.512 -4.348 1.00 89.50 354 SER A N 1
ATOM 2845 C CA . SER A 1 354 ? 5.668 -19.544 -3.308 1.00 89.50 354 SER A CA 1
ATOM 2846 C C . SER A 1 354 ? 5.392 -20.931 -3.899 1.00 89.50 354 SER A C 1
ATOM 2848 O O . SER A 1 354 ? 4.745 -21.041 -4.944 1.00 89.50 354 SER A O 1
ATOM 2850 N N . GLU A 1 355 ? 5.858 -21.988 -3.222 1.00 82.25 355 GLU A N 1
ATOM 2851 C CA . GLU A 1 355 ? 5.532 -23.392 -3.536 1.00 82.25 355 GLU A CA 1
ATOM 2852 C C . GLU A 1 355 ? 4.024 -23.645 -3.623 1.00 82.25 355 GLU A C 1
ATOM 2854 O O . GLU A 1 355 ? 3.560 -24.374 -4.501 1.00 82.25 355 GLU A O 1
ATOM 2859 N N . ASN A 1 356 ? 3.242 -22.969 -2.778 1.00 81.88 356 ASN A N 1
ATOM 2860 C CA . ASN A 1 356 ? 1.789 -23.122 -2.699 1.00 81.88 356 ASN A CA 1
ATOM 2861 C C . ASN A 1 356 ? 1.039 -22.376 -3.812 1.00 81.88 356 ASN A C 1
ATOM 2863 O O . ASN A 1 356 ? -0.143 -22.077 -3.670 1.00 81.88 356 ASN A O 1
ATOM 2867 N N . ASN A 1 357 ? 1.702 -22.070 -4.933 1.00 81.19 357 ASN A N 1
ATOM 2868 C CA . ASN A 1 357 ? 1.098 -21.422 -6.098 1.00 81.19 357 ASN A CA 1
ATOM 2869 C C . ASN A 1 357 ? 0.590 -19.986 -5.854 1.00 81.19 357 ASN A C 1
ATOM 2871 O O . ASN A 1 357 ? -0.094 -19.426 -6.712 1.00 81.19 357 ASN A O 1
ATOM 2875 N N . TYR A 1 358 ? 0.960 -19.363 -4.733 1.00 89.56 358 TYR A N 1
ATOM 2876 C CA . TYR A 1 358 ? 0.725 -17.945 -4.469 1.00 89.56 358 TYR A CA 1
ATOM 2877 C C . TYR A 1 358 ? 1.917 -17.106 -4.911 1.00 89.56 358 TYR A C 1
ATOM 2879 O O . TYR A 1 358 ? 3.061 -17.561 -4.921 1.00 89.56 358 TYR A O 1
ATOM 2887 N N . SER A 1 359 ? 1.673 -15.853 -5.274 1.00 93.38 359 SER A N 1
ATOM 2888 C CA . SER A 1 359 ? 2.732 -14.992 -5.798 1.00 93.38 359 SER A CA 1
ATOM 2889 C C . SER A 1 359 ? 2.494 -13.526 -5.492 1.00 93.38 359 SER A C 1
ATOM 2891 O O . SER A 1 359 ? 1.368 -13.076 -5.313 1.00 93.38 359 SER A O 1
ATOM 2893 N N . THR A 1 360 ? 3.565 -12.752 -5.463 1.00 96.19 360 THR A N 1
ATOM 2894 C CA . THR A 1 360 ? 3.497 -11.299 -5.486 1.00 96.19 360 THR A CA 1
ATOM 2895 C C . THR A 1 360 ? 4.238 -10.803 -6.711 1.00 96.19 360 THR A C 1
ATOM 2897 O O . THR A 1 360 ? 5.426 -11.061 -6.875 1.00 96.19 360 THR A O 1
ATOM 2900 N N . THR A 1 361 ? 3.524 -10.117 -7.593 1.00 96.94 361 THR A N 1
ATOM 2901 C CA . THR A 1 361 ? 4.068 -9.547 -8.830 1.00 96.94 361 THR A CA 1
ATOM 2902 C C . THR A 1 361 ? 4.125 -8.036 -8.681 1.00 96.94 361 THR A C 1
ATOM 2904 O O . THR A 1 361 ? 3.161 -7.444 -8.202 1.00 96.94 361 THR A O 1
ATOM 2907 N N . LEU A 1 362 ? 5.230 -7.410 -9.078 1.00 97.56 362 LEU A N 1
ATOM 2908 C CA . LEU A 1 362 ? 5.417 -5.962 -8.964 1.00 97.56 362 LEU A CA 1
ATOM 2909 C C . LEU A 1 362 ? 5.407 -5.327 -10.353 1.00 97.56 362 LEU A C 1
ATOM 2911 O O . LEU A 1 362 ? 6.122 -5.785 -11.241 1.00 97.56 362 LEU A O 1
ATOM 2915 N N . PHE A 1 363 ? 4.619 -4.271 -10.518 1.00 97.12 363 PHE A N 1
ATOM 2916 C CA . PHE A 1 363 ? 4.561 -3.423 -11.702 1.00 97.12 363 PHE A CA 1
ATOM 2917 C C . PHE A 1 363 ? 4.989 -2.017 -11.298 1.00 97.12 363 PHE A C 1
ATOM 2919 O O . PHE A 1 363 ? 4.365 -1.433 -10.418 1.00 97.12 363 PHE A O 1
ATOM 2926 N N . SER A 1 364 ? 6.032 -1.479 -11.923 1.00 96.06 364 SER A N 1
ATOM 2927 C CA . SER A 1 364 ? 6.449 -0.091 -11.731 1.00 96.06 364 SER A CA 1
ATOM 2928 C C . SER A 1 364 ? 6.325 0.698 -13.021 1.00 96.06 364 SER A C 1
ATOM 2930 O O . SER A 1 364 ? 6.546 0.156 -14.104 1.00 96.06 364 SER A O 1
ATOM 2932 N N . THR A 1 365 ? 5.992 1.979 -12.910 1.00 94.19 365 THR A N 1
ATOM 2933 C CA . THR A 1 365 ? 6.177 2.923 -14.017 1.00 94.19 365 THR A CA 1
ATOM 2934 C C . THR A 1 365 ? 7.664 3.177 -14.259 1.00 94.19 365 THR A C 1
ATOM 2936 O O . THR A 1 365 ? 8.494 2.907 -13.386 1.00 94.19 365 THR A O 1
ATOM 2939 N N . PHE A 1 366 ? 7.988 3.646 -15.459 1.00 91.19 366 PHE A N 1
ATOM 2940 C CA . PHE A 1 366 ? 9.341 3.970 -15.887 1.00 91.19 366 PHE A CA 1
ATOM 2941 C C . PHE A 1 366 ? 9.299 5.098 -16.926 1.00 91.19 366 PHE A C 1
ATOM 2943 O O . PHE A 1 366 ? 8.622 4.961 -17.950 1.00 91.19 366 PHE A O 1
ATOM 2950 N N . ASP A 1 367 ? 10.061 6.160 -16.672 1.00 89.69 367 ASP A N 1
ATOM 2951 C CA . ASP A 1 367 ? 10.384 7.246 -17.602 1.00 89.69 367 ASP A CA 1
ATOM 2952 C C . ASP A 1 367 ? 11.892 7.261 -17.905 1.00 89.69 367 ASP A C 1
ATOM 2954 O O . ASP A 1 367 ? 12.714 6.864 -17.079 1.00 89.69 367 ASP A O 1
ATOM 2958 N N . ASP A 1 368 ? 12.290 7.763 -19.074 1.00 87.12 368 ASP A N 1
ATOM 2959 C CA . ASP A 1 368 ? 13.702 7.817 -19.480 1.00 87.12 368 ASP A CA 1
ATOM 2960 C C . ASP A 1 368 ? 14.549 8.658 -18.510 1.00 87.12 368 ASP A C 1
ATOM 2962 O O . ASP A 1 368 ? 15.733 8.380 -18.308 1.00 87.12 368 ASP A O 1
ATOM 2966 N N . ALA A 1 369 ? 13.936 9.653 -17.859 1.00 88.12 369 ALA A N 1
ATOM 2967 C CA . ALA A 1 369 ? 14.572 10.456 -16.819 1.00 88.12 369 ALA A CA 1
ATOM 2968 C C . ALA A 1 369 ? 14.987 9.628 -15.585 1.00 88.12 369 ALA A C 1
ATOM 2970 O O . ALA A 1 369 ? 15.972 9.958 -14.925 1.00 88.12 369 ALA A O 1
ATOM 2971 N N . ASP A 1 370 ? 14.316 8.511 -15.305 1.00 87.56 370 ASP A N 1
ATOM 2972 C CA . ASP A 1 370 ? 14.637 7.650 -14.163 1.00 87.56 370 ASP A CA 1
ATOM 2973 C C . ASP A 1 370 ? 16.008 6.974 -14.331 1.00 87.56 370 ASP A C 1
ATOM 2975 O O . ASP A 1 370 ? 16.628 6.534 -13.363 1.00 87.56 370 ASP A O 1
ATOM 2979 N N . MET A 1 371 ? 16.523 6.896 -15.565 1.00 87.94 371 MET A N 1
ATOM 2980 C CA . MET A 1 371 ? 17.834 6.307 -15.859 1.00 87.94 371 MET A CA 1
ATOM 2981 C C . MET A 1 371 ? 19.007 7.139 -15.327 1.00 87.94 371 MET A C 1
ATOM 2983 O O . MET A 1 371 ? 20.133 6.638 -15.292 1.00 87.94 371 MET A O 1
ATOM 2987 N N . PHE A 1 372 ? 18.767 8.386 -14.911 1.00 87.75 372 PHE A N 1
ATOM 2988 C CA . PHE A 1 372 ? 19.788 9.220 -14.279 1.00 87.75 372 PHE A CA 1
ATOM 2989 C C . PHE A 1 372 ? 20.042 8.848 -12.812 1.00 87.75 372 PHE A C 1
ATOM 2991 O O . PHE A 1 372 ? 21.092 9.210 -12.285 1.00 87.75 372 PHE A O 1
ATOM 2998 N N . ASP A 1 373 ? 19.135 8.103 -12.170 1.00 87.56 373 ASP A N 1
ATOM 2999 C CA . ASP A 1 373 ? 19.275 7.638 -10.790 1.00 87.56 373 ASP A CA 1
ATOM 3000 C C . ASP A 1 373 ? 20.012 6.273 -10.742 1.00 87.56 373 ASP A C 1
ATOM 3002 O O . ASP A 1 373 ? 19.486 5.245 -11.198 1.00 87.56 373 ASP A O 1
ATOM 3006 N N . PRO A 1 374 ? 21.242 6.203 -10.187 1.00 87.56 374 PRO A N 1
ATOM 3007 C CA . PRO A 1 374 ? 22.018 4.962 -10.144 1.00 87.56 374 PRO A CA 1
ATOM 3008 C C . PRO A 1 374 ? 21.389 3.869 -9.267 1.00 87.56 374 PRO A C 1
ATOM 3010 O O . PRO A 1 374 ? 21.563 2.670 -9.541 1.00 87.56 374 PRO A O 1
ATOM 3013 N N . LEU A 1 375 ? 20.674 4.253 -8.208 1.00 89.56 375 LEU A N 1
ATOM 3014 C CA . LEU A 1 375 ? 19.991 3.322 -7.320 1.00 89.56 375 LEU A CA 1
ATOM 3015 C C . LEU A 1 375 ? 18.801 2.689 -8.045 1.00 89.56 375 LEU A C 1
ATOM 3017 O O . LEU A 1 375 ? 18.666 1.462 -8.032 1.00 89.56 375 LEU A O 1
ATOM 3021 N N . TYR A 1 376 ? 18.009 3.491 -8.756 1.00 90.88 376 TYR A N 1
ATOM 3022 C CA . TYR A 1 376 ? 16.921 2.999 -9.597 1.00 90.88 376 TYR A CA 1
ATOM 3023 C C . TYR A 1 376 ? 17.433 2.032 -10.672 1.00 90.88 376 TYR A C 1
ATOM 3025 O O . TYR A 1 376 ? 16.937 0.907 -10.808 1.00 90.88 376 TYR A O 1
ATOM 3033 N N . VAL A 1 377 ? 18.492 2.409 -11.397 1.00 90.38 377 VAL A N 1
ATOM 3034 C CA . VAL A 1 377 ? 19.067 1.557 -12.449 1.00 90.38 377 VAL A CA 1
ATOM 3035 C C . VAL A 1 377 ? 19.537 0.211 -11.886 1.00 90.38 377 VAL A C 1
ATOM 3037 O O . VAL A 1 377 ? 19.278 -0.846 -12.470 1.00 90.38 377 VAL A O 1
ATOM 3040 N N . SER A 1 378 ? 20.241 0.232 -10.753 1.00 89.94 378 SER A N 1
ATOM 3041 C CA . SER A 1 378 ? 20.828 -0.970 -10.156 1.00 89.94 378 SER A CA 1
ATOM 3042 C C . SER A 1 378 ? 19.801 -1.883 -9.486 1.00 89.94 378 SER A C 1
ATOM 3044 O O . SER A 1 378 ? 19.900 -3.103 -9.629 1.00 89.94 378 SER A O 1
ATOM 3046 N N . SER A 1 379 ? 18.828 -1.306 -8.780 1.00 89.94 379 SER A N 1
ATOM 3047 C CA . SER A 1 379 ? 17.924 -2.037 -7.887 1.00 89.94 379 SER A CA 1
ATOM 3048 C C . SER A 1 379 ? 16.538 -2.269 -8.477 1.00 89.94 379 SER A C 1
ATOM 3050 O O . SER A 1 379 ? 15.822 -3.133 -7.983 1.00 89.94 379 SER A O 1
ATOM 3052 N N . VAL A 1 380 ? 16.164 -1.555 -9.541 1.00 93.25 380 VAL A N 1
ATOM 3053 C CA . VAL A 1 380 ? 14.858 -1.697 -10.194 1.00 93.25 380 VAL A CA 1
ATOM 3054 C C . VAL A 1 380 ? 15.023 -2.100 -11.652 1.00 93.25 380 VAL A C 1
ATOM 3056 O O . VAL A 1 380 ? 14.577 -3.183 -12.038 1.00 93.25 380 VAL A O 1
ATOM 3059 N N . TYR A 1 381 ? 15.693 -1.277 -12.461 1.00 93.19 381 TYR A N 1
ATOM 3060 C CA . TYR A 1 381 ? 15.720 -1.452 -13.916 1.00 93.19 381 TYR A CA 1
ATOM 3061 C C . TYR A 1 381 ? 16.382 -2.759 -14.358 1.00 93.19 381 TYR A C 1
ATOM 3063 O O . TYR A 1 381 ? 15.800 -3.519 -15.129 1.00 93.19 381 TYR A O 1
ATOM 3071 N N . LYS A 1 382 ? 17.573 -3.070 -13.832 1.00 91.56 382 LYS A N 1
ATOM 3072 C CA . LYS A 1 382 ? 18.326 -4.280 -14.218 1.00 91.56 382 LYS A CA 1
ATOM 3073 C C . LYS A 1 382 ? 17.629 -5.593 -13.860 1.00 91.56 382 LYS A C 1
ATOM 3075 O O . LYS A 1 382 ? 17.871 -6.600 -14.519 1.00 91.56 382 LYS A O 1
ATOM 3080 N N . ILE A 1 383 ? 16.811 -5.598 -12.810 1.00 91.56 383 ILE A N 1
ATOM 3081 C CA . ILE A 1 383 ? 16.190 -6.817 -12.272 1.00 91.56 383 ILE A CA 1
ATOM 3082 C C . ILE A 1 383 ? 14.733 -7.003 -12.715 1.00 91.56 383 ILE A C 1
ATOM 3084 O O . ILE A 1 383 ? 14.090 -7.979 -12.319 1.00 91.56 383 ILE A O 1
ATOM 3088 N N . SER A 1 384 ? 14.206 -6.069 -13.509 1.00 94.19 384 SER A N 1
ATOM 3089 C CA . SER A 1 384 ? 12.810 -6.048 -13.940 1.00 94.19 384 SER A CA 1
ATOM 3090 C C . SER A 1 384 ? 12.676 -6.358 -15.428 1.00 94.19 384 SER A C 1
ATOM 3092 O O . SER A 1 384 ? 13.522 -6.005 -16.247 1.00 94.19 384 SER A O 1
ATOM 3094 N N . LYS A 1 385 ? 11.586 -7.034 -15.788 1.00 93.56 385 LYS A N 1
ATOM 3095 C CA . LYS A 1 385 ? 11.198 -7.276 -17.182 1.00 93.56 385 LYS A CA 1
ATOM 3096 C C . LYS A 1 385 ? 10.480 -6.046 -17.729 1.00 93.56 385 LYS A C 1
ATOM 3098 O O . LYS A 1 385 ? 9.891 -5.294 -16.966 1.00 93.56 385 LYS A O 1
ATOM 3103 N N . LYS A 1 386 ? 10.489 -5.856 -19.043 1.00 91.31 386 LYS A N 1
ATOM 3104 C CA . LYS A 1 386 ? 9.758 -4.764 -19.702 1.00 91.31 386 LYS A CA 1
ATOM 3105 C C . LYS A 1 386 ? 8.428 -5.300 -20.229 1.00 91.31 386 LYS A C 1
ATOM 3107 O O . LYS A 1 386 ? 8.424 -6.407 -20.771 1.00 91.31 386 LYS A O 1
ATOM 3112 N N . LEU A 1 387 ? 7.346 -4.557 -19.996 1.00 83.50 387 LEU A N 1
ATOM 3113 C CA . LEU A 1 387 ? 6.015 -4.837 -20.546 1.00 83.50 387 LEU A CA 1
ATOM 3114 C C . LEU A 1 387 ? 5.831 -4.207 -21.919 1.00 83.50 387 LEU A C 1
ATOM 3116 O O . LEU A 1 387 ? 6.252 -3.038 -22.084 1.00 83.50 387 LEU A O 1
#

Solvent-accessible surface area (backbone atoms only — not comparable to full-atom values): 22272 Å² total; per-residue (Å²): 132,84,79,81,94,74,90,79,82,87,66,52,73,45,55,50,53,47,48,56,55,61,71,70,52,53,73,66,55,39,33,52,52,23,42,39,64,57,46,81,69,54,87,81,59,54,72,68,58,33,53,47,58,43,51,54,38,62,73,69,65,62,78,64,41,70,73,80,85,69,92,70,84,78,72,95,60,58,78,65,47,55,56,52,29,48,53,47,17,66,54,65,75,47,91,55,51,75,70,71,60,58,65,61,76,94,55,92,73,64,86,76,71,76,96,69,74,84,56,80,71,50,78,75,48,89,58,71,67,39,84,36,38,32,47,29,40,72,81,50,101,76,40,40,32,26,53,20,73,90,76,68,47,59,30,37,41,61,49,88,85,44,73,72,68,53,73,34,38,37,41,33,32,37,25,32,54,68,50,96,86,65,42,30,35,60,71,48,70,54,26,41,70,91,31,50,47,94,72,54,70,84,53,82,49,85,74,52,79,43,83,62,79,53,67,60,90,94,44,54,45,14,36,42,33,33,38,85,32,76,43,68,73,84,44,38,69,62,48,30,52,49,46,53,57,40,44,76,68,68,27,48,36,36,34,42,33,64,65,39,51,80,87,46,52,64,59,60,64,68,45,62,58,77,46,75,50,72,34,49,58,87,56,56,44,60,58,53,44,52,50,50,51,52,52,54,48,26,51,52,43,38,43,26,52,64,43,28,35,34,42,38,36,42,43,59,68,62,53,47,57,36,38,34,72,54,51,90,67,88,59,66,55,78,87,37,32,53,68,41,56,50,50,51,51,53,61,55,58,57,33,34,16,29,80,86,78,28,24,23,24,33,39,30,42,40,49,82,74,53,67,76,38,60,51,48,39,66,68,44,56,74,74,33,45,80,106

Radius of gyration: 29.11 Å; Cα contacts (8 Å, |Δi|>4): 601; chains: 1; bounding box: 55×74×74 Å